Protein AF-A0AAE0RZL1-F1 (afdb_monomer_lite)

Structure (mmCIF, N/CA/C/O backbone):
data_AF-A0AAE0RZL1-F1
#
_entry.id   AF-A0AAE0RZL1-F1
#
loop_
_atom_site.group_PDB
_atom_site.id
_atom_site.type_symbol
_atom_site.label_atom_id
_atom_site.label_alt_id
_atom_site.label_comp_id
_atom_site.label_asym_id
_atom_site.label_entity_id
_atom_site.label_seq_id
_atom_site.pdbx_PDB_ins_code
_atom_site.Cartn_x
_atom_site.Cartn_y
_atom_site.Cartn_z
_atom_site.occupancy
_atom_site.B_iso_or_equiv
_atom_site.auth_seq_id
_atom_site.auth_comp_id
_atom_site.auth_asym_id
_atom_site.auth_atom_id
_atom_site.pdbx_PDB_model_num
ATOM 1 N N . MET A 1 1 ? 7.295 -20.251 -27.893 1.00 38.47 1 MET A N 1
ATOM 2 C CA . MET A 1 1 ? 6.813 -21.359 -27.045 1.00 38.47 1 MET A CA 1
ATOM 3 C C . MET A 1 1 ? 6.352 -20.718 -25.750 1.00 38.47 1 MET A C 1
ATOM 5 O O . MET A 1 1 ? 7.165 -20.120 -25.057 1.00 38.47 1 MET A O 1
ATOM 9 N N . ASP A 1 2 ? 5.034 -20.641 -25.584 1.00 35.50 2 ASP A N 1
ATOM 10 C CA . ASP A 1 2 ? 4.330 -19.606 -24.824 1.00 35.50 2 ASP A CA 1
ATOM 11 C C . ASP A 1 2 ? 4.577 -19.614 -23.315 1.00 35.50 2 ASP A C 1
ATOM 13 O O . ASP A 1 2 ? 4.142 -20.508 -22.593 1.00 35.50 2 ASP A O 1
ATOM 17 N N . VAL A 1 3 ? 5.158 -18.515 -22.827 1.00 39.91 3 VAL A N 1
ATOM 18 C CA . VAL A 1 3 ? 5.210 -18.142 -21.402 1.00 39.91 3 VAL A CA 1
ATOM 19 C C . VAL A 1 3 ? 3.790 -17.958 -20.833 1.00 39.91 3 VAL A C 1
ATOM 21 O O . VAL A 1 3 ? 3.560 -18.133 -19.639 1.00 39.91 3 VAL A O 1
ATOM 24 N N . LEU A 1 4 ? 2.808 -17.692 -21.704 1.00 38.09 4 LEU A N 1
ATOM 25 C CA . LEU A 1 4 ? 1.391 -17.564 -21.359 1.00 38.09 4 LEU A CA 1
ATOM 26 C C . LEU A 1 4 ? 0.765 -18.889 -20.884 1.00 38.09 4 LEU A C 1
ATOM 28 O O . LEU A 1 4 ? -0.113 -18.881 -20.025 1.00 38.09 4 LEU A O 1
ATOM 32 N N . HIS A 1 5 ? 1.252 -20.030 -21.382 1.00 41.34 5 HIS A N 1
ATOM 33 C CA . HIS A 1 5 ? 0.728 -21.357 -21.032 1.00 41.34 5 HIS A CA 1
ATOM 34 C C . HIS A 1 5 ? 1.198 -21.850 -19.651 1.00 41.34 5 HIS A C 1
ATOM 36 O O . HIS A 1 5 ? 0.681 -22.838 -19.139 1.00 41.34 5 HIS A O 1
ATOM 42 N N . HIS A 1 6 ? 2.166 -21.160 -19.035 1.00 45.34 6 HIS A N 1
ATOM 43 C CA . HIS A 1 6 ? 2.597 -21.402 -17.652 1.00 45.34 6 HIS A CA 1
ATOM 44 C C . HIS A 1 6 ? 1.823 -20.535 -16.641 1.00 45.34 6 HIS A C 1
ATOM 46 O O . HIS A 1 6 ? 1.789 -20.846 -15.452 1.00 45.34 6 HIS A O 1
ATOM 52 N N . VAL A 1 7 ? 1.191 -19.456 -17.116 1.00 44.84 7 VAL A N 1
ATOM 53 C CA . VAL A 1 7 ? 0.355 -18.544 -16.318 1.00 44.84 7 VAL A CA 1
ATOM 54 C C . VAL A 1 7 ? -1.107 -19.001 -16.311 1.00 44.84 7 VAL A C 1
ATOM 56 O O . VAL A 1 7 ? -1.830 -18.750 -15.348 1.00 44.84 7 VAL A O 1
ATOM 59 N N . VAL A 1 8 ? -1.533 -19.723 -17.351 1.00 49.53 8 VAL A N 1
ATOM 60 C CA . VAL A 1 8 ? -2.876 -20.294 -17.464 1.00 49.53 8 VAL A CA 1
ATOM 61 C C . VAL A 1 8 ? -2.822 -21.801 -17.215 1.00 49.53 8 VAL A C 1
ATOM 63 O O . VAL A 1 8 ? -2.441 -22.586 -18.075 1.00 49.53 8 VAL A O 1
ATOM 66 N N . ASP A 1 9 ? -3.231 -22.172 -16.006 1.00 51.34 9 ASP A N 1
ATOM 67 C CA . ASP A 1 9 ? -3.713 -23.501 -15.624 1.00 51.34 9 ASP A CA 1
ATOM 68 C C . ASP A 1 9 ? -2.742 -24.687 -15.820 1.00 51.34 9 ASP A C 1
ATOM 70 O O . ASP A 1 9 ? -2.973 -25.624 -16.588 1.00 51.34 9 ASP A O 1
ATOM 74 N N . SER A 1 10 ? -1.657 -24.707 -15.038 1.00 43.31 10 SER A N 1
ATOM 75 C CA . SER A 1 10 ? -0.900 -25.942 -14.817 1.00 43.31 10 SER A CA 1
ATOM 76 C C . SER A 1 10 ? -1.655 -26.844 -13.832 1.00 43.31 10 SER A C 1
ATOM 78 O O . SER A 1 10 ? -1.552 -26.710 -12.611 1.00 43.31 10 SER A O 1
ATOM 80 N N . ARG A 1 11 ? -2.412 -27.799 -14.381 1.00 50.59 11 ARG A N 1
ATOM 81 C CA . ARG A 1 11 ? -3.110 -28.908 -13.699 1.00 50.59 11 ARG A CA 1
ATOM 82 C C . ARG A 1 11 ? -2.165 -29.951 -13.064 1.00 50.59 11 ARG A C 1
ATOM 84 O O . ARG A 1 11 ? -2.372 -31.147 -13.218 1.00 50.59 11 ARG A O 1
ATOM 91 N N . VAL A 1 12 ? -1.110 -29.526 -12.362 1.00 46.41 12 VAL A N 1
ATOM 92 C CA . VAL A 1 12 ? -0.177 -30.436 -11.662 1.00 46.41 12 VAL A CA 1
ATOM 93 C C . VAL A 1 12 ? 0.428 -29.767 -10.425 1.00 46.41 12 VAL A C 1
ATOM 95 O O . VAL A 1 12 ? 0.951 -28.660 -10.516 1.00 46.41 12 VAL A O 1
ATOM 98 N N . PHE A 1 13 ? 0.319 -30.389 -9.251 1.00 45.62 13 PHE A N 1
ATOM 99 C CA . PHE A 1 13 ? 0.792 -29.848 -7.972 1.00 45.62 13 PHE A CA 1
ATOM 100 C C . PHE A 1 13 ? 2.310 -30.026 -7.808 1.00 45.62 13 PHE A C 1
ATOM 102 O O . PHE A 1 13 ? 2.740 -31.010 -7.221 1.00 45.62 13 PHE A O 1
ATOM 109 N N . ASP A 1 14 ? 3.121 -29.092 -8.311 1.00 42.19 14 ASP A N 1
ATOM 110 C CA . ASP A 1 14 ? 4.578 -29.125 -8.117 1.00 42.19 14 ASP A CA 1
ATOM 111 C C . ASP A 1 14 ? 4.997 -28.361 -6.853 1.00 42.19 14 ASP A C 1
ATOM 113 O O . ASP A 1 14 ? 4.926 -27.133 -6.787 1.00 42.19 14 ASP A O 1
ATOM 117 N N . LEU A 1 15 ? 5.452 -29.104 -5.839 1.00 50.34 15 LEU A N 1
ATOM 118 C CA . LEU A 1 15 ? 6.174 -28.572 -4.683 1.00 50.34 15 LEU A CA 1
ATOM 119 C C . LEU A 1 15 ? 7.683 -28.814 -4.864 1.00 50.34 15 LEU A C 1
ATOM 121 O O . LEU A 1 15 ? 8.066 -29.958 -5.123 1.00 50.34 15 LEU A O 1
ATOM 125 N N . PRO A 1 16 ? 8.556 -27.817 -4.614 1.00 46.34 16 PRO A N 1
ATOM 126 C CA . PRO A 1 16 ? 10.008 -27.934 -4.812 1.00 46.34 16 PRO A CA 1
ATOM 127 C C . PRO A 1 16 ? 10.712 -28.959 -3.899 1.00 46.34 16 PRO A C 1
ATOM 129 O O . PRO A 1 16 ? 11.902 -29.197 -4.072 1.00 46.34 16 PRO A O 1
ATOM 132 N N . ILE A 1 17 ? 10.007 -29.571 -2.937 1.00 52.50 17 ILE A N 1
ATOM 133 C CA . ILE A 1 17 ? 10.574 -30.533 -1.972 1.00 52.50 17 ILE A CA 1
ATOM 134 C C . ILE A 1 17 ? 9.915 -31.930 -2.060 1.00 52.50 17 ILE A C 1
ATOM 136 O O . ILE A 1 17 ? 10.506 -32.897 -1.591 1.00 52.50 17 ILE A O 1
ATOM 140 N N . ILE A 1 18 ? 8.716 -32.081 -2.647 1.00 46.31 18 ILE A N 1
ATOM 141 C CA . ILE A 1 18 ? 7.914 -33.328 -2.518 1.00 46.31 18 ILE A CA 1
ATOM 142 C C . ILE A 1 18 ? 7.436 -33.905 -3.871 1.00 46.31 18 ILE A C 1
ATOM 144 O O . ILE A 1 18 ? 7.031 -35.062 -3.929 1.00 46.31 18 ILE A O 1
ATOM 148 N N . GLY A 1 19 ? 7.574 -33.179 -4.985 1.00 45.06 19 GLY A N 1
ATOM 149 C CA . GLY A 1 19 ? 7.189 -33.687 -6.310 1.00 45.06 19 GLY A CA 1
ATOM 150 C C . GLY A 1 19 ? 5.674 -33.707 -6.574 1.00 45.06 19 GLY A C 1
ATOM 151 O O . GLY A 1 19 ? 4.863 -33.413 -5.694 1.00 45.06 19 GLY A O 1
ATOM 152 N N . ALA A 1 20 ? 5.322 -33.998 -7.832 1.00 42.56 20 ALA A N 1
ATOM 153 C CA . ALA A 1 20 ? 4.000 -33.808 -8.431 1.00 42.56 20 ALA A CA 1
ATOM 154 C C . ALA A 1 20 ? 2.902 -34.731 -7.865 1.00 42.56 20 ALA A C 1
ATOM 156 O O . ALA A 1 20 ? 2.979 -35.950 -8.019 1.00 42.56 20 ALA A O 1
ATOM 157 N N . ILE A 1 21 ? 1.832 -34.160 -7.294 1.00 53.03 21 ILE A N 1
ATOM 158 C CA . ILE A 1 21 ? 0.627 -34.909 -6.879 1.00 53.03 21 ILE A CA 1
ATOM 159 C C . ILE A 1 21 ? -0.547 -34.566 -7.822 1.00 53.03 21 ILE A C 1
ATOM 161 O O . ILE A 1 21 ? -0.959 -33.404 -7.879 1.00 53.03 21 ILE A O 1
ATOM 165 N N . PRO A 1 22 ? -1.112 -35.528 -8.577 1.00 46.41 22 PRO A N 1
ATOM 166 C CA . PRO A 1 22 ? -2.304 -35.290 -9.393 1.00 46.41 22 PRO A CA 1
ATOM 167 C C . PRO A 1 22 ? -3.572 -35.205 -8.520 1.00 46.41 22 PRO A C 1
ATOM 169 O O . PRO A 1 22 ? -3.770 -36.015 -7.615 1.00 46.41 22 PRO A O 1
ATOM 172 N N . LEU A 1 23 ? -4.430 -34.210 -8.779 1.00 53.84 23 LEU A N 1
ATOM 173 C CA . LEU A 1 23 ? -5.679 -33.961 -8.039 1.00 53.84 23 LEU A CA 1
ATOM 174 C C . LEU A 1 23 ? -6.839 -34.833 -8.578 1.00 53.84 23 LEU A C 1
ATOM 176 O O . LEU A 1 23 ? -6.954 -34.975 -9.795 1.00 53.84 23 LEU A O 1
ATOM 180 N N . PRO A 1 24 ? -7.712 -35.397 -7.717 1.00 46.56 24 PRO A N 1
ATOM 181 C CA . PRO A 1 24 ? -8.859 -36.210 -8.138 1.00 46.56 24 PRO A CA 1
ATOM 182 C C . PRO A 1 24 ? -10.066 -35.369 -8.602 1.00 46.56 24 PRO A C 1
ATOM 184 O O . PRO A 1 24 ? -10.404 -34.356 -7.990 1.00 46.56 24 PRO A O 1
ATOM 187 N N . HIS A 1 25 ? -10.737 -35.835 -9.661 1.00 46.34 25 HIS A N 1
ATOM 188 C CA . HIS A 1 25 ? -11.916 -35.211 -10.275 1.00 46.34 25 HIS A CA 1
ATOM 189 C C . HIS A 1 25 ? -13.211 -35.547 -9.519 1.00 46.34 25 HIS A C 1
ATOM 191 O O . HIS A 1 25 ? -13.479 -36.716 -9.238 1.00 46.34 25 HIS A O 1
ATOM 197 N N . ILE A 1 26 ? -14.043 -34.539 -9.239 1.00 46.88 26 ILE A N 1
ATOM 198 C CA . ILE A 1 26 ? -15.433 -34.721 -8.797 1.00 46.88 26 ILE A CA 1
ATOM 199 C C . ILE A 1 26 ? -16.305 -33.812 -9.666 1.00 46.88 26 ILE A C 1
ATOM 201 O O . ILE A 1 26 ? -16.290 -32.597 -9.499 1.00 46.88 26 ILE A O 1
ATOM 205 N N . GLU A 1 27 ? -17.052 -34.398 -10.600 1.00 38.78 27 GLU A N 1
ATOM 206 C CA . GLU A 1 27 ? -18.052 -33.691 -11.405 1.00 38.78 27 GLU A CA 1
ATOM 207 C C . GLU A 1 27 ? -19.421 -33.782 -10.715 1.00 38.78 27 GLU A C 1
ATOM 209 O O . GLU A 1 27 ? -19.909 -34.877 -10.428 1.00 38.78 27 GLU A O 1
ATOM 214 N N . LEU A 1 28 ? -20.064 -32.638 -10.460 1.00 39.31 28 LEU A N 1
ATOM 215 C CA . LEU A 1 28 ? -21.461 -32.580 -10.029 1.00 39.31 28 LEU A CA 1
ATOM 216 C C . LEU A 1 28 ? -22.233 -31.667 -10.984 1.00 39.31 28 LEU A C 1
ATOM 218 O O . LEU A 1 28 ? -21.936 -30.482 -11.102 1.00 39.31 28 LEU A O 1
ATOM 222 N N . LEU A 1 29 ? -23.255 -32.228 -11.635 1.00 39.12 29 LEU A N 1
ATOM 223 C CA . LEU A 1 29 ? -24.241 -31.494 -12.435 1.00 39.12 29 LEU A CA 1
ATOM 224 C C . LEU A 1 29 ? -23.671 -30.714 -13.647 1.00 39.12 29 LEU A C 1
ATOM 226 O O . LEU A 1 29 ? -24.129 -29.615 -13.943 1.00 39.12 29 LEU A O 1
ATOM 230 N N . GLY A 1 30 ? -22.678 -31.266 -14.356 1.00 46.22 30 GLY A N 1
ATOM 231 C CA . GLY A 1 30 ? -22.167 -30.689 -15.614 1.00 46.22 30 GLY A CA 1
ATOM 232 C C . GLY A 1 30 ? -21.365 -29.389 -15.467 1.00 46.22 30 GLY A C 1
ATOM 233 O O . GLY A 1 30 ? -21.058 -28.749 -16.470 1.00 46.22 30 GLY A O 1
ATOM 234 N N . TYR A 1 31 ? -21.019 -29.005 -14.236 1.00 47.72 31 TYR A N 1
ATOM 235 C CA . TYR A 1 31 ? -20.112 -27.903 -13.933 1.00 47.72 31 TYR A CA 1
ATOM 236 C C . TYR A 1 31 ? -18.825 -28.484 -13.336 1.00 47.72 31 TYR A C 1
ATOM 238 O O . TYR A 1 31 ? -18.874 -29.227 -12.353 1.00 47.72 31 TYR A O 1
ATOM 246 N N . ASP A 1 32 ? -17.675 -28.166 -13.931 1.00 43.19 32 ASP A N 1
ATOM 247 C CA . ASP A 1 32 ? -16.370 -28.615 -13.441 1.00 43.19 32 ASP A CA 1
ATOM 248 C C . ASP A 1 32 ? -16.011 -27.832 -12.162 1.00 43.19 32 ASP A C 1
ATOM 250 O O . ASP A 1 32 ? -15.482 -26.723 -12.202 1.00 43.19 32 ASP A O 1
ATOM 254 N N . ILE A 1 33 ? -16.379 -28.383 -11.002 1.00 47.34 33 ILE A N 1
ATOM 255 C CA . ILE A 1 33 ? -16.050 -27.865 -9.660 1.00 47.34 33 ILE A CA 1
ATOM 256 C C . ILE A 1 33 ? -14.687 -28.373 -9.166 1.00 47.34 33 ILE A C 1
ATOM 258 O O . ILE A 1 33 ? -14.455 -28.467 -7.959 1.00 47.34 33 ILE A O 1
ATOM 262 N N . SER A 1 34 ? -13.769 -28.695 -10.082 1.00 45.34 34 SER A N 1
ATOM 263 C CA . SER A 1 34 ? -12.415 -29.112 -9.728 1.00 45.34 34 SER A CA 1
ATOM 264 C C . SER A 1 34 ? -11.709 -28.027 -8.889 1.00 45.34 34 SER A C 1
ATOM 266 O O . SER A 1 34 ? -11.538 -26.892 -9.351 1.00 45.34 34 SER A O 1
ATOM 268 N N . PRO A 1 35 ? -11.317 -28.321 -7.631 1.00 51.75 35 PRO A N 1
ATOM 269 C CA . PRO A 1 35 ? -10.705 -27.332 -6.752 1.00 51.75 35 PRO A CA 1
ATOM 270 C C . PRO A 1 35 ? -9.370 -26.843 -7.324 1.00 51.75 35 PRO A C 1
ATOM 272 O O . PRO A 1 35 ? -8.378 -27.572 -7.363 1.00 51.75 35 PRO A O 1
ATOM 275 N N . THR A 1 36 ? -9.315 -25.580 -7.745 1.00 56.34 36 THR A N 1
ATOM 276 C CA . THR A 1 36 ? -8.076 -24.944 -8.211 1.00 56.34 36 THR A CA 1
ATOM 277 C C . THR A 1 36 ? -7.058 -24.887 -7.063 1.00 56.34 36 THR A C 1
ATOM 279 O O . THR A 1 36 ? -7.435 -24.703 -5.904 1.00 56.34 36 THR A O 1
ATOM 282 N N . LYS A 1 37 ? -5.749 -24.955 -7.358 1.00 48.31 37 LYS A N 1
ATOM 283 C CA . LYS A 1 37 ? -4.650 -24.869 -6.360 1.00 48.31 37 LYS A CA 1
ATOM 284 C C . LYS A 1 37 ? -4.813 -23.710 -5.361 1.00 48.31 37 LYS A C 1
ATOM 286 O O . LYS A 1 37 ? -4.435 -23.810 -4.198 1.00 48.31 37 LYS A O 1
ATOM 291 N N . HIS A 1 38 ? -5.414 -22.614 -5.809 1.00 47.94 38 HIS A N 1
ATOM 292 C CA . HIS A 1 38 ? -5.695 -21.426 -5.009 1.00 47.94 38 HIS A CA 1
ATOM 293 C C . HIS A 1 38 ? -6.842 -21.611 -4.002 1.00 47.94 38 HIS A C 1
ATOM 295 O O . HIS A 1 38 ? -6.760 -21.096 -2.891 1.00 47.94 38 HIS A O 1
ATOM 301 N N . VAL A 1 39 ? -7.864 -22.402 -4.339 1.00 54.06 39 VAL A N 1
ATOM 302 C CA . VAL A 1 39 ? -8.959 -22.776 -3.425 1.00 54.06 39 VAL A CA 1
ATOM 303 C C . VAL A 1 39 ? -8.430 -23.618 -2.267 1.00 54.06 39 VAL A C 1
ATOM 305 O O . VAL A 1 39 ? -8.790 -23.385 -1.115 1.00 54.06 39 VAL A O 1
ATOM 308 N N . ILE A 1 40 ? -7.483 -24.511 -2.557 1.00 53.97 40 ILE A N 1
ATOM 309 C CA . ILE A 1 40 ? -6.817 -25.350 -1.555 1.00 53.97 40 ILE A CA 1
ATOM 310 C C . ILE A 1 40 ? -6.004 -24.488 -0.571 1.00 53.97 40 ILE A C 1
ATOM 312 O O . ILE A 1 40 ? -6.109 -24.682 0.638 1.00 53.97 40 ILE A O 1
ATOM 316 N N . ILE A 1 41 ? -5.262 -23.478 -1.047 1.00 52.38 41 ILE A N 1
ATOM 317 C CA . ILE A 1 41 ? -4.512 -22.547 -0.176 1.00 52.38 41 ILE A CA 1
ATOM 318 C C . ILE A 1 41 ? -5.458 -21.710 0.706 1.00 52.38 41 ILE A C 1
ATOM 320 O O . ILE A 1 41 ? -5.160 -21.478 1.878 1.00 52.38 41 ILE A O 1
ATOM 324 N N . MET A 1 42 ? -6.626 -21.305 0.194 1.00 50.50 42 MET A N 1
ATOM 325 C CA . MET A 1 42 ? -7.638 -20.596 0.992 1.00 50.50 42 MET A CA 1
ATOM 326 C C . MET A 1 42 ? -8.234 -21.480 2.093 1.00 50.50 42 MET A C 1
ATOM 328 O O . MET A 1 42 ? -8.456 -21.017 3.213 1.00 50.50 42 MET A O 1
ATOM 332 N N . TRP A 1 43 ? -8.450 -22.765 1.809 1.00 56.84 43 TRP A N 1
ATOM 333 C CA . TRP A 1 43 ? -8.895 -23.728 2.817 1.00 56.84 43 TRP A CA 1
ATOM 334 C C . TRP A 1 43 ? -7.817 -23.973 3.870 1.00 56.84 43 TRP A C 1
ATOM 336 O O . TRP A 1 43 ? -8.135 -24.029 5.053 1.00 56.84 43 TRP A O 1
ATOM 346 N N . VAL A 1 44 ? -6.542 -24.016 3.476 1.00 57.34 44 VAL A N 1
ATOM 347 C CA . VAL A 1 44 ? -5.410 -24.080 4.413 1.00 57.34 44 VAL A CA 1
ATOM 348 C C . VAL A 1 44 ? -5.355 -22.834 5.302 1.00 57.34 44 VAL A C 1
ATOM 350 O O . VAL A 1 44 ? -5.200 -22.976 6.510 1.00 57.34 44 VAL A O 1
ATOM 353 N N . ALA A 1 45 ? -5.552 -21.628 4.758 1.00 52.00 45 ALA A N 1
ATOM 354 C CA . ALA A 1 45 ? -5.593 -20.389 5.541 1.00 52.00 45 ALA A CA 1
ATOM 355 C C . ALA A 1 45 ? -6.752 -20.375 6.555 1.00 52.00 45 ALA A C 1
ATOM 357 O O . ALA A 1 45 ? -6.555 -20.029 7.720 1.00 52.00 45 ALA A O 1
ATOM 358 N N . MET A 1 46 ? -7.946 -20.814 6.139 1.00 57.03 46 MET A N 1
ATOM 359 C CA . MET A 1 46 ? -9.112 -20.955 7.018 1.00 57.03 46 MET A CA 1
ATOM 360 C C . MET A 1 46 ? -8.861 -21.986 8.126 1.00 57.03 46 MET A C 1
ATOM 362 O O . MET A 1 46 ? -9.142 -21.727 9.297 1.00 57.03 46 MET A O 1
ATOM 366 N N . LEU A 1 47 ? -8.287 -23.136 7.775 1.00 65.50 47 LEU A N 1
ATOM 367 C CA . LEU A 1 47 ? -7.964 -24.206 8.715 1.00 65.50 47 LEU A CA 1
ATOM 368 C C . LEU A 1 47 ? -6.868 -23.763 9.694 1.00 65.50 47 LEU A C 1
ATOM 370 O O . LEU A 1 47 ? -6.963 -24.067 10.879 1.00 65.50 47 LEU A O 1
ATOM 374 N N . LEU A 1 48 ? -5.891 -22.970 9.248 1.00 61.72 48 LEU A N 1
ATOM 375 C CA . LEU A 1 48 ? -4.833 -22.394 10.082 1.00 61.72 48 LEU A CA 1
ATOM 376 C C . LEU A 1 48 ? -5.379 -21.345 11.062 1.00 61.72 48 LEU A C 1
ATOM 378 O O . LEU A 1 48 ? -4.991 -21.346 12.227 1.00 61.72 48 LEU A O 1
ATOM 382 N N . LEU A 1 49 ? -6.337 -20.516 10.638 1.00 61.78 49 LEU A N 1
ATOM 383 C CA . LEU A 1 49 ? -7.072 -19.581 11.502 1.00 61.78 49 LEU A CA 1
ATOM 384 C C . LEU A 1 49 ? -7.863 -20.310 12.591 1.00 61.78 49 LEU A C 1
ATOM 386 O O . LEU A 1 49 ? -7.766 -19.984 13.776 1.00 61.78 49 LEU A O 1
ATOM 390 N N . ILE A 1 50 ? -8.613 -21.336 12.190 1.00 69.81 50 ILE A N 1
ATOM 391 C CA . ILE A 1 50 ? -9.379 -22.184 13.102 1.00 69.81 50 ILE A CA 1
ATOM 392 C C . ILE A 1 50 ? -8.422 -22.901 14.068 1.00 69.81 50 ILE A C 1
ATOM 394 O O . ILE A 1 50 ? -8.639 -22.883 15.280 1.00 69.81 50 ILE A O 1
ATOM 398 N N . ALA A 1 51 ? -7.321 -23.461 13.564 1.00 68.50 51 ALA A N 1
ATOM 399 C CA . ALA A 1 51 ? -6.296 -24.129 14.358 1.00 68.50 51 ALA A CA 1
ATOM 400 C C . ALA A 1 51 ? -5.603 -23.174 15.339 1.00 68.50 51 ALA A C 1
ATOM 402 O O . ALA A 1 51 ? -5.391 -23.554 16.488 1.00 68.50 51 ALA A O 1
ATOM 403 N N . MET A 1 52 ? -5.307 -21.933 14.942 1.00 64.44 52 MET A N 1
ATOM 404 C CA . MET A 1 52 ? -4.757 -20.902 15.825 1.00 64.44 52 MET A CA 1
ATOM 405 C C . MET A 1 52 ? -5.759 -20.524 16.921 1.00 64.44 52 MET A C 1
ATOM 407 O O . MET A 1 52 ? -5.388 -20.481 18.094 1.00 64.44 52 MET A O 1
ATOM 411 N N . GLY A 1 53 ? -7.040 -20.346 16.579 1.00 65.50 53 GLY A N 1
ATOM 412 C CA . GLY A 1 53 ? -8.109 -20.105 17.551 1.00 65.50 53 GLY A CA 1
ATOM 413 C C . GLY A 1 53 ? -8.254 -21.248 18.563 1.00 65.50 53 GLY A C 1
ATOM 414 O O . GLY A 1 53 ? -8.317 -21.013 19.772 1.00 65.50 53 GLY A O 1
ATOM 415 N N . PHE A 1 54 ? -8.222 -22.502 18.101 1.00 71.06 54 PHE A N 1
ATOM 416 C CA . PHE A 1 54 ? -8.229 -23.678 18.976 1.00 71.06 54 PHE A CA 1
ATOM 417 C C . PHE A 1 54 ? -6.937 -23.826 19.787 1.00 71.06 54 PHE A C 1
ATOM 419 O O . PHE A 1 54 ? -7.008 -24.220 20.949 1.00 71.06 54 PHE A O 1
ATOM 426 N N . TYR A 1 55 ? -5.774 -23.492 19.225 1.00 69.94 55 TYR A N 1
ATOM 427 C CA . TYR A 1 55 ? -4.482 -23.528 19.910 1.00 69.94 55 TYR A CA 1
ATOM 428 C C . TYR A 1 55 ? -4.446 -22.531 21.069 1.00 69.94 55 TYR A C 1
ATOM 430 O O . TYR A 1 55 ? -4.118 -22.912 22.193 1.00 69.94 55 TYR A O 1
ATOM 438 N N . VAL A 1 56 ? -4.865 -21.284 20.828 1.00 65.31 56 VAL A N 1
ATOM 439 C CA . VAL A 1 56 ? -4.970 -20.246 21.861 1.00 65.31 56 VAL A CA 1
ATOM 440 C C . VAL A 1 56 ? -5.994 -20.656 22.921 1.00 65.31 56 VAL A C 1
ATOM 442 O O . VAL A 1 56 ? -5.672 -20.637 24.106 1.00 65.31 56 VAL A O 1
ATOM 445 N N . LYS A 1 57 ? -7.179 -21.144 22.525 1.00 70.94 57 LYS A N 1
ATOM 446 C CA . LYS A 1 57 ? -8.221 -21.609 23.460 1.00 70.94 57 LYS A CA 1
ATOM 447 C C . LYS A 1 57 ? -7.767 -22.797 24.320 1.00 70.94 57 LYS A C 1
ATOM 449 O O . LYS A 1 57 ? -7.991 -22.806 25.528 1.00 70.94 57 LYS A O 1
ATOM 454 N N . LYS A 1 58 ? -7.116 -23.799 23.719 1.00 65.62 58 LYS A N 1
ATOM 455 C CA . LYS A 1 58 ? -6.618 -25.006 24.406 1.00 65.62 58 LYS A CA 1
ATOM 456 C C . LYS A 1 58 ? -5.467 -24.677 25.355 1.00 65.62 58 LYS A C 1
ATOM 458 O O . LYS A 1 58 ? -5.423 -25.202 26.464 1.00 65.62 58 LYS A O 1
ATOM 463 N N . LYS A 1 59 ? -4.551 -23.800 24.938 1.00 62.19 59 LYS A N 1
ATOM 464 C CA . LYS A 1 59 ? -3.387 -23.407 25.738 1.00 62.19 59 LYS A CA 1
ATOM 465 C C . LYS A 1 59 ? -3.757 -22.422 26.851 1.00 62.19 59 LYS A C 1
ATOM 467 O O . LYS A 1 59 ? -3.221 -22.553 27.941 1.00 62.19 59 LYS A O 1
ATOM 472 N N . SER A 1 60 ? -4.731 -21.538 26.622 1.00 59.69 60 SER A N 1
ATOM 473 C CA . SER A 1 60 ? -5.321 -20.656 27.642 1.00 59.69 60 SER A CA 1
ATOM 474 C C . SER A 1 60 ? -6.052 -21.448 28.734 1.00 59.69 60 SER A C 1
ATOM 476 O O . SER A 1 60 ? -5.838 -21.195 29.913 1.00 59.69 60 SER A O 1
ATOM 478 N N . LYS A 1 61 ? -6.813 -22.494 28.372 1.00 58.00 61 LYS A N 1
ATOM 479 C CA . LYS A 1 61 ? -7.494 -23.366 29.349 1.00 58.00 61 LYS A CA 1
ATOM 480 C C . LYS A 1 61 ? -6.528 -24.177 30.233 1.00 58.00 61 LYS A C 1
ATOM 482 O O . LYS A 1 61 ? -6.882 -24.525 31.353 1.00 58.00 61 LYS A O 1
ATOM 487 N N . ASN A 1 62 ? -5.318 -24.460 29.744 1.00 55.09 62 ASN A N 1
ATOM 488 C CA . ASN A 1 62 ? -4.270 -25.176 30.486 1.00 55.09 62 ASN A CA 1
ATOM 489 C C . ASN A 1 62 ? -3.276 -24.242 31.207 1.00 55.09 62 ASN A C 1
ATOM 491 O O . ASN A 1 62 ? -2.431 -24.720 31.962 1.00 55.09 62 ASN A O 1
ATOM 495 N N . ALA A 1 63 ? -3.347 -22.927 30.986 1.00 53.56 63 ALA A N 1
ATOM 496 C CA . ALA A 1 63 ? -2.440 -21.936 31.560 1.00 53.56 63 ALA A CA 1
ATOM 497 C C . ALA A 1 63 ? -2.999 -21.390 32.881 1.00 53.56 63 ALA A C 1
ATOM 499 O O . ALA A 1 63 ? -3.304 -20.211 33.001 1.00 53.56 63 ALA A O 1
ATOM 500 N N . SER A 1 64 ? -3.167 -22.254 33.884 1.00 48.81 64 SER A N 1
ATOM 501 C CA . SER A 1 64 ? -3.791 -21.834 35.143 1.00 48.81 64 SER A CA 1
ATOM 502 C C . SER A 1 64 ? -2.841 -21.159 36.144 1.00 48.81 64 SER A C 1
ATOM 504 O O . SER A 1 64 ? -3.331 -20.775 37.196 1.00 48.81 64 SER A O 1
ATOM 506 N N . MET A 1 65 ? -1.526 -20.995 35.897 1.00 51.53 65 MET A N 1
ATOM 507 C CA . MET A 1 65 ? -0.652 -20.328 36.896 1.00 51.53 65 MET A CA 1
ATOM 508 C C . MET A 1 65 ? 0.771 -19.914 36.459 1.00 51.53 65 MET A C 1
ATOM 510 O O . MET A 1 65 ? 1.622 -19.674 37.311 1.00 51.53 65 MET A O 1
ATOM 514 N N . THR A 1 66 ? 1.086 -19.815 35.164 1.00 53.53 66 THR A N 1
ATOM 515 C CA . THR A 1 66 ? 2.421 -19.356 34.714 1.00 53.53 66 THR A CA 1
ATOM 516 C C . THR A 1 66 ? 2.322 -18.379 33.551 1.00 53.53 66 THR A C 1
ATOM 518 O O . THR A 1 66 ? 1.549 -18.602 32.622 1.00 53.53 66 THR A O 1
ATOM 521 N N . ALA A 1 67 ? 3.125 -17.307 33.606 1.00 58.34 67 ALA A N 1
ATOM 522 C CA . ALA A 1 67 ? 3.216 -16.304 32.549 1.00 58.34 67 ALA A CA 1
ATOM 523 C C . ALA A 1 67 ? 3.498 -16.988 31.195 1.00 58.34 67 ALA A C 1
ATOM 525 O O . ALA A 1 67 ? 4.448 -17.781 31.093 1.00 58.34 67 ALA A O 1
ATOM 526 N N . PRO A 1 68 ? 2.675 -16.740 30.166 1.00 59.66 68 PRO A N 1
ATOM 527 C CA . PRO A 1 68 ? 2.809 -17.419 28.891 1.00 59.66 68 PRO A CA 1
ATOM 528 C C . PRO A 1 68 ? 4.136 -17.061 28.217 1.00 59.66 68 PRO A C 1
ATOM 530 O O . PRO A 1 68 ? 4.551 -15.910 28.177 1.00 59.66 68 PRO A O 1
ATOM 533 N N . LYS A 1 69 ? 4.837 -18.068 27.682 1.00 69.69 69 LYS A N 1
ATOM 534 C CA . LYS A 1 69 ? 6.142 -17.892 27.020 1.00 69.69 69 LYS A CA 1
ATOM 535 C C . LYS A 1 69 ? 6.013 -17.952 25.493 1.00 69.69 69 LYS A C 1
ATOM 537 O O . LYS A 1 69 ? 5.242 -18.754 24.954 1.00 69.69 69 LYS A O 1
ATOM 542 N N . GLY A 1 70 ? 6.812 -17.136 24.801 1.00 77.06 70 GLY A N 1
ATOM 543 C CA . GLY A 1 70 ? 6.971 -17.148 23.341 1.00 77.06 70 GLY A CA 1
ATOM 544 C C . GLY A 1 70 ? 5.773 -16.573 22.577 1.00 77.06 70 GLY A C 1
ATOM 545 O O . GLY A 1 70 ? 5.234 -15.536 22.951 1.00 77.06 70 GLY A O 1
ATOM 546 N N . LEU A 1 71 ? 5.338 -17.269 21.519 1.00 70.81 71 LEU A N 1
ATOM 547 C CA . LEU A 1 71 ? 4.251 -16.839 20.621 1.00 70.81 71 LEU A CA 1
ATOM 548 C C . LEU A 1 71 ? 2.925 -16.542 21.349 1.00 70.81 71 LEU A C 1
ATOM 550 O O . LEU A 1 71 ? 2.148 -15.711 20.896 1.00 70.81 71 LEU A O 1
ATOM 554 N N . LEU A 1 72 ? 2.675 -17.188 22.494 1.00 73.44 72 LEU A N 1
ATOM 555 C CA . LEU A 1 72 ? 1.465 -16.949 23.283 1.00 73.44 72 LEU A CA 1
ATOM 556 C C . LEU A 1 72 ? 1.465 -15.561 23.948 1.00 73.44 72 LEU A C 1
ATOM 558 O O . LEU A 1 72 ? 0.429 -14.911 23.940 1.00 73.44 72 LEU A O 1
ATOM 562 N N . ASN A 1 73 ? 2.619 -15.088 24.436 1.00 81.88 73 ASN A N 1
ATOM 563 C CA . ASN A 1 73 ? 2.762 -13.733 24.983 1.00 81.88 73 ASN A CA 1
ATOM 564 C C . ASN A 1 73 ? 2.547 -12.673 23.896 1.00 81.88 73 ASN A C 1
ATOM 566 O O . ASN A 1 73 ? 1.872 -11.679 24.117 1.00 81.88 73 ASN A O 1
ATOM 570 N N . PHE A 1 74 ? 3.080 -12.905 22.692 1.00 82.25 74 PHE A N 1
ATOM 571 C CA . PHE A 1 74 ? 2.866 -11.996 21.564 1.00 82.25 74 PHE A CA 1
ATOM 572 C C . PHE A 1 74 ? 1.380 -11.882 21.194 1.00 82.25 74 PHE A C 1
ATOM 574 O O . PHE A 1 74 ? 0.869 -10.779 21.018 1.00 82.25 74 PHE A O 1
ATOM 581 N N . ILE A 1 75 ? 0.669 -13.013 21.131 1.00 82.00 75 ILE A N 1
ATOM 582 C CA . ILE A 1 75 ? -0.779 -13.020 20.886 1.00 82.00 75 ILE A CA 1
ATOM 583 C C . ILE A 1 75 ? -1.527 -12.318 22.026 1.00 82.00 75 ILE A C 1
ATOM 585 O O . ILE A 1 75 ? -2.443 -11.557 21.743 1.00 82.00 75 ILE A O 1
ATOM 589 N N . GLU A 1 76 ? -1.146 -12.526 23.288 1.00 82.69 76 GLU A N 1
ATOM 590 C CA . GLU A 1 76 ? -1.775 -11.854 24.433 1.00 82.69 76 GLU A CA 1
ATOM 591 C C . GLU A 1 76 ? -1.576 -10.335 24.402 1.00 82.69 76 GLU A C 1
ATOM 593 O O . GLU A 1 76 ? -2.542 -9.606 24.597 1.00 82.69 76 GLU A O 1
ATOM 598 N N . VAL A 1 77 ? -0.381 -9.852 24.048 1.00 85.94 77 VAL A N 1
ATOM 599 C CA . VAL A 1 77 ? -0.117 -8.418 23.837 1.00 85.94 77 VAL A CA 1
ATOM 600 C C . VAL A 1 77 ? -0.996 -7.853 22.720 1.00 85.94 77 VAL A C 1
ATOM 602 O O . VAL A 1 77 ? -1.542 -6.765 22.865 1.00 85.94 77 VAL A O 1
ATOM 605 N N . LEU A 1 78 ? -1.186 -8.586 21.619 1.00 87.56 78 LEU A N 1
ATOM 606 C CA . LEU A 1 78 ? -2.092 -8.164 20.545 1.00 87.56 78 LEU A CA 1
ATOM 607 C C . LEU A 1 78 ? -3.566 -8.180 20.981 1.00 87.56 78 LEU A C 1
ATOM 609 O O . LEU A 1 78 ? -4.324 -7.280 20.622 1.00 87.56 78 LEU A O 1
ATOM 613 N N . VAL A 1 79 ? -3.981 -9.181 21.763 1.00 87.50 79 VAL A N 1
ATOM 614 C CA . VAL A 1 79 ? -5.338 -9.268 22.321 1.00 87.50 79 VAL A CA 1
ATOM 615 C C . VAL A 1 79 ? -5.598 -8.106 23.279 1.00 87.50 79 VAL A C 1
ATOM 617 O O . VAL A 1 79 ? -6.641 -7.461 23.177 1.00 87.50 79 VAL A O 1
ATOM 620 N N . ASP A 1 80 ? -4.659 -7.815 24.179 1.00 88.12 80 ASP A N 1
ATOM 621 C CA . ASP A 1 80 ? -4.754 -6.692 25.111 1.00 88.12 80 ASP A CA 1
ATOM 622 C C . ASP A 1 80 ? -4.699 -5.347 24.380 1.00 88.12 80 ASP A C 1
ATOM 624 O O . ASP A 1 80 ? -5.474 -4.447 24.692 1.00 88.12 80 ASP A O 1
ATOM 628 N N . PHE A 1 81 ? -3.887 -5.232 23.325 1.00 89.69 81 PHE A N 1
ATOM 629 C CA . PHE A 1 81 ? -3.869 -4.053 22.465 1.00 89.69 81 PHE A CA 1
ATOM 630 C C . PHE A 1 81 ? -5.256 -3.766 21.876 1.00 89.69 81 PHE A C 1
ATOM 632 O O . PHE A 1 81 ? -5.758 -2.653 22.020 1.00 89.69 81 PHE A O 1
ATOM 639 N N . VAL A 1 82 ? -5.912 -4.772 21.286 1.00 89.50 82 VAL A N 1
ATOM 640 C CA . VAL A 1 82 ? -7.273 -4.630 20.739 1.00 89.50 82 VAL A CA 1
ATOM 641 C C . VAL A 1 82 ? -8.300 -4.377 21.844 1.00 89.50 82 VAL A C 1
ATOM 643 O O . VAL A 1 82 ? -9.226 -3.591 21.654 1.00 89.50 82 VAL A O 1
ATOM 646 N N . ARG A 1 83 ? -8.165 -5.012 23.011 1.00 87.81 83 ARG A N 1
ATOM 647 C CA . ARG A 1 83 ? -9.094 -4.818 24.131 1.00 87.81 83 ARG A CA 1
ATOM 648 C C . ARG A 1 83 ? -9.011 -3.408 24.702 1.00 87.81 83 ARG A C 1
ATOM 650 O O . ARG A 1 83 ? -10.037 -2.751 24.865 1.00 87.81 83 ARG A O 1
ATOM 657 N N . THR A 1 84 ? -7.806 -2.969 25.024 1.00 88.38 84 THR A N 1
ATOM 658 C CA . THR A 1 84 ? -7.566 -1.775 25.826 1.00 88.38 84 THR A CA 1
ATOM 659 C C . THR A 1 84 ? -7.470 -0.530 24.949 1.00 88.38 84 THR A C 1
ATOM 661 O O . THR A 1 84 ? -8.194 0.417 25.217 1.00 88.38 84 THR A O 1
ATOM 664 N N . ASN A 1 85 ? -6.690 -0.553 23.861 1.00 88.81 85 ASN A N 1
ATOM 665 C CA . ASN A 1 85 ? -6.459 0.631 23.010 1.00 88.81 85 ASN A CA 1
ATOM 666 C C . ASN A 1 85 ? -7.506 0.815 21.901 1.00 88.81 85 ASN A C 1
ATOM 668 O O . ASN A 1 85 ? -7.489 1.816 21.192 1.00 88.81 85 ASN A O 1
ATOM 672 N N . ILE A 1 86 ? -8.368 -0.183 21.670 1.00 89.38 86 ILE A N 1
ATOM 673 C CA . ILE A 1 86 ? -9.404 -0.100 20.635 1.00 89.38 86 ILE A CA 1
ATOM 674 C C . ILE A 1 86 ? -10.789 -0.267 21.256 1.00 89.38 86 ILE A C 1
ATOM 676 O O . ILE A 1 86 ? -11.593 0.660 21.259 1.00 89.38 86 ILE A O 1
ATOM 680 N N . ALA A 1 87 ? -11.101 -1.441 21.804 1.00 86.75 87 ALA A N 1
ATOM 681 C CA . ALA A 1 87 ? -12.458 -1.713 22.261 1.00 86.75 87 ALA A CA 1
ATOM 682 C C . ALA A 1 87 ? -12.869 -0.770 23.403 1.00 86.75 87 ALA A C 1
ATOM 684 O O . ALA A 1 87 ? -13.942 -0.177 23.347 1.00 86.75 87 ALA A O 1
ATOM 685 N N . LYS A 1 88 ? -12.026 -0.602 24.425 1.00 86.50 88 LYS A N 1
ATOM 686 C CA . LYS A 1 88 ? -12.355 0.235 25.584 1.00 86.50 88 LYS A CA 1
ATOM 687 C C . LYS A 1 88 ? -12.402 1.728 25.246 1.00 86.50 88 LYS A C 1
ATOM 689 O O . LYS A 1 88 ? -13.333 2.391 25.694 1.00 86.50 88 LYS A O 1
ATOM 694 N N . ASP A 1 89 ? -11.468 2.214 24.433 1.00 87.06 89 ASP A N 1
ATOM 695 C CA . ASP A 1 89 ? -11.363 3.636 24.082 1.00 87.06 89 ASP A CA 1
ATOM 696 C C . ASP A 1 89 ? -12.475 4.107 23.131 1.00 87.06 89 ASP A C 1
ATOM 698 O O . ASP A 1 89 ? -12.960 5.225 23.281 1.00 87.06 89 ASP A O 1
ATOM 702 N N . TYR A 1 90 ? -12.920 3.259 22.191 1.00 81.94 90 TYR A N 1
ATOM 703 C CA . TYR A 1 90 ? -13.931 3.641 21.192 1.00 81.94 90 TYR A CA 1
ATOM 704 C C . TYR A 1 90 ? -15.360 3.154 21.500 1.00 81.94 90 TYR A C 1
ATOM 706 O O . TYR A 1 90 ? -16.304 3.780 21.035 1.00 81.94 90 TYR A O 1
ATOM 714 N N . ILE A 1 91 ? -15.554 2.062 22.259 1.00 80.06 91 ILE A N 1
ATOM 715 C CA . ILE A 1 91 ? -16.895 1.523 22.608 1.00 80.06 91 ILE A CA 1
ATOM 716 C C . ILE A 1 91 ? -17.295 1.846 24.061 1.00 80.06 91 ILE A C 1
ATOM 718 O O . ILE A 1 91 ? -18.480 1.851 24.403 1.00 80.06 91 ILE A O 1
ATOM 722 N N . GLY A 1 92 ? -16.331 2.070 24.957 1.00 78.75 92 GLY A N 1
ATOM 723 C CA . GLY A 1 92 ? -16.597 2.355 26.368 1.00 78.75 92 GLY A CA 1
ATOM 724 C C . GLY A 1 92 ? -17.052 1.134 27.183 1.00 78.75 92 GLY A C 1
ATOM 725 O O . GLY A 1 92 ? -16.539 0.019 27.036 1.00 78.75 92 GLY A O 1
ATOM 726 N N . ALA A 1 93 ? -18.013 1.333 28.092 1.00 73.88 93 ALA A N 1
ATOM 727 C CA . ALA A 1 93 ? -18.386 0.358 29.128 1.00 73.88 93 ALA A CA 1
ATOM 728 C C . ALA A 1 93 ? -18.970 -0.969 28.595 1.00 73.88 93 ALA A C 1
ATOM 730 O O . ALA A 1 93 ? -18.890 -1.992 29.271 1.00 73.88 93 ALA A O 1
ATOM 731 N N . LYS A 1 94 ? -19.522 -0.985 27.372 1.00 72.81 94 LYS A N 1
ATOM 732 C CA . LYS A 1 94 ? -20.069 -2.194 26.718 1.00 72.81 94 LYS A CA 1
ATOM 733 C C . LYS A 1 94 ? -19.051 -2.929 25.828 1.00 72.81 94 LYS A C 1
ATOM 735 O O . LYS A 1 94 ? -19.420 -3.874 25.129 1.00 72.81 94 LYS A O 1
ATOM 740 N N . SER A 1 95 ? -17.777 -2.534 25.862 1.00 75.69 95 SER A N 1
ATOM 741 C CA . SER A 1 95 ? -16.703 -3.086 25.019 1.00 75.69 95 SER A CA 1
ATOM 742 C C . SER A 1 95 ? -16.518 -4.605 25.146 1.00 75.69 95 SER A C 1
ATOM 744 O O . SER A 1 95 ? -16.265 -5.270 24.142 1.00 75.69 95 SER A O 1
ATOM 746 N N . GLU A 1 96 ? -16.726 -5.192 26.330 1.00 77.50 96 GLU A N 1
ATOM 747 C CA . GLU A 1 96 ? -16.530 -6.637 26.551 1.00 77.50 96 GLU A CA 1
ATOM 748 C C . GLU A 1 96 ? -17.487 -7.523 25.739 1.00 77.50 96 GLU A C 1
ATOM 750 O O . GLU A 1 96 ? -17.125 -8.636 25.358 1.00 77.50 96 GLU A O 1
ATOM 755 N N . LYS A 1 97 ? -18.680 -7.019 25.395 1.00 77.62 97 LYS A N 1
ATOM 756 C CA . LYS A 1 97 ? -19.655 -7.750 24.569 1.00 77.62 97 LYS A CA 1
ATOM 757 C C . LYS A 1 97 ? -19.202 -7.874 23.110 1.00 77.62 97 LYS A C 1
ATOM 759 O O . LYS A 1 97 ? -19.478 -8.884 22.465 1.00 77.62 97 LYS A O 1
ATOM 764 N N . TYR A 1 98 ? -18.510 -6.859 22.594 1.00 76.50 98 TYR A N 1
ATOM 765 C CA . TYR A 1 98 ? -18.077 -6.779 21.192 1.00 76.50 98 TYR A CA 1
ATOM 766 C C . TYR A 1 98 ? -16.615 -7.192 20.991 1.00 76.50 98 TYR A C 1
ATOM 768 O O . TYR A 1 98 ? -16.179 -7.415 19.860 1.00 76.50 98 TYR A O 1
ATOM 776 N N . LEU A 1 99 ? -15.870 -7.373 22.082 1.00 81.06 99 LEU A N 1
ATOM 777 C CA . LEU A 1 99 ? -14.476 -7.795 22.066 1.00 81.06 99 LEU A CA 1
ATOM 778 C C . LEU A 1 99 ? -14.218 -9.085 21.255 1.00 81.06 99 LEU A C 1
ATOM 780 O O . LEU A 1 99 ? -13.287 -9.076 20.449 1.00 81.06 99 LEU A O 1
ATOM 784 N N . PRO A 1 100 ? -15.020 -10.171 21.364 1.00 80.50 100 PRO A N 1
ATOM 785 C CA . PRO A 1 100 ? -14.781 -11.386 20.578 1.00 80.50 100 PRO A CA 1
ATOM 786 C C . PRO A 1 100 ? -14.869 -11.152 19.065 1.00 80.50 100 PRO A C 1
ATOM 788 O O . PRO A 1 100 ? -14.128 -11.763 18.295 1.00 80.50 100 PRO A O 1
ATOM 791 N N . TYR A 1 101 ? -15.753 -10.246 18.639 1.00 73.81 101 TYR A N 1
ATOM 792 C CA . TYR A 1 101 ? -15.891 -9.863 17.237 1.00 73.81 101 TYR A CA 1
ATOM 793 C C . TYR A 1 101 ? -14.667 -9.071 16.760 1.00 73.81 101 TYR A C 1
ATOM 795 O O . TYR A 1 101 ? -14.048 -9.458 15.768 1.00 73.81 101 TYR A O 1
ATOM 803 N N . LEU A 1 102 ? -14.274 -8.025 17.499 1.00 79.62 102 LEU A N 1
ATOM 804 C CA . LEU A 1 102 ? -13.113 -7.193 17.159 1.00 79.62 102 LEU A CA 1
ATOM 805 C C . LEU A 1 102 ? -11.824 -8.016 17.079 1.00 79.62 102 LEU A C 1
ATOM 807 O O . LEU A 1 102 ? -11.057 -7.863 16.134 1.00 79.62 102 LEU A O 1
ATOM 811 N N . LEU A 1 103 ? -11.619 -8.940 18.020 1.00 81.81 103 LEU A N 1
ATOM 812 C CA . LEU A 1 103 ? -10.471 -9.845 18.010 1.00 81.81 103 LEU A CA 1
ATOM 813 C C . LEU A 1 103 ? -10.484 -10.780 16.799 1.00 81.81 103 LEU A C 1
ATOM 815 O O . LEU A 1 103 ? -9.454 -10.957 16.152 1.00 81.81 103 LEU A O 1
ATOM 819 N N . THR A 1 104 ? -11.641 -11.360 16.466 1.00 73.19 104 THR A N 1
ATOM 820 C CA . THR A 1 104 ? -11.762 -12.270 15.316 1.00 73.19 104 THR A CA 1
ATOM 821 C C . THR A 1 104 ? -11.397 -11.555 14.022 1.00 73.19 104 THR A C 1
ATOM 823 O O . THR A 1 104 ? -10.600 -12.065 13.242 1.00 73.19 104 THR A O 1
ATOM 826 N N . VAL A 1 105 ? -11.933 -10.353 13.818 1.00 69.31 105 VAL A N 1
ATOM 827 C CA . VAL A 1 105 ? -11.665 -9.532 12.634 1.00 69.31 105 VAL A CA 1
ATOM 828 C C . VAL A 1 105 ? -10.205 -9.077 12.585 1.00 69.31 105 VAL A C 1
ATOM 830 O O . VAL A 1 105 ? -9.569 -9.199 11.539 1.00 69.31 105 VAL A O 1
ATOM 833 N N . PHE A 1 106 ? -9.654 -8.603 13.705 1.00 81.25 106 PHE A N 1
ATOM 834 C CA . PHE A 1 106 ? -8.266 -8.152 13.787 1.00 81.25 106 PHE A CA 1
ATOM 835 C C . PHE A 1 106 ? -7.288 -9.263 13.393 1.00 81.25 106 PHE A C 1
ATOM 837 O O . PHE A 1 106 ? -6.473 -9.080 12.489 1.00 81.25 106 PHE A O 1
ATOM 844 N N . PHE A 1 107 ? -7.395 -10.439 14.023 1.00 77.88 107 PHE A N 1
ATOM 845 C CA . PHE A 1 107 ? -6.508 -11.567 13.730 1.00 77.88 107 PHE A CA 1
ATOM 846 C C . PHE A 1 107 ? -6.762 -12.173 12.351 1.00 77.88 107 PHE A C 1
ATOM 848 O O . PHE A 1 107 ? -5.811 -12.610 11.710 1.00 77.88 107 PHE A O 1
ATOM 855 N N . PHE A 1 108 ? -8.007 -12.167 11.872 1.00 70.50 108 PHE A N 1
ATOM 856 C CA . PHE A 1 108 ? -8.332 -12.596 10.515 1.00 70.50 108 PHE A CA 1
ATOM 857 C C . PHE A 1 108 ? -7.596 -11.746 9.476 1.00 70.50 108 PHE A C 1
ATOM 859 O O . PHE A 1 108 ? -6.847 -12.282 8.663 1.00 70.50 108 PHE A O 1
ATOM 866 N N . ILE A 1 109 ? -7.742 -10.420 9.549 1.00 72.56 109 ILE A N 1
ATOM 867 C CA . ILE A 1 109 ? -7.091 -9.496 8.614 1.00 72.56 109 ILE A CA 1
ATOM 868 C C . ILE A 1 109 ? -5.570 -9.585 8.752 1.00 72.56 109 ILE A C 1
ATOM 870 O O . ILE A 1 109 ? -4.871 -9.676 7.747 1.00 72.56 109 ILE A O 1
ATOM 874 N N . LEU A 1 110 ? -5.051 -9.615 9.982 1.00 77.88 110 LEU A N 1
ATOM 875 C CA . LEU A 1 110 ? -3.617 -9.726 10.237 1.00 77.88 110 LEU A CA 1
ATOM 876 C C . LEU A 1 110 ? -3.022 -10.990 9.596 1.00 77.88 110 LEU A C 1
ATOM 878 O O . LEU A 1 110 ? -2.014 -10.904 8.900 1.00 77.88 110 LEU A O 1
ATOM 882 N N . LEU A 1 111 ? -3.660 -12.149 9.781 1.00 73.12 111 LEU A N 1
ATOM 883 C CA . LEU A 1 111 ? -3.204 -13.414 9.201 1.00 73.12 111 LEU A CA 1
ATOM 884 C C . LEU A 1 111 ? -3.322 -13.419 7.679 1.00 73.12 111 LEU A C 1
ATOM 886 O O . LEU A 1 111 ? -2.388 -13.852 7.014 1.00 73.12 111 LEU A O 1
ATOM 890 N N . CYS A 1 112 ? -4.416 -12.904 7.116 1.00 66.88 112 CYS A N 1
ATOM 891 C CA . CYS A 1 112 ? -4.559 -12.774 5.667 1.00 66.88 112 CYS A CA 1
ATOM 892 C C . CYS A 1 112 ? -3.465 -11.885 5.062 1.00 66.88 112 CYS A C 1
ATOM 894 O O . CYS A 1 112 ? -2.877 -12.252 4.044 1.00 66.88 112 CYS A O 1
ATOM 896 N N . ASN A 1 113 ? -3.145 -10.757 5.702 1.00 74.62 113 ASN A N 1
ATOM 897 C CA . ASN A 1 113 ? -2.103 -9.857 5.218 1.00 74.62 113 ASN A CA 1
ATOM 898 C C . ASN A 1 113 ? -0.703 -10.501 5.319 1.00 74.62 113 ASN A C 1
ATOM 900 O O . ASN A 1 113 ? 0.087 -10.396 4.384 1.00 74.62 113 ASN A O 1
ATOM 904 N N . PHE A 1 114 ? -0.402 -11.205 6.418 1.00 76.25 114 PHE A N 1
ATOM 905 C CA . PHE A 1 114 ? 0.884 -11.893 6.613 1.00 76.25 114 PHE A CA 1
ATOM 906 C C . PHE A 1 114 ? 1.062 -13.112 5.704 1.00 76.25 114 PHE A C 1
ATOM 908 O O . PHE A 1 114 ? 2.160 -13.339 5.201 1.00 76.25 114 PHE A O 1
ATOM 915 N N . LEU A 1 115 ? -0.004 -13.885 5.470 1.00 67.06 115 LEU A N 1
ATOM 916 C CA . LEU A 1 115 ? 0.006 -14.986 4.501 1.00 67.06 115 LEU A CA 1
ATOM 917 C C . LEU A 1 115 ? 0.245 -14.482 3.081 1.00 67.06 115 LEU A C 1
ATOM 919 O O . LEU A 1 115 ? 0.869 -15.183 2.290 1.00 67.06 115 LEU A O 1
ATOM 923 N N . GLY A 1 116 ? -0.215 -13.266 2.783 1.00 64.19 116 GLY A N 1
ATOM 924 C CA . GLY A 1 116 ? 0.168 -12.565 1.572 1.00 64.19 116 GLY A CA 1
ATOM 925 C C . GLY A 1 116 ? 1.682 -12.382 1.490 1.00 64.19 116 GLY A C 1
ATOM 926 O O . GLY A 1 116 ? 2.293 -12.797 0.519 1.00 64.19 116 GLY A O 1
ATOM 927 N N . LEU A 1 117 ? 2.308 -11.834 2.528 1.00 70.06 117 LEU A N 1
ATOM 928 C CA . LEU A 1 117 ? 3.718 -11.431 2.507 1.00 70.06 117 LEU A CA 1
ATOM 929 C C . LEU A 1 117 ? 4.720 -12.559 2.152 1.00 70.06 117 LEU A C 1
ATOM 931 O O . LEU A 1 117 ? 5.638 -12.305 1.389 1.00 70.06 117 LEU A O 1
ATOM 935 N N . VAL A 1 118 ? 4.533 -13.776 2.685 1.00 66.06 118 VAL A N 1
ATOM 936 C CA . VAL A 1 118 ? 4.659 -15.086 1.992 1.00 66.06 118 VAL A CA 1
ATOM 937 C C . VAL A 1 118 ? 5.542 -15.316 0.739 1.00 66.06 118 VAL A C 1
ATOM 939 O O . VAL A 1 118 ? 4.967 -15.869 -0.203 1.00 66.06 118 VAL A O 1
ATOM 942 N N . PRO A 1 119 ? 6.866 -15.042 0.629 1.00 56.81 119 PRO A N 1
ATOM 943 C CA . PRO A 1 119 ? 7.584 -15.378 -0.611 1.00 56.81 119 PRO A CA 1
ATOM 944 C C . PRO A 1 119 ? 7.752 -16.899 -0.802 1.00 56.81 119 PRO A C 1
ATOM 946 O O . PRO A 1 119 ? 8.184 -17.602 0.109 1.00 56.81 119 PRO A O 1
ATOM 949 N N . GLY A 1 120 ? 7.469 -17.418 -2.005 1.00 51.81 120 GLY A N 1
ATOM 950 C CA . GLY A 1 120 ? 7.743 -18.819 -2.386 1.00 51.81 120 GLY A CA 1
ATOM 951 C C . GLY A 1 120 ? 6.537 -19.767 -2.380 1.00 51.81 120 GLY A C 1
ATOM 952 O O . GLY A 1 120 ? 6.646 -20.898 -2.850 1.00 51.81 120 GLY A O 1
ATOM 953 N N . ILE A 1 121 ? 5.372 -19.309 -1.925 1.00 48.94 121 ILE A N 1
ATOM 954 C CA . ILE A 1 121 ? 4.091 -19.949 -2.249 1.00 48.94 121 ILE A CA 1
ATOM 955 C C . ILE A 1 121 ? 3.653 -19.368 -3.603 1.00 48.94 121 ILE A C 1
ATOM 957 O O . ILE A 1 121 ? 3.686 -18.142 -3.729 1.00 48.94 121 ILE A O 1
ATOM 961 N N . PRO A 1 122 ? 3.259 -20.169 -4.622 1.00 46.69 122 PRO A N 1
ATOM 962 C CA . PRO A 1 122 ? 2.672 -19.610 -5.834 1.00 46.69 122 PRO A CA 1
ATOM 963 C C . PRO A 1 122 ? 1.511 -18.717 -5.409 1.00 46.69 122 PRO A C 1
ATOM 965 O O . PRO A 1 122 ? 0.532 -19.196 -4.827 1.00 46.69 122 PRO A O 1
ATOM 968 N N . THR A 1 123 ? 1.663 -17.411 -5.615 1.00 50.09 123 THR A N 1
ATOM 969 C CA . THR A 1 123 ? 0.747 -16.422 -5.069 1.00 50.09 123 THR A CA 1
ATOM 970 C C . THR A 1 123 ?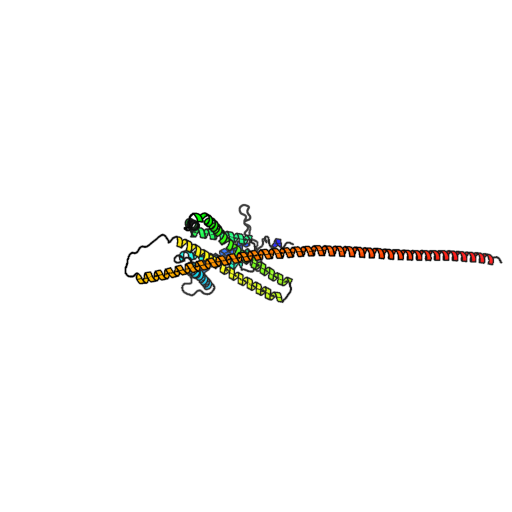 -0.586 -16.558 -5.784 1.00 50.09 123 THR A C 1
ATOM 972 O O . THR A 1 123 ? -0.827 -15.988 -6.842 1.00 50.09 123 THR A O 1
ATOM 975 N N . ALA A 1 124 ? -1.502 -17.290 -5.149 1.00 43.09 124 ALA A N 1
ATOM 976 C CA . ALA A 1 124 ? -2.933 -17.189 -5.407 1.00 43.09 124 ALA A CA 1
ATOM 977 C C . ALA A 1 124 ? -3.372 -15.716 -5.430 1.00 43.09 124 ALA A C 1
ATOM 979 O O . ALA A 1 124 ? -4.242 -15.335 -6.199 1.00 43.09 124 ALA A O 1
ATOM 980 N N . THR A 1 125 ? -2.703 -14.879 -4.634 1.00 45.06 125 THR A N 1
ATOM 981 C CA . THR A 1 125 ? -2.912 -13.436 -4.514 1.00 45.06 125 THR A CA 1
ATOM 982 C C . THR A 1 125 ? -2.337 -12.591 -5.661 1.00 45.06 125 THR A C 1
ATOM 984 O O . THR A 1 125 ? -2.692 -11.418 -5.781 1.00 45.06 125 THR A O 1
ATOM 987 N N . GLY A 1 126 ? -1.476 -13.156 -6.518 1.00 46.62 126 GLY A N 1
ATOM 988 C CA . GLY A 1 126 ? -0.948 -12.490 -7.716 1.00 46.62 126 GLY A CA 1
ATOM 989 C C . GLY A 1 126 ? -1.939 -12.490 -8.884 1.00 46.62 126 GLY A C 1
ATOM 990 O O . GLY A 1 126 ? -1.842 -11.659 -9.785 1.00 46.62 126 GLY A O 1
ATOM 991 N N . ASN A 1 127 ? -2.935 -13.382 -8.853 1.00 52.66 127 ASN A N 1
ATOM 992 C CA . ASN A 1 127 ? -4.054 -13.349 -9.782 1.00 52.66 127 ASN A CA 1
ATOM 993 C C . ASN A 1 127 ? -5.151 -12.431 -9.228 1.00 52.66 127 ASN A C 1
ATOM 995 O O . ASN A 1 127 ? -5.813 -12.755 -8.238 1.00 52.66 127 ASN A O 1
ATOM 999 N N . ILE A 1 128 ? -5.376 -11.301 -9.906 1.00 54.84 128 ILE A N 1
ATOM 1000 C CA . ILE A 1 128 ? -6.407 -10.323 -9.540 1.00 54.84 128 ILE A CA 1
ATOM 1001 C C . ILE A 1 128 ? -7.786 -10.970 -9.360 1.00 54.84 128 ILE A C 1
ATOM 1003 O O . ILE A 1 128 ? -8.518 -10.565 -8.464 1.00 54.84 128 ILE A O 1
ATOM 1007 N N . ALA A 1 129 ? -8.121 -12.015 -10.129 1.00 50.06 129 ALA A N 1
ATOM 1008 C CA . ALA A 1 129 ? -9.409 -12.704 -10.047 1.00 50.06 129 ALA A CA 1
ATOM 1009 C C . ALA A 1 129 ? -9.573 -13.499 -8.742 1.00 50.06 129 ALA A C 1
ATOM 1011 O O . ALA A 1 129 ? -10.657 -13.539 -8.160 1.00 50.06 129 ALA A O 1
ATOM 1012 N N . VAL A 1 130 ? -8.494 -14.095 -8.237 1.00 53.84 130 VAL A N 1
ATOM 1013 C CA . VAL A 1 130 ? -8.507 -14.880 -6.996 1.00 53.84 130 VAL A CA 1
ATOM 1014 C C . VAL A 1 130 ? -8.507 -13.956 -5.783 1.00 53.84 130 VAL A C 1
ATOM 1016 O O . VAL A 1 130 ? -9.300 -14.162 -4.863 1.00 53.84 130 VAL A O 1
ATOM 1019 N N . THR A 1 131 ? -7.704 -12.888 -5.810 1.00 58.44 131 THR A N 1
ATOM 1020 C CA . THR A 1 131 ? -7.730 -11.849 -4.771 1.00 58.44 131 THR A CA 1
ATOM 1021 C C . THR A 1 131 ? -9.090 -11.164 -4.723 1.00 58.44 131 THR A C 1
ATOM 1023 O O . THR A 1 131 ? -9.640 -10.989 -3.643 1.00 58.44 131 THR A O 1
ATOM 1026 N N . MET A 1 132 ? -9.687 -10.859 -5.879 1.00 52.34 132 MET A N 1
ATOM 1027 C CA . MET A 1 132 ? -11.031 -10.284 -5.980 1.00 52.34 132 MET A CA 1
ATOM 1028 C C . MET A 1 132 ? -12.110 -11.240 -5.459 1.00 52.34 132 MET A C 1
ATOM 1030 O O . MET A 1 132 ? -13.014 -10.799 -4.759 1.00 52.34 132 MET A O 1
ATOM 1034 N N . THR A 1 133 ? -11.996 -12.545 -5.720 1.00 55.78 133 THR A N 1
ATOM 1035 C CA . THR A 1 133 ? -12.952 -13.552 -5.227 1.00 55.78 133 THR A CA 1
ATOM 1036 C C . THR A 1 133 ? -12.862 -13.728 -3.711 1.00 55.78 133 THR A C 1
ATOM 1038 O O . THR A 1 133 ? -13.878 -13.678 -3.019 1.00 55.78 133 THR A O 1
ATOM 1041 N N . LEU A 1 134 ? -11.652 -13.872 -3.161 1.00 50.69 134 LEU A N 1
ATOM 1042 C CA . LEU A 1 134 ? -11.443 -13.981 -1.714 1.00 50.69 134 LEU A CA 1
ATOM 1043 C C . LEU A 1 134 ? -11.882 -12.705 -0.987 1.00 50.69 134 LEU A C 1
ATOM 1045 O O . LEU A 1 134 ? -12.462 -12.757 0.100 1.00 50.69 134 LEU A O 1
ATOM 1049 N N . ALA A 1 135 ? -11.638 -11.555 -1.603 1.00 52.59 135 ALA A N 1
ATOM 1050 C CA . ALA A 1 135 ? -11.996 -10.275 -1.036 1.00 52.59 135 ALA A CA 1
ATOM 1051 C C . ALA A 1 135 ? -13.507 -9.986 -1.157 1.00 52.59 135 ALA A C 1
ATOM 1053 O O . ALA A 1 135 ? -14.085 -9.448 -0.216 1.00 52.59 135 ALA A O 1
ATOM 1054 N N . ALA A 1 136 ? -14.183 -10.461 -2.210 1.00 55.47 136 ALA A N 1
ATOM 1055 C CA . ALA A 1 136 ? -15.644 -10.465 -2.306 1.00 55.47 136 ALA A CA 1
ATOM 1056 C C . ALA A 1 136 ? -16.283 -11.374 -1.242 1.00 55.47 136 ALA A C 1
ATOM 1058 O O . ALA A 1 136 ? -17.205 -10.959 -0.545 1.00 55.47 136 ALA A O 1
ATOM 1059 N N . ILE A 1 137 ? -15.757 -12.585 -1.037 1.00 56.16 137 ILE A N 1
ATOM 1060 C CA . ILE A 1 137 ? -16.215 -13.485 0.036 1.00 56.16 137 ILE A CA 1
ATOM 1061 C C . ILE A 1 137 ? -16.017 -12.826 1.408 1.00 56.16 137 ILE A C 1
ATOM 1063 O O . ILE A 1 137 ? -16.929 -12.817 2.234 1.00 56.16 137 ILE A O 1
ATOM 1067 N N . THR A 1 138 ? -14.855 -12.214 1.637 1.00 52.97 138 THR A N 1
ATOM 1068 C CA . THR A 1 138 ? -14.554 -11.484 2.876 1.00 52.97 138 THR A CA 1
ATOM 1069 C C . THR A 1 138 ? -15.483 -10.286 3.060 1.00 52.97 138 THR A C 1
ATOM 1071 O O . THR A 1 138 ? -15.968 -10.060 4.168 1.00 52.97 138 THR A O 1
ATOM 1074 N N . PHE A 1 139 ? -15.791 -9.551 1.988 1.00 56.00 139 PHE A N 1
ATOM 1075 C CA . PHE A 1 139 ? -16.773 -8.472 1.986 1.00 56.00 139 PHE A CA 1
ATOM 1076 C C . PHE A 1 139 ? -18.138 -8.973 2.455 1.00 56.00 139 PHE A C 1
ATOM 1078 O O . PHE A 1 139 ? -18.662 -8.446 3.434 1.00 56.00 139 PHE A O 1
ATOM 1085 N N . PHE A 1 140 ? -18.667 -10.032 1.838 1.00 58.81 140 PHE A N 1
ATOM 1086 C CA . PHE A 1 140 ? -19.963 -10.597 2.213 1.00 58.81 140 PHE A CA 1
ATOM 1087 C C . PHE A 1 140 ? -19.977 -11.128 3.648 1.00 58.81 140 PHE A C 1
ATOM 1089 O O . PHE A 1 140 ? -20.916 -10.841 4.384 1.00 58.81 140 PHE A O 1
ATOM 1096 N N . ILE A 1 141 ? -18.934 -11.840 4.086 1.00 56.09 141 ILE A N 1
ATOM 1097 C CA . ILE A 1 141 ? -18.829 -12.354 5.461 1.00 56.09 141 ILE A CA 1
ATOM 1098 C C . ILE A 1 141 ? -18.778 -11.205 6.472 1.00 56.09 141 ILE A C 1
ATOM 1100 O O . ILE A 1 141 ? -19.465 -11.249 7.493 1.00 56.09 141 ILE A O 1
ATOM 1104 N N . THR A 1 142 ? -18.004 -10.159 6.189 1.00 53.28 142 THR A N 1
ATOM 1105 C CA . THR A 1 142 ? -17.852 -9.009 7.089 1.00 53.28 142 THR A CA 1
ATOM 1106 C C . THR A 1 142 ? -19.137 -8.192 7.156 1.00 53.28 142 THR A C 1
ATOM 1108 O O . THR A 1 142 ? -19.546 -7.787 8.241 1.00 53.28 142 THR A O 1
ATOM 1111 N N . HIS A 1 143 ? -19.828 -8.014 6.027 1.00 58.97 143 HIS A N 1
ATOM 1112 C CA . HIS A 1 143 ? -21.104 -7.303 5.980 1.00 58.97 143 HIS A CA 1
ATOM 1113 C C . HIS A 1 143 ? -22.235 -8.100 6.635 1.00 58.97 143 HIS A C 1
ATOM 1115 O O . HIS A 1 143 ? -23.007 -7.555 7.417 1.00 58.97 143 HIS A O 1
ATOM 1121 N N . TYR A 1 144 ? -22.286 -9.411 6.405 1.00 57.91 144 TYR A N 1
ATOM 1122 C CA . TYR A 1 144 ? -23.230 -10.303 7.072 1.00 57.91 144 TYR A CA 1
ATOM 1123 C C . TYR A 1 144 ? -23.008 -10.336 8.591 1.00 57.91 144 TYR A C 1
ATOM 1125 O O . TYR A 1 144 ? -23.963 -10.259 9.366 1.00 57.91 144 TYR A O 1
ATOM 1133 N N . SER A 1 145 ? -21.746 -10.384 9.031 1.00 48.38 145 SER A N 1
ATOM 1134 C CA . SER A 1 145 ? -21.383 -10.298 10.448 1.00 48.38 145 SER A CA 1
ATOM 1135 C C . SER A 1 145 ? -21.761 -8.935 11.045 1.00 48.38 145 SER A C 1
ATOM 1137 O O . SER A 1 145 ? -22.350 -8.883 12.123 1.00 48.38 145 SER A O 1
ATOM 1139 N N . ALA A 1 146 ? -21.545 -7.835 10.315 1.00 50.81 146 ALA A N 1
ATOM 1140 C CA . ALA A 1 146 ? -21.951 -6.494 10.735 1.00 50.81 146 ALA A CA 1
ATOM 1141 C C . ALA A 1 146 ? -23.479 -6.354 10.874 1.00 50.81 146 ALA A C 1
ATOM 1143 O O . ALA A 1 146 ? -23.946 -5.860 11.899 1.00 50.81 146 ALA A O 1
ATOM 1144 N N . ILE A 1 147 ? -24.263 -6.853 9.909 1.00 54.53 147 ILE A N 1
ATOM 1145 C CA . ILE A 1 147 ? -25.738 -6.825 9.937 1.00 54.53 147 ILE A CA 1
ATOM 1146 C C . ILE A 1 147 ? -26.283 -7.665 11.099 1.00 54.53 147 ILE A C 1
ATOM 1148 O O . ILE A 1 147 ? -27.218 -7.254 11.787 1.00 54.53 147 ILE A O 1
ATOM 1152 N N . LYS A 1 148 ? -25.679 -8.830 11.364 1.00 51.50 148 LYS A N 1
ATOM 1153 C CA . LYS A 1 148 ? -26.079 -9.707 12.473 1.00 51.50 148 LYS A CA 1
ATOM 1154 C C . LYS A 1 148 ? -25.807 -9.083 13.846 1.00 51.50 148 LYS A C 1
ATOM 1156 O O . LYS A 1 148 ? -26.546 -9.356 14.787 1.00 51.50 148 LYS A O 1
ATOM 1161 N N . VAL A 1 149 ? -24.759 -8.268 13.963 1.00 52.91 149 VAL A N 1
ATOM 1162 C CA . VAL A 1 149 ? -24.364 -7.612 15.219 1.00 52.91 149 VAL A CA 1
ATOM 1163 C C . VAL A 1 149 ? -25.156 -6.322 15.475 1.00 52.91 149 VAL A C 1
ATOM 1165 O O . VAL A 1 149 ? -25.540 -6.084 16.617 1.00 52.91 149 VAL A O 1
ATOM 1168 N N . HIS A 1 150 ? -25.449 -5.528 14.440 1.00 52.78 150 HIS A N 1
ATOM 1169 C CA . HIS A 1 150 ? -26.179 -4.255 14.571 1.00 52.78 150 HIS A CA 1
ATOM 1170 C C . HIS A 1 150 ? -27.710 -4.417 14.498 1.00 52.78 150 HIS A C 1
ATOM 1172 O O . HIS A 1 150 ? -28.455 -3.541 14.935 1.00 52.78 150 HIS A O 1
ATOM 1178 N N . GLY A 1 151 ? -28.198 -5.547 13.973 1.00 52.44 151 GLY A N 1
ATOM 1179 C CA . GLY A 1 151 ? -29.612 -5.761 13.677 1.00 52.44 151 GLY A CA 1
ATOM 1180 C C . GLY A 1 151 ? -30.095 -4.891 12.510 1.00 52.44 151 GLY A C 1
ATOM 1181 O O . GLY A 1 151 ? -29.608 -3.789 12.281 1.00 52.44 151 GLY A O 1
ATOM 1182 N N . ILE A 1 152 ? -31.104 -5.364 11.772 1.00 51.84 152 ILE A N 1
ATOM 1183 C CA . ILE A 1 152 ? -31.681 -4.624 10.630 1.00 51.84 152 ILE A CA 1
ATOM 1184 C C . ILE A 1 152 ? -32.212 -3.250 11.077 1.00 51.84 152 ILE A C 1
ATOM 1186 O O . ILE A 1 152 ? -32.105 -2.280 10.339 1.00 51.84 152 ILE A O 1
ATOM 1190 N N . LYS A 1 153 ? -32.721 -3.151 12.314 1.00 43.75 153 LYS A N 1
ATOM 1191 C CA . LYS A 1 153 ? -33.272 -1.913 12.881 1.00 43.75 153 LYS A CA 1
ATOM 1192 C C . LYS A 1 153 ? -32.185 -0.885 13.237 1.00 43.75 153 LYS A C 1
ATOM 1194 O O . LYS A 1 153 ? -32.353 0.264 12.874 1.00 43.75 153 LYS A O 1
ATOM 1199 N N . GLY A 1 154 ? -31.067 -1.288 13.853 1.00 54.09 154 GLY A N 1
ATOM 1200 C CA . GLY A 1 154 ? -29.933 -0.390 14.141 1.00 54.09 154 GLY A CA 1
ATOM 1201 C C . GLY A 1 154 ? -29.139 -0.004 12.889 1.00 54.09 154 GLY A C 1
ATOM 1202 O O . GLY A 1 154 ? -28.673 1.124 12.771 1.00 54.09 154 GLY A O 1
ATOM 1203 N N . TRP A 1 155 ? -29.072 -0.906 11.905 1.00 54.47 155 TRP A N 1
ATOM 1204 C CA . TRP A 1 155 ? -28.528 -0.622 10.575 1.00 54.47 155 TRP A CA 1
ATOM 1205 C C . TRP A 1 155 ? -29.360 0.431 9.828 1.00 54.47 155 TRP A C 1
ATOM 1207 O O . TRP A 1 155 ? -28.783 1.310 9.204 1.00 54.47 155 TRP A O 1
ATOM 1217 N N . LEU A 1 156 ? -30.696 0.392 9.942 1.00 55.22 156 LEU A N 1
ATOM 1218 C CA . LEU A 1 156 ? -31.597 1.399 9.367 1.00 55.22 156 LEU A CA 1
ATOM 1219 C C . LEU A 1 156 ? -31.571 2.745 10.108 1.00 55.22 156 LEU A C 1
ATOM 1221 O O . LEU A 1 156 ? -31.599 3.779 9.448 1.00 55.22 156 LEU A O 1
ATOM 1225 N N . THR A 1 157 ? -31.479 2.759 11.441 1.00 52.84 157 THR A N 1
ATOM 1226 C CA . THR A 1 157 ? -31.426 4.015 12.215 1.00 52.84 157 THR A CA 1
ATOM 1227 C C . THR A 1 157 ? -30.126 4.794 11.972 1.00 52.84 157 THR A C 1
ATOM 1229 O O . THR A 1 157 ? -30.163 6.022 11.927 1.00 52.84 157 THR A O 1
ATOM 1232 N N . HIS A 1 158 ? -29.013 4.102 11.688 1.00 53.81 158 HIS A N 1
ATOM 1233 C CA . HIS A 1 158 ? -27.734 4.722 11.311 1.00 53.81 158 HIS A CA 1
ATOM 1234 C C . HIS A 1 158 ? -27.812 5.552 10.014 1.00 53.81 158 HIS A C 1
ATOM 1236 O O . HIS A 1 158 ? -27.091 6.534 9.868 1.00 53.81 158 HIS A O 1
ATOM 1242 N N . PHE A 1 159 ? -28.717 5.214 9.083 1.00 51.62 159 PHE A N 1
ATOM 1243 C CA . PHE A 1 159 ? -28.899 5.974 7.835 1.00 51.62 159 PHE A CA 1
ATOM 1244 C C . PHE A 1 159 ? -29.584 7.330 8.021 1.00 51.62 159 PHE A C 1
ATOM 1246 O O . PHE A 1 159 ? -29.564 8.151 7.105 1.00 51.62 159 PHE A O 1
ATOM 1253 N N . THR A 1 160 ? -30.229 7.557 9.165 1.00 51.91 160 THR A N 1
ATOM 1254 C CA . THR A 1 160 ? -31.054 8.748 9.409 1.00 51.91 160 THR A CA 1
ATOM 1255 C C . THR A 1 160 ? -30.679 9.492 10.687 1.00 51.91 160 THR A C 1
ATOM 1257 O O . THR A 1 160 ? -31.446 10.362 11.095 1.00 51.91 160 THR A O 1
ATOM 1260 N N . GLY A 1 161 ? -29.531 9.163 11.298 1.00 51.91 161 GLY A N 1
ATOM 1261 C CA . GLY A 1 161 ? -29.066 9.606 12.623 1.00 51.91 161 GLY A CA 1
ATOM 1262 C C . GLY A 1 161 ? -29.460 11.036 12.987 1.00 51.91 161 GLY A C 1
ATOM 1263 O O . GLY A 1 161 ? -28.786 11.990 12.601 1.00 51.91 161 GLY A O 1
ATOM 1264 N N . GLY A 1 162 ? -30.621 11.181 13.638 1.00 53.91 162 GLY A N 1
ATOM 1265 C CA . GLY A 1 162 ? -31.208 12.438 14.126 1.00 53.91 162 GLY A CA 1
ATOM 1266 C C . GLY A 1 162 ? -31.282 13.622 13.148 1.00 53.91 162 GLY A C 1
ATOM 1267 O O . GLY A 1 162 ? -31.598 14.736 13.562 1.00 53.91 162 GLY A O 1
ATOM 1268 N N . THR A 1 163 ? -30.966 13.443 11.865 1.00 53.91 163 THR A N 1
ATOM 1269 C CA . THR A 1 163 ? -30.663 14.563 10.968 1.00 53.91 163 THR A CA 1
ATOM 1270 C C . THR A 1 163 ? -31.966 15.130 10.402 1.00 53.91 163 THR A C 1
ATOM 1272 O O . THR A 1 163 ? -32.847 14.343 10.045 1.00 53.91 163 THR A O 1
ATOM 1275 N N . PRO A 1 164 ? -32.131 16.465 10.282 1.00 57.19 164 PRO A N 1
ATOM 1276 C CA . PRO A 1 164 ? -33.330 17.058 9.699 1.00 57.19 164 PRO A CA 1
ATOM 1277 C C . PRO A 1 164 ? -33.673 16.411 8.353 1.00 57.19 164 PRO A C 1
ATOM 1279 O O . PRO A 1 164 ? -32.786 16.211 7.522 1.00 57.19 164 PRO A O 1
ATOM 1282 N N . ILE A 1 165 ? -34.960 16.131 8.119 1.00 65.06 165 ILE A N 1
ATOM 1283 C CA . ILE A 1 165 ? -35.485 15.385 6.953 1.00 65.06 165 ILE A CA 1
ATOM 1284 C C . ILE A 1 165 ? -34.961 15.927 5.602 1.00 65.06 165 ILE A C 1
ATOM 1286 O O . ILE A 1 165 ? -34.858 15.186 4.628 1.00 65.06 165 ILE A O 1
ATOM 1290 N N . GLY A 1 166 ? -34.554 17.201 5.539 1.00 72.81 166 GLY A N 1
ATOM 1291 C CA . GLY A 1 166 ? -33.944 17.815 4.355 1.00 72.81 166 GLY A CA 1
ATOM 1292 C C . GLY A 1 166 ? -32.540 17.315 3.975 1.00 72.81 166 GLY A C 1
ATOM 1293 O O . GLY A 1 166 ? -32.159 17.463 2.818 1.00 72.81 166 GLY A O 1
ATOM 1294 N N . LEU A 1 167 ? -31.770 16.715 4.891 1.00 68.19 167 LEU A N 1
ATOM 1295 C CA . LEU A 1 167 ? -30.412 16.205 4.620 1.00 68.19 167 LEU A CA 1
ATOM 1296 C C . LEU A 1 167 ? -30.374 14.702 4.289 1.00 68.19 167 LEU A C 1
ATOM 1298 O O . LEU A 1 167 ? -29.373 14.210 3.762 1.00 68.19 167 LEU A O 1
ATOM 1302 N N . TRP A 1 168 ? -31.468 13.979 4.549 1.00 73.62 168 TRP A N 1
ATOM 1303 C CA . TRP A 1 168 ? -31.611 12.552 4.233 1.00 73.62 168 TRP A CA 1
ATOM 1304 C C . TRP A 1 168 ? -31.308 12.204 2.763 1.00 73.62 168 TRP A C 1
ATOM 1306 O O . TRP A 1 168 ? -30.643 11.191 2.535 1.00 73.62 168 TRP A O 1
ATOM 1316 N N . PRO A 1 169 ? -31.692 13.025 1.757 1.00 79.75 169 PRO A N 1
ATOM 1317 C CA . PRO A 1 169 ? -31.416 12.715 0.352 1.00 79.75 169 PRO A CA 1
ATOM 1318 C C . PRO A 1 169 ? -29.925 12.670 -0.005 1.00 79.75 169 PRO A C 1
ATOM 1320 O O . PRO A 1 169 ? -29.564 12.026 -0.984 1.00 79.75 169 PRO A O 1
ATOM 1323 N N . ILE A 1 170 ? -29.060 13.343 0.764 1.00 76.50 170 ILE A N 1
ATOM 1324 C CA . ILE A 1 170 ? -27.602 13.358 0.547 1.00 76.50 170 ILE A CA 1
ATOM 1325 C C . ILE A 1 170 ? -26.909 12.312 1.427 1.00 76.50 170 ILE A C 1
ATOM 1327 O O . ILE A 1 170 ? -25.977 11.647 0.975 1.00 76.50 170 ILE A O 1
ATOM 1331 N N . MET A 1 171 ? -27.376 12.130 2.664 1.00 72.38 171 MET A N 1
ATOM 1332 C CA . MET A 1 171 ? -26.791 11.193 3.625 1.00 72.38 171 MET A CA 1
ATOM 1333 C C . MET A 1 171 ? -26.976 9.727 3.208 1.00 72.38 171 MET A C 1
ATOM 1335 O O . MET A 1 171 ? -26.012 8.964 3.225 1.00 72.38 171 MET A O 1
ATOM 1339 N N . ILE A 1 172 ? -28.180 9.339 2.772 1.00 74.44 172 ILE A N 1
ATOM 1340 C CA . ILE A 1 172 ? -28.491 7.944 2.421 1.00 74.44 172 ILE A CA 1
ATOM 1341 C C . ILE A 1 172 ? -27.594 7.428 1.276 1.00 74.44 172 ILE A C 1
ATOM 1343 O O . ILE A 1 172 ? -26.997 6.362 1.436 1.00 74.44 172 ILE A O 1
ATOM 1347 N N . PRO A 1 173 ? -27.411 8.152 0.149 1.00 78.81 173 PRO A N 1
ATOM 1348 C CA . PRO A 1 173 ? -26.492 7.714 -0.902 1.00 78.81 173 PRO A CA 1
ATOM 1349 C C . PRO A 1 173 ? -25.038 7.612 -0.436 1.00 78.81 173 PRO A C 1
ATOM 1351 O O . PRO A 1 173 ? -24.356 6.654 -0.795 1.00 78.81 173 PRO A O 1
ATOM 1354 N N . VAL A 1 174 ? -24.557 8.570 0.364 1.00 73.81 174 VAL A N 1
ATOM 1355 C CA . VAL A 1 174 ? -23.172 8.576 0.860 1.00 73.81 174 VAL A CA 1
ATOM 1356 C C . VAL A 1 174 ? -22.912 7.391 1.788 1.00 73.81 174 VAL A C 1
ATOM 1358 O O . VAL A 1 174 ? -21.868 6.753 1.660 1.00 73.81 174 VAL A O 1
ATOM 1361 N N . GLU A 1 175 ? -23.857 7.039 2.659 1.00 71.19 175 GLU A N 1
ATOM 1362 C CA . GLU A 1 175 ? -23.708 5.900 3.571 1.00 71.19 175 GLU A CA 1
ATOM 1363 C C . GLU A 1 175 ? -23.806 4.555 2.832 1.00 71.19 175 GLU A C 1
ATOM 1365 O O . GLU A 1 175 ? -23.002 3.652 3.076 1.00 71.19 175 GLU A O 1
ATOM 1370 N N . ILE A 1 176 ? -24.703 4.437 1.840 1.00 73.00 176 ILE A N 1
ATOM 1371 C CA . ILE A 1 176 ? -24.751 3.265 0.949 1.00 73.00 176 ILE A CA 1
ATOM 1372 C C . ILE A 1 176 ? -23.417 3.110 0.212 1.00 73.00 176 ILE A C 1
ATOM 1374 O O . ILE A 1 176 ? -22.859 2.016 0.171 1.00 73.00 176 ILE A O 1
ATOM 1378 N N . ILE A 1 177 ? -22.858 4.196 -0.327 1.00 73.81 177 ILE A N 1
ATOM 1379 C CA . ILE A 1 177 ? -21.531 4.172 -0.954 1.00 73.81 177 ILE A CA 1
ATOM 1380 C C . ILE A 1 177 ? -20.463 3.777 0.078 1.00 73.81 177 ILE A C 1
ATOM 1382 O O . ILE A 1 177 ? -19.631 2.918 -0.208 1.00 73.81 177 ILE A O 1
ATOM 1386 N N . GLY A 1 178 ? -20.503 4.329 1.293 1.00 65.69 178 GLY A N 1
ATOM 1387 C CA . GLY A 1 178 ? -19.568 4.028 2.381 1.00 65.69 178 GLY A CA 1
ATOM 1388 C C . GLY A 1 178 ? -19.530 2.545 2.762 1.00 65.69 178 GLY A C 1
ATOM 1389 O O . GLY A 1 178 ? -18.451 1.993 2.996 1.00 65.69 178 GLY A O 1
ATOM 1390 N N . ILE A 1 179 ? -20.684 1.880 2.749 1.00 67.44 179 ILE A N 1
ATOM 1391 C CA . ILE A 1 179 ? -20.837 0.436 2.969 1.00 67.44 179 ILE A CA 1
ATOM 1392 C C . ILE A 1 179 ? -20.027 -0.396 1.963 1.00 67.44 179 ILE A C 1
ATOM 1394 O O . ILE A 1 179 ? -19.371 -1.361 2.363 1.00 67.44 179 ILE A O 1
ATOM 1398 N N . PHE A 1 180 ? -20.024 -0.018 0.683 1.00 64.56 180 PHE A N 1
ATOM 1399 C CA . PHE A 1 180 ? -19.260 -0.715 -0.358 1.00 64.56 180 PHE A CA 1
ATOM 1400 C C . PHE A 1 180 ? -17.795 -0.265 -0.408 1.00 64.56 180 PHE A C 1
ATOM 1402 O O . PHE A 1 180 ? -16.899 -1.079 -0.639 1.00 64.56 180 PHE A O 1
ATOM 1409 N N . VAL A 1 181 ? -17.528 1.018 -0.152 1.00 68.25 181 VAL A N 1
ATOM 1410 C CA . VAL A 1 181 ? -16.186 1.606 -0.237 1.00 68.25 181 VAL A CA 1
ATOM 1411 C C . VAL A 1 181 ? -15.261 1.083 0.861 1.00 68.25 181 VAL A C 1
ATOM 1413 O O . VAL A 1 181 ? -14.102 0.803 0.563 1.00 68.25 181 VAL A O 1
ATOM 1416 N N . LYS A 1 182 ? -15.729 0.900 2.109 1.00 66.69 182 LYS A N 1
ATOM 1417 C CA . LYS A 1 182 ? -14.864 0.450 3.225 1.00 66.69 182 LYS A CA 1
ATOM 1418 C C . LYS A 1 182 ? -14.215 -0.918 2.931 1.00 66.69 182 LYS A C 1
ATOM 1420 O O . LYS A 1 182 ? -12.993 -1.032 3.060 1.00 66.69 182 LYS A O 1
ATOM 1425 N N . PRO A 1 183 ? -14.956 -1.946 2.478 1.00 61.62 183 PRO A N 1
ATOM 1426 C CA . PRO A 1 183 ? -14.351 -3.238 2.186 1.00 61.62 183 PRO A CA 1
ATOM 1427 C C . PRO A 1 183 ? -13.637 -3.244 0.842 1.00 61.62 183 PRO A C 1
ATOM 1429 O O . PRO A 1 183 ? -12.562 -3.822 0.768 1.00 61.62 183 PRO A O 1
ATOM 1432 N N . PHE A 1 184 ? -14.143 -2.533 -0.174 1.00 65.69 184 PHE A N 1
ATOM 1433 C CA . PHE A 1 184 ? -13.432 -2.338 -1.442 1.00 65.69 184 PHE A CA 1
ATOM 1434 C C . PHE A 1 184 ? -12.036 -1.734 -1.236 1.00 65.69 184 PHE A C 1
ATOM 1436 O O . PHE A 1 184 ? -11.055 -2.242 -1.777 1.00 65.69 184 PHE A O 1
ATOM 1443 N N . ALA A 1 185 ? -11.915 -0.728 -0.367 1.00 67.75 185 ALA A N 1
ATOM 1444 C CA . ALA A 1 185 ? -10.637 -0.140 0.017 1.00 67.75 185 ALA A CA 1
ATOM 1445 C C . ALA A 1 185 ? -9.714 -1.145 0.730 1.00 67.75 185 ALA A C 1
ATOM 1447 O O . ALA A 1 185 ? -8.504 -1.132 0.495 1.00 67.75 185 ALA A O 1
ATOM 1448 N N . LEU A 1 186 ? -10.262 -2.041 1.564 1.00 62.00 186 LEU A N 1
ATOM 1449 C CA . LEU A 1 186 ? -9.503 -3.132 2.186 1.00 62.00 186 LEU A CA 1
ATOM 1450 C C . LEU A 1 186 ? -8.934 -4.087 1.118 1.00 62.00 186 LEU A C 1
ATOM 1452 O O . LEU A 1 186 ? -7.752 -4.432 1.186 1.00 62.00 186 LEU A O 1
ATOM 1456 N N . MET A 1 187 ? -9.749 -4.450 0.114 1.00 62.44 187 MET A N 1
ATOM 1457 C CA . MET A 1 187 ? -9.359 -5.343 -0.989 1.00 62.44 187 MET A CA 1
ATOM 1458 C C . MET A 1 187 ? -8.229 -4.740 -1.822 1.00 62.44 187 MET A C 1
ATOM 1460 O O . MET A 1 187 ? -7.186 -5.367 -2.009 1.00 62.44 187 MET A O 1
ATOM 1464 N N . VAL A 1 188 ? -8.427 -3.502 -2.290 1.00 71.81 188 VAL A N 1
ATOM 1465 C CA . VAL A 1 188 ? -7.457 -2.784 -3.124 1.00 71.81 188 VAL A CA 1
ATOM 1466 C C . VAL A 1 188 ? -6.133 -2.634 -2.386 1.00 71.81 188 VAL A C 1
ATOM 1468 O O . VAL A 1 188 ? -5.081 -2.791 -2.995 1.00 71.81 188 VAL A O 1
ATOM 1471 N N . ARG A 1 189 ? -6.160 -2.398 -1.070 1.00 73.81 189 ARG A N 1
ATOM 1472 C CA . ARG A 1 189 ? -4.942 -2.229 -0.273 1.00 73.81 189 ARG A CA 1
ATOM 1473 C C . ARG A 1 189 ? -4.130 -3.519 -0.149 1.00 73.81 189 ARG A C 1
ATOM 1475 O O . ARG A 1 189 ? -2.915 -3.468 -0.297 1.00 73.81 189 ARG A O 1
ATOM 1482 N N . LEU A 1 190 ? -4.769 -4.671 0.068 1.00 67.19 190 LEU A N 1
ATOM 1483 C CA . LEU A 1 190 ? -4.057 -5.955 0.092 1.00 67.19 190 LEU A CA 1
ATOM 1484 C C . LEU A 1 190 ? -3.532 -6.332 -1.302 1.00 67.19 190 LEU A C 1
ATOM 1486 O O . LEU A 1 190 ? -2.370 -6.707 -1.438 1.00 67.19 190 LEU A O 1
ATOM 1490 N N . PHE A 1 191 ? -4.362 -6.178 -2.338 1.00 67.88 191 PHE A N 1
ATOM 1491 C CA . PHE A 1 191 ? -3.989 -6.482 -3.720 1.00 67.88 191 PHE A CA 1
ATOM 1492 C C . PHE A 1 191 ? -2.834 -5.608 -4.222 1.00 67.88 191 PHE A C 1
ATOM 1494 O O . PHE A 1 191 ? -1.878 -6.131 -4.796 1.00 67.88 191 PHE A O 1
ATOM 1501 N N . ALA A 1 192 ? -2.901 -4.294 -3.989 1.00 73.44 192 ALA A N 1
ATOM 1502 C CA . ALA A 1 192 ? -1.874 -3.354 -4.416 1.00 73.44 192 ALA A CA 1
ATOM 1503 C C . ALA A 1 192 ? -0.543 -3.629 -3.717 1.00 73.44 192 ALA A C 1
ATOM 1505 O O . ALA A 1 192 ? 0.472 -3.698 -4.398 1.00 73.44 192 ALA A O 1
ATOM 1506 N N . ASN A 1 193 ? -0.543 -3.860 -2.399 1.00 73.88 193 ASN A N 1
ATOM 1507 C CA . ASN A 1 193 ? 0.688 -4.165 -1.666 1.00 73.88 193 ASN A CA 1
ATOM 1508 C C . ASN A 1 193 ? 1.325 -5.472 -2.155 1.00 73.88 193 ASN A C 1
ATOM 1510 O O . ASN A 1 193 ? 2.515 -5.509 -2.437 1.00 73.88 193 ASN A O 1
ATOM 1514 N N . MET A 1 194 ? 0.519 -6.521 -2.340 1.00 71.81 194 MET A N 1
ATOM 1515 C CA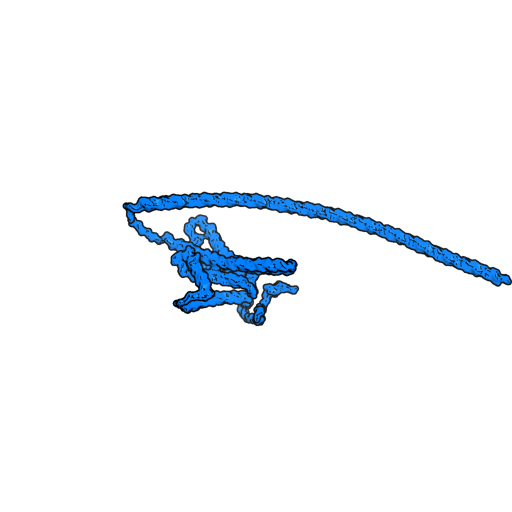 . MET A 1 194 ? 0.991 -7.811 -2.845 1.00 71.81 194 MET A CA 1
ATOM 1516 C C . MET A 1 194 ? 1.558 -7.722 -4.265 1.00 71.81 194 MET A C 1
ATOM 1518 O O . MET A 1 194 ? 2.620 -8.272 -4.555 1.00 71.81 194 MET A O 1
ATOM 1522 N N . THR A 1 195 ? 0.850 -7.026 -5.154 1.00 71.81 195 THR A N 1
ATOM 1523 C CA . THR A 1 195 ? 1.207 -6.913 -6.573 1.00 71.81 195 THR A CA 1
ATOM 1524 C C . THR A 1 195 ? 2.396 -5.977 -6.773 1.00 71.81 195 THR A C 1
ATOM 1526 O O . THR A 1 195 ? 3.331 -6.321 -7.492 1.00 71.81 195 THR A O 1
ATOM 1529 N N . ALA A 1 196 ? 2.397 -4.816 -6.111 1.00 75.81 196 ALA A N 1
ATOM 1530 C CA . ALA A 1 196 ? 3.485 -3.847 -6.186 1.00 75.81 196 ALA A CA 1
ATOM 1531 C C . ALA A 1 196 ? 4.791 -4.432 -5.646 1.00 75.81 196 ALA A C 1
ATOM 1533 O O . ALA A 1 196 ? 5.819 -4.255 -6.291 1.00 75.81 196 ALA A O 1
ATOM 1534 N N . GLY A 1 197 ? 4.745 -5.182 -4.541 1.00 74.19 197 GLY A N 1
ATOM 1535 C CA . GLY A 1 197 ? 5.905 -5.886 -3.996 1.00 74.19 197 GLY A CA 1
ATOM 1536 C C . GLY A 1 197 ? 6.537 -6.847 -4.994 1.00 74.19 197 GLY A C 1
ATOM 1537 O O . GLY A 1 197 ? 7.715 -6.731 -5.330 1.00 74.19 197 GLY A O 1
ATOM 1538 N N . HIS A 1 198 ? 5.733 -7.754 -5.554 1.00 73.06 198 HIS A N 1
ATOM 1539 C CA . HIS A 1 198 ? 6.213 -8.751 -6.516 1.00 73.06 198 HIS A CA 1
ATOM 1540 C C . HIS A 1 198 ? 6.729 -8.116 -7.816 1.00 73.06 198 HIS A C 1
ATOM 1542 O O . HIS A 1 198 ? 7.778 -8.521 -8.322 1.00 73.06 198 HIS A O 1
ATOM 1548 N N . ILE A 1 199 ? 6.040 -7.095 -8.339 1.00 77.19 199 ILE A N 1
ATOM 1549 C CA . ILE A 1 199 ? 6.481 -6.358 -9.531 1.00 77.19 199 ILE A CA 1
ATOM 1550 C C . ILE A 1 199 ? 7.765 -5.572 -9.241 1.00 77.19 199 ILE A C 1
ATOM 1552 O O . ILE A 1 199 ? 8.681 -5.585 -10.065 1.00 77.19 199 ILE A O 1
ATOM 1556 N N . ALA A 1 200 ? 7.870 -4.914 -8.085 1.00 78.81 200 ALA A N 1
ATOM 1557 C CA . ALA A 1 200 ? 9.053 -4.147 -7.709 1.00 78.81 200 ALA A CA 1
ATOM 1558 C C . ALA A 1 200 ? 10.275 -5.058 -7.560 1.00 78.81 200 ALA A C 1
ATOM 1560 O O . ALA A 1 200 ? 11.313 -4.779 -8.156 1.00 78.81 200 ALA A O 1
ATOM 1561 N N . ILE A 1 201 ? 10.141 -6.189 -6.860 1.00 74.88 201 ILE A N 1
ATOM 1562 C CA . ILE A 1 201 ? 11.212 -7.186 -6.721 1.00 74.88 201 ILE A CA 1
ATOM 1563 C C . ILE A 1 201 ? 11.618 -7.730 -8.094 1.00 74.88 201 ILE A C 1
ATOM 1565 O O . ILE A 1 201 ? 12.806 -7.760 -8.414 1.00 74.88 201 ILE A O 1
ATOM 1569 N N . GLY A 1 202 ? 10.647 -8.099 -8.938 1.00 73.88 202 GLY A N 1
ATOM 1570 C CA . GLY A 1 202 ? 10.910 -8.573 -10.298 1.00 73.88 202 GLY A CA 1
ATOM 1571 C C . GLY A 1 202 ? 11.641 -7.539 -11.158 1.00 73.88 202 GLY A C 1
ATOM 1572 O O . GLY A 1 202 ? 12.574 -7.883 -11.883 1.00 73.88 202 GLY A O 1
ATOM 1573 N N . THR A 1 203 ? 11.282 -6.261 -11.023 1.00 79.44 203 THR A N 1
ATOM 1574 C CA . THR A 1 203 ? 11.923 -5.154 -11.748 1.00 79.44 203 THR A CA 1
ATOM 1575 C C . THR A 1 203 ? 13.348 -4.912 -11.255 1.00 79.44 203 THR A C 1
ATOM 1577 O O . THR A 1 203 ? 14.249 -4.738 -12.071 1.00 79.44 203 THR A O 1
ATOM 1580 N N . LEU A 1 204 ? 13.584 -4.950 -9.941 1.00 77.69 204 LEU A N 1
ATOM 1581 C CA . LEU A 1 204 ? 14.919 -4.779 -9.360 1.00 77.69 204 LEU A CA 1
ATOM 1582 C C . LEU A 1 204 ? 15.849 -5.937 -9.722 1.00 77.69 204 LEU A C 1
ATOM 1584 O O . LEU A 1 204 ? 16.983 -5.701 -10.130 1.00 77.69 204 LEU A O 1
ATOM 1588 N N . ILE A 1 205 ? 15.360 -7.177 -9.664 1.00 74.69 205 ILE A N 1
ATOM 1589 C CA . ILE A 1 205 ? 16.114 -8.348 -10.126 1.00 74.69 205 ILE A CA 1
ATOM 1590 C C . ILE A 1 205 ? 16.401 -8.235 -11.632 1.00 74.69 205 ILE A C 1
ATOM 1592 O O . ILE A 1 205 ? 17.539 -8.437 -12.053 1.00 74.69 205 ILE A O 1
ATOM 1596 N N . GLY A 1 206 ? 15.415 -7.842 -12.444 1.00 75.44 206 GLY A N 1
ATOM 1597 C CA . GLY A 1 206 ? 15.597 -7.607 -13.880 1.00 75.44 206 GLY A CA 1
ATOM 1598 C C . GLY A 1 206 ? 16.648 -6.534 -14.189 1.00 75.44 206 GLY A C 1
ATOM 1599 O O . GLY A 1 206 ? 17.466 -6.706 -15.092 1.00 75.44 206 GLY A O 1
ATOM 1600 N N . LEU A 1 207 ? 16.694 -5.461 -13.396 1.00 75.56 207 LEU A N 1
ATOM 1601 C CA . LEU A 1 207 ? 17.667 -4.379 -13.539 1.00 75.56 207 LEU A CA 1
ATOM 1602 C C . LEU A 1 207 ? 19.106 -4.851 -13.275 1.00 75.56 207 LEU A C 1
ATOM 1604 O O . LEU A 1 207 ? 20.020 -4.458 -14.004 1.00 75.56 207 LEU A O 1
ATOM 1608 N N . ILE A 1 208 ? 19.305 -5.738 -12.290 1.00 77.62 208 ILE A N 1
ATOM 1609 C CA . ILE A 1 208 ? 20.608 -6.365 -12.010 1.00 77.62 208 ILE A CA 1
ATOM 1610 C C . ILE A 1 208 ? 21.108 -7.139 -13.241 1.00 77.62 208 ILE A C 1
ATOM 1612 O O . ILE A 1 208 ? 22.277 -7.015 -13.615 1.00 77.62 208 ILE A O 1
ATOM 1616 N N . PHE A 1 209 ? 20.228 -7.900 -13.904 1.00 74.75 209 PHE A N 1
ATOM 1617 C CA . PHE A 1 209 ? 20.584 -8.679 -15.096 1.00 74.75 209 PHE A CA 1
ATOM 1618 C C . PHE A 1 209 ? 20.878 -7.808 -16.327 1.00 74.75 209 PHE A C 1
ATOM 1620 O O . PHE A 1 209 ? 21.774 -8.149 -17.100 1.00 74.75 209 PHE A O 1
ATOM 1627 N N . ILE A 1 210 ? 20.164 -6.689 -16.500 1.00 77.81 210 ILE A N 1
ATOM 1628 C CA . ILE A 1 210 ? 20.342 -5.772 -17.639 1.00 77.81 210 ILE A CA 1
ATOM 1629 C C . ILE A 1 210 ? 21.650 -4.986 -17.524 1.00 77.81 210 ILE A C 1
ATOM 1631 O O . ILE A 1 210 ? 22.421 -4.929 -18.480 1.00 77.81 210 ILE A O 1
ATOM 1635 N N . PHE A 1 211 ? 21.924 -4.387 -16.363 1.00 71.94 211 PHE A N 1
ATOM 1636 C CA . PHE A 1 211 ? 23.093 -3.520 -16.201 1.00 71.94 211 PHE A CA 1
ATOM 1637 C C . PHE A 1 211 ? 24.403 -4.294 -16.015 1.00 71.94 211 PHE A C 1
ATOM 1639 O O . PHE A 1 211 ? 25.466 -3.698 -16.181 1.00 71.94 211 PHE A O 1
ATOM 1646 N N . LYS A 1 212 ? 24.349 -5.592 -15.653 1.00 72.94 212 LYS A N 1
ATOM 1647 C CA . LYS A 1 212 ? 25.518 -6.448 -15.338 1.00 72.94 212 LYS A CA 1
ATOM 1648 C C . LYS A 1 212 ? 26.565 -5.756 -14.450 1.00 72.94 212 LYS A C 1
ATOM 1650 O O . LYS A 1 212 ? 27.754 -6.062 -14.506 1.00 72.94 212 LYS A O 1
ATOM 1655 N N . ASN A 1 213 ? 26.125 -4.804 -13.634 1.00 73.62 213 ASN A N 1
ATOM 1656 C CA . ASN A 1 213 ? 26.994 -3.973 -12.826 1.00 73.62 213 ASN A CA 1
ATOM 1657 C C . ASN A 1 213 ? 26.988 -4.513 -11.398 1.00 73.62 213 ASN A C 1
ATOM 1659 O O . ASN A 1 213 ? 25.947 -4.536 -10.740 1.00 73.62 213 ASN A O 1
ATOM 1663 N N . TRP A 1 214 ? 28.158 -4.917 -10.906 1.00 70.19 214 TRP A N 1
ATOM 1664 C CA . TRP A 1 214 ? 28.322 -5.464 -9.558 1.00 70.19 214 TRP A CA 1
ATOM 1665 C C . TRP A 1 214 ? 27.863 -4.479 -8.466 1.00 70.19 214 TRP A C 1
ATOM 1667 O O . TRP A 1 214 ? 27.368 -4.895 -7.421 1.00 70.19 214 TRP A O 1
ATOM 1677 N N . GLY A 1 215 ? 27.939 -3.167 -8.731 1.00 77.69 215 GLY A N 1
ATOM 1678 C CA . GLY A 1 215 ? 27.455 -2.124 -7.820 1.00 77.69 215 GLY A CA 1
ATOM 1679 C C . GLY A 1 215 ? 25.927 -2.042 -7.682 1.00 77.69 215 GLY A C 1
ATOM 1680 O O . GLY A 1 215 ? 25.437 -1.522 -6.683 1.00 77.69 215 GLY A O 1
ATOM 1681 N N . ALA A 1 216 ? 25.157 -2.583 -8.634 1.00 75.69 216 ALA A N 1
ATOM 1682 C CA . ALA A 1 216 ? 23.690 -2.550 -8.600 1.00 75.69 216 ALA A CA 1
ATOM 1683 C C . ALA A 1 216 ? 23.083 -3.610 -7.662 1.00 75.69 216 ALA A C 1
ATOM 1685 O O . ALA A 1 216 ? 21.947 -3.461 -7.208 1.00 75.69 216 ALA A O 1
ATOM 1686 N N . ILE A 1 217 ? 23.841 -4.664 -7.344 1.00 78.44 217 ILE A N 1
ATOM 1687 C CA . ILE A 1 217 ? 23.416 -5.774 -6.481 1.00 78.44 217 ILE A CA 1
ATOM 1688 C C . ILE A 1 217 ? 23.110 -5.296 -5.048 1.00 78.44 217 ILE A C 1
ATOM 1690 O O . ILE A 1 217 ? 21.976 -5.490 -4.604 1.00 78.44 217 ILE A O 1
ATOM 1694 N N . PRO A 1 218 ? 24.034 -4.634 -4.318 1.00 83.56 218 PRO A N 1
ATOM 1695 C CA . PRO A 1 218 ? 23.761 -4.203 -2.945 1.00 83.56 218 PRO A CA 1
ATOM 1696 C C . PRO A 1 218 ? 22.623 -3.178 -2.860 1.00 83.56 218 PRO A C 1
ATOM 1698 O O . PRO A 1 218 ? 21.817 -3.240 -1.934 1.00 83.56 218 PRO A O 1
ATOM 1701 N N . VAL A 1 219 ? 22.504 -2.282 -3.848 1.00 84.00 219 VAL A N 1
ATOM 1702 C CA . VAL A 1 219 ? 21.421 -1.284 -3.914 1.00 84.00 219 VAL A CA 1
ATOM 1703 C C . VAL A 1 219 ? 20.060 -1.959 -4.087 1.00 84.00 219 VAL A C 1
ATOM 1705 O O . VAL A 1 219 ? 19.112 -1.642 -3.373 1.00 84.00 219 VAL A O 1
ATOM 1708 N N . SER A 1 220 ? 19.969 -2.929 -4.995 1.00 81.56 220 SER A N 1
ATOM 1709 C CA . SER A 1 220 ? 18.718 -3.638 -5.283 1.00 81.56 220 SER A CA 1
ATOM 1710 C C . SER A 1 220 ? 18.268 -4.519 -4.115 1.00 81.56 220 SER A C 1
ATOM 1712 O O . SER A 1 220 ? 17.076 -4.579 -3.813 1.00 81.56 220 SER A O 1
ATOM 1714 N N . VAL A 1 221 ? 19.210 -5.164 -3.416 1.00 82.62 221 VAL A N 1
ATOM 1715 C CA . VAL A 1 221 ? 18.920 -5.950 -2.205 1.00 82.62 221 VAL A CA 1
ATOM 1716 C C . VAL A 1 221 ? 18.454 -5.045 -1.063 1.00 82.62 221 VAL A C 1
ATOM 1718 O O . VAL A 1 221 ? 17.443 -5.344 -0.429 1.00 82.62 221 VAL A O 1
ATOM 1721 N N . ALA A 1 222 ? 19.135 -3.919 -0.826 1.00 86.81 222 ALA A N 1
ATOM 1722 C CA . ALA A 1 222 ? 18.743 -2.963 0.209 1.00 86.81 222 ALA A CA 1
ATOM 1723 C C . ALA A 1 222 ? 17.345 -2.377 -0.052 1.00 86.81 222 ALA A C 1
ATOM 1725 O O . ALA A 1 222 ? 16.520 -2.311 0.859 1.00 86.81 222 ALA A O 1
ATOM 1726 N N . LEU A 1 223 ? 17.053 -2.014 -1.304 1.00 84.56 223 LEU A N 1
ATOM 1727 C CA . LEU A 1 223 ? 15.745 -1.497 -1.698 1.00 84.56 223 LEU A CA 1
ATOM 1728 C C . LEU A 1 223 ? 14.645 -2.563 -1.573 1.00 84.56 223 LEU A C 1
ATOM 1730 O O . LEU A 1 223 ? 13.562 -2.265 -1.080 1.00 84.56 223 LEU A O 1
ATOM 1734 N N . THR A 1 224 ? 14.934 -3.815 -1.934 1.00 81.56 224 THR A N 1
ATOM 1735 C CA . THR A 1 224 ? 14.000 -4.941 -1.753 1.00 81.56 224 THR A CA 1
ATOM 1736 C C . THR A 1 224 ? 13.675 -5.174 -0.277 1.00 81.56 224 THR A C 1
ATOM 1738 O O . THR A 1 224 ? 12.510 -5.331 0.085 1.00 81.56 224 THR A O 1
ATOM 1741 N N . LEU A 1 225 ? 14.686 -5.151 0.596 1.00 85.19 225 LEU A N 1
ATOM 1742 C CA . LEU A 1 225 ? 14.487 -5.284 2.039 1.00 85.19 225 LEU A CA 1
ATOM 1743 C C . LEU A 1 225 ? 13.646 -4.127 2.604 1.00 85.19 225 LEU A C 1
ATOM 1745 O O . LEU A 1 225 ? 12.769 -4.355 3.436 1.00 85.19 225 LEU A O 1
ATOM 1749 N N . ALA A 1 226 ? 13.880 -2.899 2.131 1.00 87.44 226 ALA A N 1
ATOM 1750 C CA . ALA A 1 226 ? 13.101 -1.729 2.528 1.00 87.44 226 ALA A CA 1
ATOM 1751 C C . ALA A 1 226 ? 11.625 -1.841 2.108 1.00 87.44 226 ALA A C 1
ATOM 1753 O O . ALA A 1 226 ? 10.740 -1.502 2.893 1.00 87.44 226 ALA A O 1
ATOM 1754 N N . ILE A 1 227 ? 11.351 -2.364 0.907 1.00 85.06 227 ILE A N 1
ATOM 1755 C CA . ILE A 1 227 ? 9.986 -2.615 0.424 1.00 85.06 227 ILE A CA 1
ATOM 1756 C C . ILE A 1 227 ? 9.287 -3.664 1.301 1.00 85.06 227 ILE A C 1
ATOM 1758 O O . ILE A 1 227 ? 8.184 -3.407 1.774 1.00 85.06 227 ILE A O 1
ATOM 1762 N N . TYR A 1 228 ? 9.947 -4.778 1.635 1.00 83.31 228 TYR A N 1
ATOM 1763 C CA . TYR A 1 228 ? 9.390 -5.777 2.560 1.00 83.31 228 TYR A CA 1
ATOM 1764 C C . TYR A 1 228 ? 9.089 -5.207 3.952 1.00 83.31 228 TYR A C 1
ATOM 1766 O O . TYR A 1 228 ? 8.059 -5.524 4.549 1.00 83.31 228 TYR A O 1
ATOM 1774 N N . ALA A 1 229 ? 9.967 -4.351 4.483 1.00 87.12 229 ALA A N 1
ATOM 1775 C CA . ALA A 1 229 ? 9.733 -3.690 5.764 1.00 87.12 229 ALA A CA 1
ATOM 1776 C C . ALA A 1 229 ? 8.504 -2.764 5.708 1.00 87.12 229 ALA A C 1
ATOM 1778 O O . ALA A 1 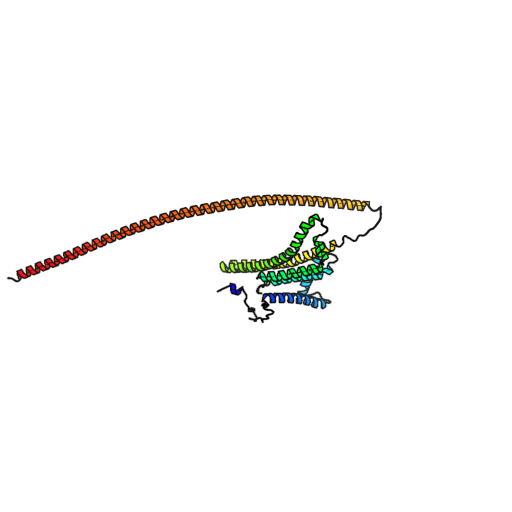229 ? 7.680 -2.769 6.628 1.00 87.12 229 ALA A O 1
ATOM 1779 N N . LEU A 1 230 ? 8.348 -2.014 4.612 1.00 87.19 230 LEU A N 1
ATOM 1780 C CA . LEU A 1 230 ? 7.171 -1.184 4.372 1.00 87.19 230 LEU A CA 1
ATOM 1781 C C . LEU A 1 230 ? 5.899 -2.037 4.246 1.00 87.19 230 LEU A C 1
ATOM 1783 O O . LEU A 1 230 ? 4.869 -1.676 4.808 1.00 87.19 230 LEU A O 1
ATOM 1787 N N . GLU A 1 231 ? 5.956 -3.187 3.578 1.00 82.62 231 GLU A N 1
ATOM 1788 C CA . GLU A 1 231 ? 4.811 -4.095 3.444 1.00 82.62 231 GLU A CA 1
ATOM 1789 C C . GLU A 1 231 ? 4.353 -4.672 4.788 1.00 82.62 231 GLU A C 1
ATOM 1791 O O . GLU A 1 231 ? 3.152 -4.667 5.077 1.00 82.62 231 GLU A O 1
ATOM 1796 N N . ILE A 1 232 ? 5.288 -5.085 5.654 1.00 84.75 232 ILE A N 1
ATOM 1797 C CA . ILE A 1 232 ? 4.978 -5.501 7.033 1.00 84.75 232 ILE A CA 1
ATOM 1798 C C . ILE A 1 232 ? 4.293 -4.354 7.780 1.00 84.75 232 ILE A C 1
ATOM 1800 O O . ILE A 1 232 ? 3.256 -4.557 8.414 1.00 84.75 232 ILE A O 1
ATOM 1804 N N . PHE A 1 233 ? 4.824 -3.137 7.679 1.00 87.81 233 PHE A N 1
ATOM 1805 C CA . PHE A 1 233 ? 4.243 -1.971 8.338 1.00 87.81 233 PHE A CA 1
ATOM 1806 C C . PHE A 1 233 ? 2.808 -1.694 7.866 1.00 87.81 233 PHE A C 1
ATOM 1808 O O . PHE A 1 233 ? 1.891 -1.583 8.685 1.00 87.81 233 PHE A O 1
ATOM 1815 N N . VAL A 1 234 ? 2.577 -1.651 6.551 1.00 84.12 234 VAL A N 1
ATOM 1816 C CA . VAL A 1 234 ? 1.240 -1.398 5.995 1.00 84.12 234 VAL A CA 1
ATOM 1817 C C . VAL A 1 234 ? 0.269 -2.527 6.364 1.00 84.12 234 VAL A C 1
ATOM 1819 O O . VAL A 1 234 ? -0.903 -2.259 6.639 1.00 84.12 234 VAL A O 1
ATOM 1822 N N . SER A 1 235 ? 0.740 -3.776 6.446 1.00 80.75 235 SER A N 1
ATOM 1823 C CA . SER A 1 235 ? -0.078 -4.927 6.853 1.00 80.75 235 SER A CA 1
ATOM 1824 C C . SER A 1 235 ? -0.609 -4.817 8.291 1.00 80.75 235 SER A C 1
ATOM 1826 O O . SER A 1 235 ? -1.764 -5.175 8.546 1.00 80.75 235 SER A O 1
ATOM 1828 N N . LEU A 1 236 ? 0.197 -4.271 9.210 1.00 84.69 236 LEU A N 1
ATOM 1829 C CA . LEU A 1 236 ? -0.167 -4.043 10.611 1.00 84.69 236 LEU A CA 1
ATOM 1830 C C . LEU A 1 236 ? -1.148 -2.875 10.746 1.00 84.69 236 LEU A C 1
ATOM 1832 O O . LEU A 1 236 ? -2.190 -3.009 11.391 1.00 84.69 236 LEU A O 1
ATOM 1836 N N . VAL A 1 237 ? -0.856 -1.750 10.081 1.00 88.56 237 VAL A N 1
ATOM 1837 C CA . VAL A 1 237 ? -1.733 -0.566 10.066 1.00 88.56 237 VAL A CA 1
ATOM 1838 C C . VAL A 1 237 ? -3.103 -0.909 9.485 1.00 88.56 237 VAL A C 1
ATOM 1840 O O . VAL A 1 237 ? -4.119 -0.428 9.980 1.00 88.56 237 VAL A O 1
ATOM 1843 N N . GLN A 1 238 ? -3.157 -1.778 8.476 1.00 82.06 238 GLN A N 1
ATOM 1844 C CA . GLN A 1 238 ? -4.408 -2.220 7.869 1.00 82.06 238 GLN A CA 1
ATOM 1845 C C . GLN A 1 238 ? -5.333 -2.918 8.877 1.00 82.06 238 GLN A C 1
ATOM 1847 O O . GLN A 1 238 ? -6.510 -2.571 8.975 1.00 82.06 238 GLN A O 1
ATOM 1852 N N . ALA A 1 239 ? -4.806 -3.880 9.640 1.00 82.31 239 ALA A N 1
ATOM 1853 C CA . ALA A 1 239 ? -5.580 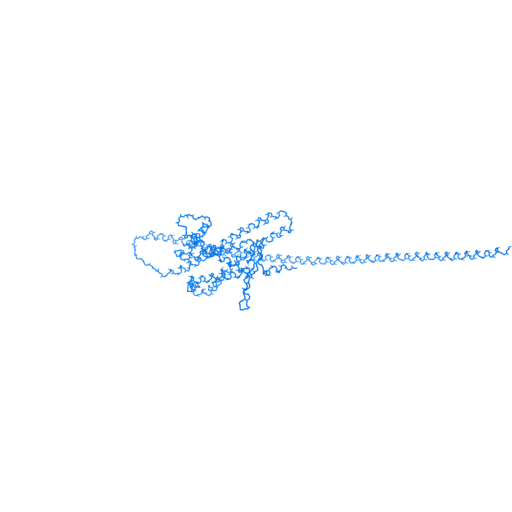-4.582 10.663 1.00 82.31 239 ALA A CA 1
ATOM 1854 C C . ALA A 1 239 ? -6.016 -3.632 11.794 1.00 82.31 239 ALA A C 1
ATOM 1856 O O . ALA A 1 239 ? -7.160 -3.693 12.254 1.00 82.31 239 ALA A O 1
ATOM 1857 N N . TYR A 1 240 ? -5.131 -2.711 12.193 1.00 87.06 240 TYR A N 1
ATOM 1858 C CA . TYR A 1 240 ? -5.410 -1.694 13.206 1.00 87.06 240 TYR A CA 1
ATOM 1859 C C . TYR A 1 240 ? -6.535 -0.740 12.787 1.00 87.06 240 TYR A C 1
ATOM 1861 O O . TYR A 1 240 ? -7.555 -0.672 13.468 1.00 87.06 240 TYR A O 1
ATOM 1869 N N . VAL A 1 241 ? -6.393 -0.050 11.650 1.00 84.31 241 VAL A N 1
ATOM 1870 C CA . VAL A 1 241 ? -7.361 0.955 11.176 1.00 84.31 241 VAL A CA 1
ATOM 1871 C C . VAL A 1 241 ? -8.735 0.332 10.955 1.00 84.31 241 VAL A C 1
ATOM 1873 O O . VAL A 1 241 ? -9.746 0.942 11.294 1.00 84.31 241 VAL A O 1
ATOM 1876 N N . PHE A 1 242 ? -8.795 -0.894 10.432 1.00 76.06 242 PHE A N 1
ATOM 1877 C CA . PHE A 1 242 ? -10.069 -1.579 10.237 1.00 76.06 242 PHE A CA 1
ATOM 1878 C C . PHE A 1 242 ? -10.784 -1.862 11.563 1.00 76.06 242 PHE A C 1
ATOM 1880 O O . PHE A 1 242 ? -11.982 -1.604 11.709 1.00 76.06 242 PHE A O 1
ATOM 1887 N N . THR A 1 243 ? -10.043 -2.390 12.536 1.00 80.38 243 THR A N 1
ATOM 1888 C CA . THR A 1 243 ? -10.592 -2.744 13.849 1.00 80.38 243 THR A CA 1
ATOM 1889 C C . THR A 1 243 ? -10.980 -1.490 14.630 1.00 80.38 243 THR A C 1
ATOM 1891 O O . THR A 1 243 ? -12.031 -1.474 15.264 1.00 80.38 243 THR A O 1
ATOM 1894 N N . LEU A 1 244 ? -10.196 -0.415 14.507 1.00 83.44 244 LEU A N 1
ATOM 1895 C CA . LEU A 1 244 ? -10.488 0.903 15.069 1.00 83.44 244 LEU A CA 1
ATOM 1896 C C . LEU A 1 244 ? -11.766 1.500 14.491 1.00 83.44 244 LEU A C 1
ATOM 1898 O O . LEU A 1 244 ? -12.653 1.866 15.251 1.00 83.44 244 LEU A O 1
ATOM 1902 N N . LEU A 1 245 ? -11.901 1.558 13.163 1.00 77.81 245 LEU A N 1
ATOM 1903 C CA . LEU A 1 245 ? -13.115 2.079 12.529 1.00 77.81 245 LEU A CA 1
ATOM 1904 C C . LEU A 1 245 ? -14.339 1.233 12.889 1.00 77.81 245 LEU A C 1
ATOM 1906 O O . LEU A 1 245 ? -15.410 1.777 13.130 1.00 77.81 245 LEU A O 1
ATOM 1910 N N . SER A 1 246 ? -14.178 -0.088 12.979 1.00 73.75 246 SER A N 1
ATOM 1911 C CA . SER A 1 246 ? -15.250 -0.980 13.431 1.00 73.75 246 SER A CA 1
ATOM 1912 C C . SER A 1 246 ? -15.672 -0.670 14.868 1.00 73.75 246 SER A C 1
ATOM 1914 O O . SER A 1 246 ? -16.864 -0.579 15.142 1.00 73.75 246 SER A O 1
ATOM 1916 N N . ALA A 1 247 ? -14.715 -0.482 15.779 1.00 80.06 247 ALA A N 1
ATOM 1917 C CA . ALA A 1 247 ? -15.000 -0.135 17.166 1.00 80.06 247 ALA A CA 1
ATOM 1918 C C . ALA A 1 247 ? -15.626 1.260 17.300 1.00 80.06 247 ALA A C 1
ATOM 1920 O O . ALA A 1 247 ? -16.582 1.410 18.051 1.00 80.06 247 ALA A O 1
ATOM 1921 N N . LEU A 1 248 ? -15.155 2.241 16.523 1.00 78.12 248 LEU A N 1
ATOM 1922 C CA . LEU A 1 248 ? -15.727 3.585 16.446 1.00 78.12 248 LEU A CA 1
ATOM 1923 C C . LEU A 1 248 ? -17.196 3.538 16.005 1.00 78.12 248 LEU A C 1
ATOM 1925 O O . LEU A 1 248 ? -18.048 4.098 16.682 1.00 78.12 248 LEU A O 1
ATOM 1929 N N . PHE A 1 249 ? -17.516 2.840 14.910 1.00 70.56 249 PHE A N 1
ATOM 1930 C CA . PHE A 1 249 ? -18.902 2.744 14.438 1.00 70.56 249 PHE A CA 1
ATOM 1931 C C . PHE A 1 249 ? -19.808 2.009 15.430 1.00 70.56 249 PHE A C 1
ATOM 1933 O O . PHE A 1 249 ? -20.942 2.431 15.641 1.00 70.56 249 PHE A O 1
ATOM 1940 N N . ILE A 1 250 ? -19.303 0.953 16.078 1.00 69.50 250 ILE A N 1
ATOM 1941 C CA . ILE A 1 250 ? -20.037 0.259 17.143 1.00 69.50 250 ILE A CA 1
ATOM 1942 C C . ILE A 1 250 ? -20.281 1.200 18.331 1.00 69.50 250 ILE A C 1
ATOM 1944 O O . ILE A 1 250 ? -21.382 1.209 18.871 1.00 69.50 250 ILE A O 1
ATOM 1948 N N . GLY A 1 251 ? -19.280 1.989 18.733 1.00 72.12 251 GLY A N 1
ATOM 1949 C CA . GLY A 1 251 ? -19.397 2.976 19.808 1.00 72.12 251 GLY A CA 1
ATOM 1950 C C . GLY A 1 251 ? -20.454 4.035 19.514 1.00 72.12 251 GLY A C 1
ATOM 1951 O O . GLY A 1 251 ? -21.379 4.203 20.305 1.00 72.12 251 GLY A O 1
ATOM 1952 N N . LEU A 1 252 ? -20.385 4.652 18.331 1.00 65.69 252 LEU A N 1
ATOM 1953 C CA . LEU A 1 252 ? -21.353 5.656 17.874 1.00 65.69 252 LEU A CA 1
ATOM 1954 C C . LEU A 1 252 ? -22.790 5.110 17.854 1.00 65.69 252 LEU A C 1
ATOM 1956 O O . LEU A 1 252 ? -23.709 5.768 18.331 1.00 65.69 252 LEU A O 1
ATOM 1960 N N . ALA A 1 253 ? -22.984 3.874 17.382 1.00 62.28 253 ALA A N 1
ATOM 1961 C CA . ALA A 1 253 ? -24.302 3.238 17.349 1.00 62.28 253 ALA A CA 1
ATOM 1962 C C . ALA A 1 253 ? -24.861 2.900 18.747 1.00 62.28 253 ALA A C 1
ATOM 1964 O O . ALA A 1 253 ? -26.067 2.720 18.910 1.00 62.28 253 ALA A O 1
ATOM 1965 N N . ILE A 1 254 ? -24.002 2.761 19.761 1.00 66.31 254 ILE A N 1
ATOM 1966 C CA . ILE A 1 254 ? -24.424 2.508 21.145 1.00 66.31 254 ILE A CA 1
ATOM 1967 C C . ILE A 1 254 ? -24.798 3.816 21.845 1.00 66.31 254 ILE A C 1
ATOM 1969 O O . ILE A 1 254 ? -25.725 3.811 22.651 1.00 66.31 254 ILE A O 1
ATOM 1973 N N . GLU A 1 255 ? -24.096 4.910 21.553 1.00 61.62 255 GLU A N 1
ATOM 1974 C CA . GLU A 1 255 ? -24.289 6.218 22.189 1.00 61.62 255 GLU A CA 1
ATOM 1975 C C . GLU A 1 255 ? -25.622 6.872 21.777 1.00 61.62 255 GLU A C 1
ATOM 1977 O O . GLU A 1 255 ? -26.347 7.365 22.640 1.00 61.62 255 GLU A O 1
ATOM 1982 N N . GLU A 1 256 ? -26.039 6.723 20.511 1.00 50.72 256 GLU A N 1
ATOM 1983 C CA . GLU A 1 256 ? -27.367 7.149 20.013 1.00 50.72 256 GLU A CA 1
ATOM 1984 C C . GLU A 1 256 ? -28.552 6.493 20.754 1.00 50.72 256 GLU A C 1
ATOM 1986 O O . GLU A 1 256 ? -29.666 7.010 20.735 1.00 50.72 256 GLU A O 1
ATOM 1991 N N . HIS A 1 257 ? -28.338 5.368 21.443 1.00 42.69 257 HIS A N 1
ATOM 1992 C CA . HIS A 1 257 ? -29.376 4.664 22.202 1.00 42.69 257 HIS A CA 1
ATOM 1993 C C . HIS A 1 257 ? -29.526 5.132 23.663 1.00 42.69 257 HIS A C 1
ATOM 1995 O O . HIS A 1 257 ? -30.346 4.565 24.387 1.00 42.69 257 HIS A O 1
ATOM 2001 N N . HIS A 1 258 ? -28.744 6.119 24.118 1.00 41.12 258 HIS A N 1
ATOM 2002 C CA . HIS A 1 258 ? -28.704 6.551 25.521 1.00 41.12 258 HIS A CA 1
ATOM 2003 C C . HIS A 1 258 ? -29.252 7.968 25.791 1.00 41.12 258 HIS A C 1
ATOM 2005 O O . HIS A 1 258 ? -29.281 8.376 26.950 1.00 41.12 258 HIS A O 1
ATOM 2011 N N . GLU A 1 259 ? -29.750 8.700 24.787 1.00 38.69 259 GLU A N 1
ATOM 2012 C CA . GLU A 1 259 ? -30.296 10.059 24.989 1.00 38.69 259 GLU A CA 1
ATOM 2013 C C . GLU A 1 259 ? -31.757 10.116 25.506 1.00 38.69 259 GLU A C 1
ATOM 2015 O O . GLU A 1 259 ? -32.268 11.207 25.748 1.00 38.69 259 GLU A O 1
ATOM 2020 N N . GLU A 1 260 ? -32.436 8.983 25.752 1.00 32.72 260 GLU A N 1
ATOM 2021 C CA . GLU A 1 260 ? -33.866 8.967 26.146 1.00 32.72 260 GLU A CA 1
ATOM 2022 C C . GLU A 1 260 ? -34.186 8.636 27.624 1.00 32.72 260 GLU A C 1
ATOM 2024 O O . GLU A 1 260 ? -35.360 8.616 27.992 1.00 32.72 260 GLU A O 1
ATOM 2029 N N . GLU A 1 261 ? -33.214 8.446 28.526 1.00 27.23 261 GLU A N 1
ATOM 2030 C CA . GLU A 1 261 ? -33.514 8.136 29.943 1.00 27.23 261 GLU A CA 1
ATOM 2031 C C . GLU A 1 261 ? -32.865 9.131 30.922 1.00 27.23 261 GLU A C 1
ATOM 2033 O O . GLU A 1 261 ? -31.664 9.108 31.185 1.00 27.23 261 GLU A O 1
ATOM 2038 N N . GLY A 1 262 ? -33.689 10.049 31.445 1.00 31.06 262 GLY A N 1
ATOM 2039 C CA . GLY A 1 262 ? -33.277 11.155 32.313 1.00 31.06 262 GLY A CA 1
ATOM 2040 C C . GLY A 1 262 ? -33.149 10.828 33.803 1.00 31.06 262 GLY A C 1
ATOM 2041 O O . GLY A 1 262 ? -33.546 9.766 34.264 1.00 31.06 262 GLY A O 1
ATOM 2042 N N . HIS A 1 263 ? -32.676 11.812 34.578 1.00 27.78 263 HIS A N 1
ATOM 2043 C CA . HIS A 1 263 ? -32.883 11.877 36.028 1.00 27.78 263 HIS A CA 1
ATOM 2044 C C . HIS A 1 263 ? -32.978 13.325 36.543 1.00 27.78 263 HIS A C 1
ATOM 2046 O O . HIS A 1 263 ? -32.157 14.187 36.235 1.00 27.78 263 HIS A O 1
ATOM 2052 N N . HIS A 1 264 ? -34.015 13.554 37.355 1.00 30.06 264 HIS A N 1
ATOM 2053 C CA . HIS A 1 264 ? -34.271 14.730 38.188 1.00 30.06 264 HIS A CA 1
ATOM 2054 C C . HIS A 1 264 ? -33.369 14.767 39.431 1.00 30.06 264 HIS A C 1
ATOM 2056 O O . HIS A 1 264 ? -33.212 13.731 40.067 1.00 30.06 264 HIS A O 1
ATOM 2062 N N . GLU A 1 265 ? -32.997 15.963 39.912 1.00 27.80 265 GLU A N 1
ATOM 2063 C CA . GLU A 1 265 ? -32.989 16.232 41.361 1.00 27.80 265 GLU A CA 1
ATOM 2064 C C . GLU A 1 265 ? -33.125 17.728 41.711 1.00 27.80 265 GLU A C 1
ATOM 2066 O O . GLU A 1 265 ? -32.655 18.614 40.996 1.00 27.80 265 GLU A O 1
ATOM 2071 N N . LYS A 1 266 ? -33.839 18.007 42.812 1.00 32.94 266 LYS A N 1
ATOM 2072 C CA . LYS A 1 266 ? -34.190 19.337 43.331 1.00 32.94 266 LYS A CA 1
ATOM 2073 C C . LYS A 1 266 ? -33.223 19.777 44.441 1.00 32.94 266 LYS A C 1
ATOM 2075 O O . LYS A 1 266 ? -33.020 19.038 45.390 1.00 32.94 266 LYS A O 1
ATOM 2080 N N . GLY A 1 267 ? -32.857 21.064 44.420 1.00 30.98 267 GLY A N 1
ATOM 2081 C CA . GLY A 1 267 ? -32.723 21.910 45.618 1.00 30.98 267 GLY A CA 1
ATOM 2082 C C . GLY A 1 267 ? -31.322 22.111 46.212 1.00 30.98 267 GLY A C 1
ATOM 2083 O O . GLY A 1 267 ? -30.755 21.182 46.758 1.00 30.98 267 GLY A O 1
ATOM 2084 N N . HIS A 1 268 ? -30.833 23.365 46.214 1.00 34.03 268 HIS A N 1
ATOM 2085 C CA . HIS A 1 268 ? -30.324 24.059 47.422 1.00 34.03 268 HIS A CA 1
ATOM 2086 C C . HIS A 1 268 ? -29.868 25.494 47.104 1.00 34.03 268 HIS A C 1
ATOM 2088 O O . HIS A 1 268 ? -28.714 25.728 46.764 1.00 34.03 268 HIS A O 1
ATOM 2094 N N . LYS A 1 269 ? -30.745 26.501 47.207 1.00 43.12 269 LYS A N 1
ATOM 2095 C CA . LYS A 1 269 ? -30.366 27.925 47.092 1.00 43.12 269 LYS A CA 1
ATOM 2096 C C . LYS A 1 269 ? -29.563 28.370 48.326 1.00 43.12 269 LYS A C 1
ATOM 2098 O O . LYS A 1 269 ? -30.171 28.896 49.242 1.00 43.12 269 LYS A O 1
ATOM 2103 N N . THR A 1 270 ? -28.241 28.161 48.332 1.00 50.41 270 THR A N 1
ATOM 2104 C CA . THR A 1 270 ? -27.240 28.926 49.134 1.00 50.41 270 THR A CA 1
ATOM 2105 C C . THR A 1 270 ? -25.771 28.565 48.835 1.00 50.41 270 THR A C 1
ATOM 2107 O O . THR A 1 270 ? -24.879 29.227 49.353 1.00 50.41 270 THR A O 1
ATOM 2110 N N . ALA A 1 271 ? -25.482 27.606 47.942 1.00 49.88 271 ALA A N 1
ATOM 2111 C CA . ALA A 1 271 ? -24.114 27.187 47.580 1.00 49.88 271 ALA A CA 1
ATOM 2112 C C . ALA A 1 271 ? -23.666 27.601 46.154 1.00 49.88 271 ALA A C 1
ATOM 2114 O O . ALA A 1 271 ? -22.733 27.031 45.596 1.00 49.88 271 ALA A O 1
ATOM 2115 N N . TRP A 1 272 ? -24.336 28.574 45.527 1.00 43.94 272 TRP A N 1
ATOM 2116 C CA . TRP A 1 272 ? -24.220 28.803 44.076 1.00 43.94 272 TRP A CA 1
ATOM 2117 C C . TRP A 1 272 ? -23.151 29.803 43.642 1.00 43.94 272 TRP A C 1
ATOM 2119 O O . TRP A 1 272 ? -22.776 29.792 42.480 1.00 43.94 272 TRP A O 1
ATOM 2129 N N . SER A 1 273 ? -22.634 30.664 44.520 1.00 57.31 273 SER A N 1
ATOM 2130 C CA . SER A 1 273 ? -21.743 31.751 44.073 1.00 57.31 273 SER A CA 1
ATOM 2131 C C . SER A 1 273 ? -20.400 31.252 43.497 1.00 57.31 273 SER A C 1
ATOM 2133 O O . SER A 1 273 ? -20.037 31.672 42.398 1.00 57.31 273 SER A O 1
ATOM 2135 N N . PRO A 1 274 ? -19.691 30.290 44.129 1.00 63.06 274 PRO A N 1
ATOM 2136 C CA . PRO A 1 274 ? -18.459 29.732 43.562 1.00 63.06 274 PRO A CA 1
ATOM 2137 C C . PRO A 1 274 ? -18.713 28.861 42.323 1.00 63.06 274 PRO A C 1
ATOM 2139 O O . PRO A 1 274 ? -17.899 28.842 41.404 1.00 63.06 274 PRO A O 1
ATOM 2142 N N . ILE A 1 275 ? -19.852 28.161 42.284 1.00 61.50 275 ILE A N 1
ATOM 2143 C CA . ILE A 1 275 ? -20.216 27.244 41.195 1.00 61.50 275 ILE A CA 1
ATOM 2144 C C . ILE A 1 275 ? -20.668 28.019 39.958 1.00 61.50 275 ILE A C 1
ATOM 2146 O O . ILE A 1 275 ? -20.232 27.688 38.864 1.00 61.50 275 ILE A O 1
ATOM 2150 N N . ILE A 1 276 ? -21.465 29.082 40.117 1.00 63.44 276 ILE A N 1
ATOM 2151 C CA . ILE A 1 276 ? -21.837 29.986 39.022 1.00 63.44 276 ILE A CA 1
ATOM 2152 C C . ILE A 1 276 ? -20.581 30.660 38.482 1.00 63.44 276 ILE A C 1
ATOM 2154 O O . ILE A 1 276 ? -20.374 30.627 37.282 1.00 63.44 276 ILE A O 1
ATOM 2158 N N . LYS A 1 277 ? -19.684 31.160 39.342 1.00 67.88 277 LYS A N 1
ATOM 2159 C CA . LYS A 1 277 ? -18.419 31.763 38.892 1.00 67.88 277 LYS A CA 1
ATOM 2160 C C . LYS A 1 277 ? -17.542 30.764 38.122 1.00 67.88 277 LYS A C 1
ATOM 2162 O O . LYS A 1 277 ? -17.007 31.103 37.074 1.00 67.88 277 LYS A O 1
ATOM 2167 N N . GLY A 1 278 ? -17.472 29.513 38.585 1.00 70.81 278 GLY A N 1
ATOM 2168 C CA . GLY A 1 278 ? -16.777 28.428 37.886 1.00 70.81 278 GLY A CA 1
ATOM 2169 C C . GLY A 1 278 ? -17.449 27.987 36.578 1.00 70.81 278 GLY A C 1
ATOM 2170 O O . GLY A 1 278 ? -16.748 27.627 35.631 1.00 70.81 278 GLY A O 1
ATOM 2171 N N . LEU A 1 279 ? -18.784 28.031 36.496 1.00 68.69 279 LEU A N 1
ATOM 2172 C CA . LEU A 1 279 ? -19.533 27.778 35.263 1.00 68.69 279 LEU A CA 1
ATOM 2173 C C . LEU A 1 279 ? -19.346 28.921 34.264 1.00 68.69 279 LEU A C 1
ATOM 2175 O O . LEU A 1 279 ? -19.029 28.644 33.116 1.00 68.69 279 LEU A O 1
ATOM 2179 N N . THR A 1 280 ? -19.445 30.179 34.698 1.00 71.50 280 THR A N 1
ATOM 2180 C CA . THR A 1 280 ? -19.250 31.366 33.853 1.00 71.50 280 THR A CA 1
ATOM 2181 C C . THR A 1 280 ? -17.817 31.445 33.320 1.00 71.50 280 THR A C 1
ATOM 2183 O O . THR A 1 280 ? -17.609 31.748 32.149 1.00 71.50 280 THR A O 1
ATOM 2186 N N . ASP A 1 281 ? -16.811 31.092 34.127 1.00 77.44 281 ASP A N 1
ATOM 2187 C CA . ASP A 1 281 ? -15.416 31.023 33.673 1.00 77.44 281 ASP A CA 1
ATOM 2188 C C . ASP A 1 281 ? -15.184 29.897 32.652 1.00 77.44 281 ASP A C 1
ATOM 2190 O O . ASP A 1 281 ? -14.388 30.050 31.720 1.00 77.44 281 ASP A O 1
ATOM 2194 N N . ARG A 1 282 ? -15.870 28.757 32.803 1.00 72.69 282 ARG A N 1
ATOM 2195 C CA . ARG A 1 282 ? -15.830 27.665 31.818 1.00 72.69 282 ARG A CA 1
ATOM 2196 C C . ARG A 1 282 ? -16.575 28.031 30.544 1.00 72.69 282 ARG A C 1
ATOM 2198 O O . ARG A 1 282 ? -16.055 27.776 29.466 1.00 72.69 282 ARG A O 1
ATOM 2205 N N . GLU A 1 283 ? -17.731 28.663 30.658 1.00 78.38 283 GLU A N 1
ATOM 2206 C CA . GLU A 1 283 ? -18.534 29.123 29.530 1.00 78.38 283 GLU A CA 1
ATOM 2207 C C . GLU A 1 283 ? -17.767 30.158 28.702 1.00 78.38 283 GLU A C 1
ATOM 2209 O O . GLU A 1 283 ? -17.656 30.003 27.491 1.00 78.38 283 GLU A O 1
ATOM 2214 N N . ASN A 1 284 ? -17.086 31.110 29.349 1.00 78.44 284 ASN A N 1
ATOM 2215 C CA . ASN A 1 284 ? -16.206 32.066 28.673 1.00 78.44 284 ASN A CA 1
ATOM 2216 C C . ASN A 1 284 ? -15.003 31.395 27.986 1.00 78.44 284 ASN A C 1
ATOM 2218 O O . ASN A 1 284 ? -14.615 31.799 26.890 1.00 78.44 284 ASN A O 1
ATOM 2222 N N . LYS A 1 285 ? -14.408 30.355 28.588 1.00 83.75 285 LYS A N 1
ATOM 2223 C CA . LYS A 1 285 ? -13.320 29.585 27.952 1.00 83.75 285 LYS A CA 1
ATOM 2224 C C . LYS A 1 285 ? -13.804 28.766 26.760 1.00 83.75 285 LYS A C 1
ATOM 2226 O O . LYS A 1 285 ? -13.098 28.702 25.760 1.00 83.75 285 LYS A O 1
ATOM 2231 N N . ILE A 1 286 ? -14.982 28.157 26.862 1.00 81.19 286 ILE A N 1
ATOM 2232 C CA . ILE A 1 286 ? -15.597 27.383 25.779 1.00 81.19 286 ILE A CA 1
ATOM 2233 C C . ILE A 1 286 ? -15.978 28.317 24.629 1.00 81.19 286 ILE A C 1
ATOM 2235 O O . ILE A 1 286 ? -15.630 28.033 23.490 1.00 81.19 286 ILE A O 1
ATOM 2239 N N . GLN A 1 287 ? -16.593 29.466 24.921 1.00 82.19 287 GLN A N 1
ATOM 2240 C CA . GLN A 1 287 ? -16.905 30.488 23.919 1.00 82.19 287 GLN A CA 1
ATOM 2241 C C . GLN A 1 287 ? -15.643 30.978 23.210 1.00 82.19 287 GLN A C 1
ATOM 2243 O O . GLN A 1 287 ? -15.605 30.993 21.983 1.00 82.19 287 GLN A O 1
ATOM 2248 N N . LYS A 1 288 ? -14.576 31.274 23.962 1.00 86.94 288 LYS A N 1
ATOM 2249 C CA . LYS A 1 288 ? -13.288 31.667 23.384 1.00 86.94 288 LYS A CA 1
ATOM 2250 C C . LYS A 1 288 ? -12.675 30.563 22.511 1.00 86.94 288 LYS A C 1
ATOM 2252 O O . LYS A 1 288 ? -12.202 30.831 21.415 1.00 86.94 288 LYS A O 1
ATOM 2257 N N . ALA A 1 289 ? -12.719 29.310 22.960 1.00 80.31 289 ALA A N 1
ATOM 2258 C CA . ALA A 1 289 ? -12.219 28.184 22.174 1.00 80.31 289 ALA A CA 1
ATOM 2259 C C . ALA A 1 289 ? -13.026 27.975 20.879 1.00 80.31 289 ALA A C 1
ATOM 2261 O O . ALA A 1 289 ? -12.443 27.667 19.842 1.00 80.31 289 ALA A O 1
ATOM 2262 N N . ILE A 1 290 ? -14.348 28.181 20.914 1.00 84.88 290 ILE A N 1
ATOM 2263 C CA . ILE A 1 290 ? -15.220 28.105 19.734 1.00 84.88 290 ILE A CA 1
ATOM 2264 C C . ILE A 1 290 ? -14.928 29.258 18.763 1.00 84.88 290 ILE A C 1
ATOM 2266 O O . ILE A 1 290 ? -14.878 29.031 17.554 1.00 84.88 290 ILE A O 1
ATOM 2270 N N . THR A 1 291 ? -14.705 30.484 19.252 1.00 88.81 291 THR A N 1
ATOM 2271 C CA . THR A 1 291 ? -14.348 31.620 18.386 1.00 88.81 291 THR A CA 1
ATOM 2272 C C . THR A 1 291 ? -12.981 31.430 17.739 1.00 88.81 291 THR A C 1
ATOM 2274 O O . THR A 1 291 ? -12.868 31.604 16.528 1.00 88.81 291 THR A O 1
ATOM 2277 N N . ASP A 1 292 ? -11.983 30.980 18.503 1.00 88.81 292 ASP A N 1
ATOM 2278 C CA . ASP A 1 292 ? -10.628 30.734 18.001 1.00 88.81 292 ASP A CA 1
ATOM 2279 C C . ASP A 1 292 ? -10.627 29.585 16.969 1.00 88.81 292 ASP A C 1
ATOM 2281 O O . ASP A 1 292 ? -9.977 29.671 15.925 1.00 88.81 292 ASP A O 1
ATOM 2285 N N . ALA A 1 293 ? -11.417 28.529 17.204 1.00 82.06 293 ALA A N 1
ATOM 2286 C CA . ALA A 1 293 ? -11.588 27.424 16.259 1.00 82.06 293 ALA A CA 1
ATOM 2287 C C . ALA A 1 293 ? -12.292 27.860 14.961 1.00 82.06 293 ALA A C 1
ATOM 2289 O O . ALA A 1 293 ? -11.877 27.458 13.872 1.00 82.06 293 ALA A O 1
ATOM 2290 N N . ASN A 1 294 ? -13.322 28.708 15.051 1.00 86.75 294 ASN A N 1
ATOM 2291 C CA . ASN A 1 294 ? -14.011 29.252 13.878 1.00 86.75 294 ASN A CA 1
ATOM 2292 C C . ASN A 1 294 ? -13.115 30.197 13.065 1.00 86.75 294 ASN A C 1
ATOM 2294 O O . ASN A 1 294 ? -13.159 30.188 11.833 1.00 86.75 294 ASN A O 1
ATOM 2298 N N . GLU A 1 295 ? -12.273 30.989 13.728 1.00 90.62 295 GLU A N 1
ATOM 2299 C CA . GLU A 1 295 ? -11.311 31.861 13.057 1.00 90.62 295 GLU A CA 1
ATOM 2300 C C . GLU A 1 295 ? -10.208 31.052 12.358 1.00 90.62 295 GLU A C 1
ATOM 2302 O O . GLU A 1 295 ? -9.918 31.295 11.183 1.00 90.62 295 GLU A O 1
ATOM 2307 N N . ALA A 1 296 ? -9.678 30.016 13.015 1.00 84.44 296 ALA A N 1
ATOM 2308 C CA . ALA A 1 296 ? -8.726 29.084 12.414 1.00 84.44 296 ALA A CA 1
ATOM 2309 C C . ALA A 1 296 ? -9.328 28.333 11.211 1.00 84.44 296 ALA A C 1
ATOM 2311 O O . ALA A 1 296 ? -8.679 28.207 10.170 1.00 84.44 296 ALA A O 1
ATOM 2312 N N . ALA A 1 297 ? -10.588 27.893 11.303 1.00 84.44 297 ALA A N 1
ATOM 2313 C CA . ALA A 1 297 ? -11.298 27.258 10.193 1.00 84.44 297 ALA A CA 1
ATOM 2314 C C . ALA A 1 297 ? -11.481 28.215 9.003 1.00 84.44 297 ALA A C 1
ATOM 2316 O O . ALA A 1 297 ? -11.279 27.824 7.852 1.00 84.44 297 ALA A O 1
ATOM 2317 N N . LYS A 1 298 ? -11.792 29.492 9.263 1.00 89.44 298 LYS A N 1
ATOM 2318 C CA . LYS A 1 298 ? -11.914 30.521 8.221 1.00 89.44 298 LYS A CA 1
ATOM 2319 C C . LYS A 1 298 ? -10.572 30.810 7.544 1.00 89.44 298 LYS A C 1
ATOM 2321 O O . LYS A 1 298 ? -10.522 30.926 6.321 1.00 89.44 298 LYS A O 1
ATOM 2326 N N . GLN A 1 299 ? -9.480 30.871 8.306 1.00 86.56 299 GLN A N 1
ATOM 2327 C CA . GLN A 1 299 ? -8.130 31.020 7.754 1.00 86.56 299 GLN A CA 1
ATOM 2328 C C . GLN A 1 299 ? -7.704 29.801 6.924 1.00 86.56 299 GLN A C 1
ATOM 2330 O O . GLN A 1 299 ? -7.103 29.971 5.865 1.00 86.56 299 GLN A O 1
ATOM 2335 N N . ALA A 1 300 ? -8.062 28.586 7.351 1.00 78.44 300 ALA A N 1
ATOM 2336 C CA . ALA A 1 300 ? -7.812 27.362 6.592 1.00 78.44 300 ALA A CA 1
ATOM 2337 C C . ALA A 1 300 ? -8.606 27.313 5.273 1.00 78.44 300 ALA A C 1
ATOM 2339 O O . ALA A 1 300 ? -8.120 26.805 4.264 1.00 78.44 300 ALA A O 1
ATOM 2340 N N . LEU A 1 301 ? -9.818 27.874 5.252 1.00 84.06 301 LEU A N 1
ATOM 2341 C CA . LEU A 1 301 ? -10.631 27.950 4.039 1.00 84.06 301 LEU A CA 1
ATOM 2342 C C . LEU A 1 301 ? -10.058 28.968 3.041 1.00 84.06 301 LEU A C 1
ATOM 2344 O O . LEU A 1 301 ? -9.931 28.662 1.858 1.00 84.06 301 LEU A O 1
ATOM 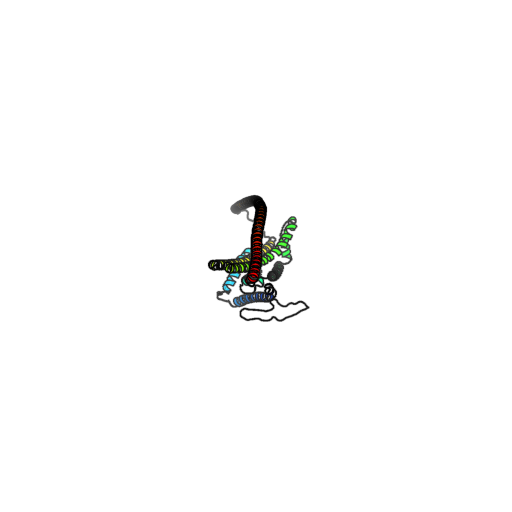2348 N N . LEU A 1 302 ? -9.610 30.128 3.532 1.00 87.50 302 LEU A N 1
ATOM 2349 C CA . LEU A 1 302 ? -8.912 31.135 2.725 1.00 87.50 302 LEU A CA 1
ATOM 2350 C C . LEU A 1 302 ? -7.560 30.627 2.197 1.00 87.50 302 LEU A C 1
ATOM 2352 O O . LEU A 1 302 ? -7.193 30.908 1.055 1.00 87.50 302 LEU A O 1
ATOM 2356 N N . SER A 1 303 ? -6.809 29.861 2.996 1.00 74.12 303 SER A N 1
ATOM 2357 C CA . SER A 1 303 ? -5.540 29.273 2.551 1.00 74.12 303 SER A CA 1
ATOM 2358 C C . SER A 1 303 ? -5.753 28.181 1.502 1.00 74.12 303 SER A C 1
ATOM 2360 O O . SER A 1 303 ? -4.967 28.081 0.555 1.00 74.12 303 SER A O 1
ATOM 2362 N N . LYS A 1 304 ? -6.846 27.418 1.609 1.00 85.69 304 LYS A N 1
ATOM 2363 C CA . LYS A 1 304 ? -7.268 26.461 0.585 1.00 85.69 304 LYS A CA 1
ATOM 2364 C C . LYS A 1 304 ? -7.639 27.165 -0.722 1.00 85.69 304 LYS A C 1
ATOM 2366 O O . LYS A 1 304 ? -7.118 26.786 -1.766 1.00 85.69 304 LYS A O 1
ATOM 2371 N N . GLU A 1 305 ? -8.452 28.218 -0.670 1.00 86.69 305 GLU A N 1
ATOM 2372 C CA . GLU A 1 305 ? -8.863 28.988 -1.855 1.00 86.69 305 GLU A CA 1
ATOM 2373 C C . GLU A 1 305 ? -7.661 29.621 -2.578 1.00 86.69 305 GLU A C 1
ATOM 2375 O O . GLU A 1 305 ? -7.525 29.510 -3.798 1.00 86.69 305 GLU A O 1
ATOM 2380 N N . LYS A 1 306 ? -6.715 30.188 -1.818 1.00 84.44 306 LYS A N 1
ATOM 2381 C CA . LYS A 1 306 ? -5.459 30.724 -2.363 1.00 84.44 306 LYS A CA 1
ATOM 2382 C C . LYS A 1 306 ? -4.568 29.635 -2.971 1.00 84.44 306 LYS A C 1
ATOM 2384 O O . LYS A 1 306 ? -3.899 29.868 -3.974 1.00 84.44 306 LYS A O 1
ATOM 2389 N N . SER A 1 307 ? -4.549 28.440 -2.385 1.00 75.75 307 SER A N 1
ATOM 2390 C CA . SER A 1 307 ? -3.796 27.309 -2.940 1.00 75.75 307 SER A CA 1
ATOM 2391 C C . SER A 1 307 ? -4.415 26.818 -4.251 1.00 75.75 307 SER A C 1
ATOM 2393 O O . SER A 1 307 ? -3.695 26.527 -5.202 1.00 75.75 307 SER A O 1
ATOM 2395 N N . GLU A 1 308 ? -5.747 26.790 -4.346 1.00 86.00 308 GLU A N 1
ATOM 2396 C CA . GLU A 1 308 ? -6.452 26.424 -5.576 1.00 86.00 308 GLU A CA 1
ATOM 2397 C C . GLU A 1 308 ? -6.207 27.423 -6.716 1.00 86.00 308 GLU A C 1
ATOM 2399 O O . GLU A 1 308 ? -6.044 26.999 -7.863 1.00 86.00 308 GLU A O 1
ATOM 2404 N N . SER A 1 309 ? -6.132 28.732 -6.433 1.00 84.12 309 SER A N 1
ATOM 2405 C CA . SER A 1 309 ? -5.807 29.729 -7.464 1.00 84.12 309 SER A CA 1
ATOM 2406 C C . SER A 1 309 ? -4.379 29.565 -7.989 1.00 84.12 309 SER A C 1
ATOM 2408 O O . SER A 1 309 ? -4.173 29.599 -9.199 1.00 84.12 309 SER A O 1
ATOM 2410 N N . ILE A 1 310 ? -3.417 29.299 -7.098 1.00 85.12 310 ILE A N 1
ATOM 2411 C CA . ILE A 1 310 ? -2.015 29.051 -7.468 1.00 85.12 310 ILE A CA 1
ATOM 2412 C C . ILE A 1 310 ? -1.893 27.780 -8.321 1.00 85.12 310 ILE A C 1
ATOM 2414 O O . ILE A 1 310 ? -1.188 27.779 -9.326 1.00 85.12 310 ILE A O 1
ATOM 2418 N N . ILE A 1 311 ? -2.612 26.705 -7.974 1.00 85.00 311 ILE A N 1
ATOM 2419 C CA . ILE A 1 311 ? -2.607 25.461 -8.762 1.00 85.00 311 ILE A CA 1
ATOM 2420 C C . ILE A 1 311 ? -3.205 25.689 -10.157 1.00 85.00 311 ILE A C 1
ATOM 2422 O O . ILE A 1 311 ? -2.670 25.182 -11.144 1.00 85.00 311 ILE A O 1
ATOM 2426 N N . LYS A 1 312 ? -4.291 26.465 -10.270 1.00 88.06 312 LYS A N 1
ATOM 2427 C CA . LYS A 1 312 ? -4.895 26.803 -11.571 1.00 88.06 312 LYS A CA 1
ATOM 2428 C C . LYS A 1 312 ? -3.948 27.621 -12.448 1.00 88.06 312 LYS A C 1
ATOM 2430 O O . LYS A 1 312 ? -3.842 27.337 -13.640 1.00 88.06 312 LYS A O 1
ATOM 2435 N N . GLU A 1 313 ? -3.254 28.597 -11.869 1.00 90.12 313 GLU A N 1
ATOM 2436 C CA . GLU A 1 313 ? -2.262 29.414 -12.572 1.00 90.12 313 GLU A CA 1
ATOM 2437 C C . GLU A 1 313 ? -1.061 28.572 -13.031 1.00 90.12 313 GLU A C 1
ATOM 2439 O O . GLU A 1 313 ? -0.717 28.586 -14.213 1.00 90.12 313 GLU A O 1
ATOM 2444 N N . ALA A 1 314 ? -0.515 27.731 -12.145 1.00 85.25 314 ALA A N 1
ATOM 2445 C CA . ALA A 1 314 ? 0.578 26.816 -12.470 1.00 85.25 314 ALA A CA 1
ATOM 2446 C C . ALA A 1 314 ? 0.200 25.811 -13.574 1.00 85.25 314 ALA A C 1
ATOM 2448 O O . ALA A 1 314 ? 1.002 25.526 -14.463 1.00 85.25 314 ALA A O 1
ATOM 2449 N N . HIS A 1 315 ? -1.033 25.290 -13.568 1.00 87.12 315 HIS A N 1
ATOM 2450 C CA . HIS A 1 315 ? -1.529 24.430 -14.646 1.00 87.12 315 HIS A CA 1
ATOM 2451 C C . HIS A 1 315 ? -1.652 25.174 -15.980 1.00 87.12 315 HIS A C 1
ATOM 2453 O O . HIS A 1 315 ? -1.284 24.622 -17.018 1.00 87.12 315 HIS A O 1
ATOM 2459 N N . ALA A 1 316 ? -2.146 26.415 -15.977 1.00 89.62 316 ALA A N 1
ATOM 2460 C CA . ALA A 1 316 ? -2.247 27.2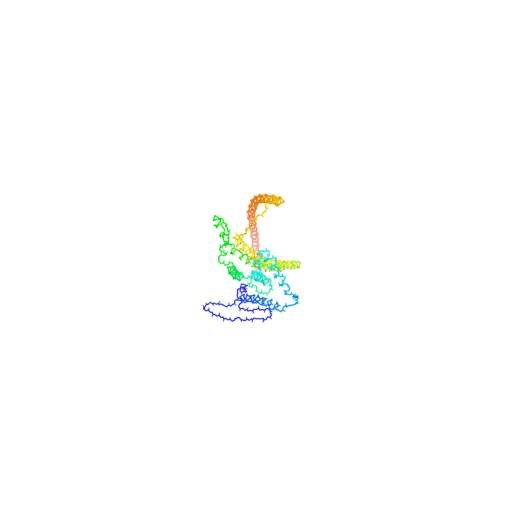17 -17.194 1.00 89.62 316 ALA A CA 1
ATOM 2461 C C . ALA A 1 316 ? -0.860 27.510 -17.796 1.00 89.62 316 ALA A C 1
ATOM 2463 O O . ALA A 1 316 ? -0.673 27.404 -19.011 1.00 89.62 316 ALA A O 1
ATOM 2464 N N . GLU A 1 317 ? 0.128 27.807 -16.951 1.00 87.56 317 GLU A N 1
ATOM 2465 C CA . GLU A 1 317 ? 1.513 28.019 -17.372 1.00 87.56 317 GLU A CA 1
ATOM 2466 C C . GLU A 1 317 ? 2.159 26.729 -17.900 1.00 87.56 317 GLU A C 1
ATOM 2468 O O . GLU A 1 317 ? 2.763 26.735 -18.975 1.00 87.56 317 GLU A O 1
ATOM 2473 N N . ALA A 1 318 ? 1.951 25.593 -17.227 1.00 84.94 318 ALA A N 1
ATOM 2474 C CA . ALA A 1 318 ? 2.438 24.294 -17.687 1.00 84.94 318 ALA A CA 1
ATOM 2475 C C . ALA A 1 318 ? 1.877 23.921 -19.070 1.00 84.94 318 ALA A C 1
ATOM 2477 O O . ALA A 1 318 ? 2.624 23.478 -19.945 1.00 84.94 318 ALA A O 1
ATOM 2478 N N . ILE A 1 319 ? 0.582 24.160 -19.309 1.00 91.25 319 ILE A N 1
ATOM 2479 C CA . ILE A 1 319 ? -0.048 23.934 -20.619 1.00 91.25 319 ILE A CA 1
ATOM 2480 C C . ILE A 1 319 ? 0.602 24.815 -21.693 1.00 91.25 319 ILE A C 1
ATOM 2482 O O . ILE A 1 319 ? 0.863 24.341 -22.802 1.00 91.25 319 ILE A O 1
ATOM 2486 N N . LYS A 1 320 ? 0.911 26.077 -21.376 1.00 93.62 320 LYS A N 1
ATOM 2487 C CA . LYS A 1 320 ? 1.596 26.987 -22.302 1.00 93.62 320 LYS A CA 1
ATOM 2488 C C . LYS A 1 320 ? 3.001 26.488 -22.649 1.00 93.62 320 LYS A C 1
ATOM 2490 O O . LYS A 1 320 ? 3.350 26.459 -23.826 1.00 93.62 320 LYS A O 1
ATOM 2495 N N . ILE A 1 321 ? 3.769 26.026 -21.662 1.00 90.25 321 ILE A N 1
ATOM 2496 C CA . ILE A 1 321 ? 5.114 25.470 -21.874 1.00 90.25 321 ILE A CA 1
ATOM 2497 C C . ILE A 1 321 ? 5.056 24.229 -22.772 1.00 90.25 321 ILE A C 1
ATOM 2499 O O . ILE A 1 321 ? 5.831 24.121 -23.722 1.00 90.25 321 ILE A O 1
ATOM 2503 N N . VAL A 1 322 ? 4.119 23.310 -22.519 1.00 91.94 322 VAL A N 1
ATOM 2504 C CA . VAL A 1 322 ? 3.941 22.104 -23.347 1.00 91.94 322 VAL A CA 1
ATOM 2505 C C . VAL A 1 322 ? 3.554 22.475 -24.780 1.00 91.94 322 VAL A C 1
ATOM 2507 O O . VAL A 1 322 ? 4.091 21.902 -25.732 1.00 91.94 322 VAL A O 1
ATOM 2510 N N . LYS A 1 323 ? 2.674 23.465 -24.958 1.00 93.62 323 LYS A N 1
ATOM 2511 C CA . LYS A 1 323 ? 2.293 23.963 -26.284 1.00 93.62 323 LYS A CA 1
ATOM 2512 C C . LYS A 1 323 ? 3.482 24.584 -27.027 1.00 93.62 323 LYS A C 1
ATOM 2514 O O . LYS A 1 323 ? 3.735 24.254 -28.179 1.00 93.62 323 LYS A O 1
ATOM 2519 N N . GLU A 1 324 ? 4.269 25.427 -26.366 1.00 92.94 324 GLU A N 1
ATOM 2520 C CA . GLU A 1 324 ? 5.465 26.014 -26.980 1.00 92.94 324 GLU A CA 1
ATOM 2521 C C . GLU A 1 324 ? 6.524 24.954 -27.321 1.00 92.94 324 GLU A C 1
ATOM 2523 O O . GLU A 1 324 ? 7.168 25.035 -28.371 1.00 92.94 324 GLU A O 1
ATOM 2528 N N . ALA A 1 325 ? 6.704 23.946 -26.464 1.00 89.50 325 ALA A N 1
ATOM 2529 C CA . ALA A 1 325 ? 7.633 22.844 -26.696 1.00 89.50 325 ALA A CA 1
ATOM 2530 C C . ALA A 1 325 ? 7.211 21.979 -27.894 1.00 89.50 325 ALA A C 1
ATOM 2532 O O . ALA A 1 325 ? 8.048 21.651 -28.735 1.00 89.50 325 ALA A O 1
ATOM 2533 N N . THR A 1 326 ? 5.919 21.659 -28.007 1.00 91.44 326 THR A N 1
ATOM 2534 C CA . THR A 1 326 ? 5.372 20.887 -29.135 1.00 91.44 326 THR A CA 1
ATOM 2535 C C . THR A 1 326 ? 5.487 21.651 -30.454 1.00 91.44 326 THR A C 1
ATOM 2537 O O . THR A 1 326 ? 6.000 21.098 -31.425 1.00 91.44 326 THR A O 1
ATOM 2540 N N . GLU A 1 327 ? 5.164 22.947 -30.480 1.00 93.19 327 GLU A N 1
ATOM 2541 C CA . GLU A 1 327 ? 5.361 23.784 -31.672 1.00 93.19 327 GLU A CA 1
ATOM 2542 C C . GLU A 1 327 ? 6.843 23.902 -32.075 1.00 93.19 327 GLU A C 1
ATOM 2544 O O . GLU A 1 327 ? 7.183 23.924 -33.260 1.00 93.19 327 GLU A O 1
ATOM 2549 N N . ARG A 1 328 ? 7.765 23.994 -31.103 1.00 92.69 328 ARG A N 1
ATOM 2550 C CA . ARG A 1 328 ? 9.212 23.985 -31.387 1.00 92.69 328 ARG A CA 1
ATOM 2551 C C . ARG A 1 328 ? 9.661 22.646 -31.971 1.00 92.69 328 ARG A C 1
ATOM 2553 O O . ARG A 1 328 ? 10.428 22.658 -32.932 1.00 92.69 328 ARG A O 1
ATOM 2560 N N . ALA A 1 329 ? 9.175 21.528 -31.435 1.00 87.50 329 ALA A N 1
ATOM 2561 C CA . ALA A 1 329 ? 9.486 20.196 -31.946 1.00 87.50 329 ALA A CA 1
ATOM 2562 C C . ALA A 1 329 ? 8.977 20.006 -33.385 1.00 87.50 329 ALA A C 1
ATOM 2564 O O . ALA A 1 329 ? 9.713 19.506 -34.235 1.00 87.50 329 ALA A O 1
ATOM 2565 N N . GLU A 1 330 ? 7.765 20.475 -33.698 1.00 91.44 330 GLU A N 1
ATOM 2566 C CA . GLU A 1 330 ? 7.234 20.439 -35.065 1.00 91.44 330 GLU A CA 1
ATOM 2567 C C . GLU A 1 330 ? 8.058 21.294 -36.029 1.00 91.44 330 GLU A C 1
ATOM 2569 O O . GLU A 1 330 ? 8.436 20.810 -37.098 1.00 91.44 330 GLU A O 1
ATOM 2574 N N . ARG A 1 331 ? 8.416 22.528 -35.642 1.00 93.00 331 ARG A N 1
ATOM 2575 C CA . ARG A 1 331 ? 9.295 23.389 -36.452 1.00 93.00 331 ARG A CA 1
ATOM 2576 C C . ARG A 1 331 ? 10.647 22.728 -36.723 1.00 93.00 331 ARG A C 1
ATOM 2578 O O . ARG A 1 331 ? 11.133 22.772 -37.851 1.00 93.00 331 ARG A O 1
ATOM 2585 N N . GLN A 1 332 ? 11.239 22.085 -35.715 1.00 88.44 332 GLN A N 1
ATOM 2586 C CA . GLN A 1 332 ? 12.485 21.338 -35.883 1.00 88.44 332 GLN A CA 1
ATOM 2587 C C . GLN A 1 332 ? 12.316 20.165 -36.847 1.00 88.44 332 GLN A C 1
ATOM 2589 O O . GLN A 1 332 ? 13.131 20.031 -37.759 1.00 88.44 332 GLN A O 1
ATOM 2594 N N . ARG A 1 333 ? 11.247 19.372 -36.701 1.00 90.25 333 ARG A N 1
ATOM 2595 C CA . ARG A 1 333 ? 10.956 18.235 -37.582 1.00 90.25 333 ARG A CA 1
ATOM 2596 C C . ARG A 1 333 ? 10.830 18.671 -39.040 1.00 90.25 333 ARG A C 1
ATOM 2598 O O . ARG A 1 333 ? 11.502 18.103 -39.892 1.00 90.25 333 ARG A O 1
ATOM 2605 N N . VAL A 1 334 ? 10.048 19.718 -39.311 1.00 94.12 334 VAL A N 1
ATOM 2606 C CA . VAL A 1 334 ? 9.877 20.259 -40.670 1.00 94.12 334 VAL A CA 1
ATOM 2607 C C . VAL A 1 334 ? 11.208 20.775 -41.223 1.00 94.12 334 VAL A C 1
ATOM 2609 O O . VAL A 1 334 ? 11.583 20.431 -42.340 1.00 94.12 334 VAL A O 1
ATOM 2612 N N . SER A 1 335 ? 11.976 21.529 -40.427 1.00 92.62 335 SER A N 1
ATOM 2613 C CA . SER A 1 335 ? 13.284 22.041 -40.863 1.00 92.62 335 SER A CA 1
ATOM 2614 C C . SER A 1 335 ? 14.296 20.928 -41.163 1.00 92.62 335 SER A C 1
ATOM 2616 O O . SER A 1 335 ? 15.123 21.066 -42.065 1.00 92.62 335 SER A O 1
ATOM 2618 N N . LEU A 1 336 ? 14.232 19.820 -40.417 1.00 91.69 336 LEU A N 1
ATOM 2619 C CA . LEU A 1 336 ? 15.095 18.665 -40.613 1.00 91.69 336 LEU A CA 1
ATOM 2620 C C . LEU A 1 336 ? 14.692 17.908 -41.877 1.00 91.69 336 LEU A C 1
ATOM 2622 O O . LEU A 1 336 ? 15.555 17.634 -42.699 1.00 91.69 336 LEU A O 1
ATOM 2626 N N . GLU A 1 337 ? 13.397 17.658 -42.083 1.00 90.94 337 GLU A N 1
ATOM 2627 C CA . GLU A 1 337 ? 12.891 17.047 -43.316 1.00 90.94 337 GLU A CA 1
ATOM 2628 C C . GLU A 1 337 ? 13.280 17.858 -44.562 1.00 90.94 337 GLU A C 1
ATOM 2630 O O . GLU A 1 337 ? 13.700 17.280 -45.566 1.00 90.94 337 GLU A O 1
ATOM 2635 N N . GLU A 1 338 ? 13.199 19.191 -44.510 1.00 93.62 338 GLU A N 1
ATOM 2636 C CA . GLU A 1 338 ? 13.638 20.055 -45.612 1.00 93.62 338 GLU A CA 1
ATOM 2637 C C . GLU A 1 338 ? 15.148 19.972 -45.863 1.00 93.62 338 GLU A C 1
ATOM 2639 O O . GLU A 1 338 ? 15.572 19.878 -47.019 1.00 93.62 338 GLU A O 1
ATOM 2644 N N . LYS A 1 339 ? 15.968 19.980 -44.804 1.00 93.25 339 LYS A N 1
ATOM 2645 C CA . LYS A 1 339 ? 17.424 19.805 -44.923 1.00 93.25 339 LYS A CA 1
ATOM 2646 C C . LYS A 1 339 ? 17.773 18.440 -45.504 1.00 93.25 339 LYS A C 1
ATOM 2648 O O . LYS A 1 339 ? 18.504 18.382 -46.486 1.00 93.25 339 LYS A O 1
ATOM 2653 N N . THR A 1 340 ? 17.183 17.367 -44.981 1.00 91.44 340 THR A N 1
ATOM 2654 C CA . THR A 1 340 ? 17.398 16.002 -45.470 1.00 91.44 340 THR A CA 1
ATOM 2655 C C . THR A 1 340 ? 16.977 15.863 -46.933 1.00 91.44 340 THR A C 1
ATOM 2657 O O . THR A 1 340 ? 17.710 15.274 -47.722 1.00 91.44 340 THR A O 1
ATOM 2660 N N . LYS A 1 341 ? 15.852 16.458 -47.357 1.00 93.62 341 LYS A N 1
ATOM 2661 C CA . LYS A 1 341 ? 15.446 16.457 -48.776 1.00 93.62 341 LYS A CA 1
ATOM 2662 C C . LYS A 1 341 ? 16.441 17.193 -49.674 1.00 93.62 341 LYS A C 1
ATOM 2664 O O . LYS A 1 341 ? 16.727 16.713 -50.773 1.00 93.62 341 LYS A O 1
ATOM 2669 N N . LYS A 1 342 ? 16.972 18.337 -49.227 1.00 93.31 342 LYS A N 1
ATOM 2670 C CA . LYS A 1 342 ? 18.012 19.074 -49.963 1.00 93.31 342 LYS A CA 1
ATOM 2671 C C . LYS A 1 342 ? 19.299 18.260 -50.074 1.00 93.31 342 LYS A C 1
ATOM 2673 O O . LYS A 1 342 ? 19.837 18.144 -51.169 1.00 93.31 342 LYS A O 1
ATOM 2678 N N . GLU A 1 343 ? 19.745 17.647 -48.981 1.00 91.12 343 GLU A N 1
ATOM 2679 C CA . GLU A 1 343 ? 20.932 16.785 -48.962 1.00 91.12 343 GLU A CA 1
ATOM 2680 C C . GLU A 1 343 ? 20.773 15.573 -49.885 1.00 91.12 343 GLU A C 1
ATOM 2682 O O . GLU A 1 343 ? 21.649 15.322 -50.707 1.00 91.12 343 GLU A O 1
ATOM 2687 N N . ILE A 1 344 ? 19.630 14.877 -49.835 1.00 91.94 344 ILE A N 1
ATOM 2688 C CA . ILE A 1 344 ? 19.332 13.754 -50.738 1.00 91.94 344 ILE A CA 1
ATOM 2689 C C . ILE A 1 344 ? 19.347 14.210 -52.200 1.00 91.94 344 ILE A C 1
ATOM 2691 O O . ILE A 1 344 ? 19.916 13.526 -53.049 1.00 91.94 344 ILE A O 1
ATOM 2695 N N . SER A 1 345 ? 18.751 15.366 -52.506 1.00 92.56 345 SER A N 1
ATOM 2696 C CA . SER A 1 345 ? 18.727 15.901 -53.875 1.00 92.56 345 SER A CA 1
ATOM 2697 C C . SER A 1 345 ? 20.139 16.214 -54.375 1.00 92.56 345 SER A C 1
ATOM 2699 O O . SER A 1 345 ? 20.483 15.853 -55.498 1.00 92.56 345 SER A O 1
ATOM 2701 N N . GLN A 1 346 ? 20.980 16.802 -53.518 1.00 93.12 346 GLN A N 1
ATOM 2702 C CA . GLN A 1 346 ? 22.376 17.092 -53.835 1.00 93.12 346 GLN A CA 1
ATOM 2703 C C . GLN A 1 346 ? 23.199 15.814 -54.030 1.00 93.12 346 GLN A C 1
ATOM 2705 O O . GLN A 1 346 ? 23.978 15.721 -54.976 1.00 93.12 346 GLN A O 1
ATOM 2710 N N . MET A 1 347 ? 23.020 14.813 -53.163 1.00 90.69 347 MET A N 1
ATOM 2711 C CA . MET A 1 347 ? 23.687 13.516 -53.296 1.00 90.69 347 MET A CA 1
ATOM 2712 C C . MET A 1 347 ? 23.290 12.823 -54.599 1.00 90.69 347 MET A C 1
ATOM 2714 O O . MET A 1 347 ? 24.154 12.300 -55.296 1.00 90.69 347 MET A O 1
ATOM 2718 N N . LEU A 1 348 ? 22.002 12.857 -54.958 1.00 91.56 348 LEU A N 1
ATOM 2719 C CA . LEU A 1 348 ? 21.510 12.268 -56.200 1.00 91.56 348 LEU A CA 1
ATOM 2720 C C . LEU A 1 348 ? 22.077 12.988 -57.431 1.00 91.56 348 LEU A C 1
ATOM 2722 O O . LEU A 1 348 ? 22.425 12.338 -58.414 1.00 91.56 348 LEU A O 1
ATOM 2726 N N . GLU A 1 349 ? 22.187 14.317 -57.387 1.00 93.88 349 GLU A N 1
ATOM 2727 C CA . GLU A 1 349 ? 22.802 15.098 -58.463 1.00 93.88 349 GLU A CA 1
ATOM 2728 C C . GLU A 1 349 ? 24.296 14.782 -58.612 1.00 93.88 349 GLU A C 1
ATOM 2730 O O . GLU A 1 349 ? 24.766 14.543 -59.726 1.00 93.88 349 GLU A O 1
ATOM 2735 N N . ASN A 1 350 ? 25.030 14.719 -57.500 1.00 93.25 350 ASN A N 1
ATOM 2736 C CA . ASN A 1 350 ? 26.452 14.381 -57.500 1.00 93.25 350 ASN A CA 1
ATOM 2737 C C . ASN A 1 350 ? 26.685 12.951 -58.010 1.00 93.25 350 ASN A C 1
ATOM 2739 O O . ASN A 1 350 ? 27.516 12.751 -58.891 1.00 93.25 350 ASN A O 1
ATOM 2743 N N . ALA A 1 351 ? 25.898 11.979 -57.540 1.00 92.31 351 ALA A N 1
ATOM 2744 C CA . ALA A 1 351 ? 25.977 10.593 -57.998 1.00 92.31 351 ALA A CA 1
ATOM 2745 C C . ALA A 1 351 ? 25.681 10.469 -59.502 1.00 92.31 351 ALA A C 1
ATOM 2747 O O . ALA A 1 351 ? 26.371 9.743 -60.213 1.00 92.31 351 ALA A O 1
ATOM 2748 N N . LYS A 1 352 ? 24.693 11.214 -60.020 1.00 93.75 352 LYS A N 1
ATOM 2749 C CA . LYS A 1 352 ? 24.420 11.264 -61.466 1.00 93.75 352 LYS A CA 1
ATOM 2750 C C . LYS A 1 352 ? 25.599 11.833 -62.251 1.00 93.75 352 LYS A C 1
ATOM 2752 O O . LYS A 1 352 ? 25.984 11.243 -63.254 1.00 93.75 352 LYS A O 1
ATOM 2757 N N . LYS A 1 353 ? 26.187 12.942 -61.790 1.00 94.12 353 LYS A N 1
ATOM 2758 C CA . LYS A 1 353 ? 27.376 13.542 -62.417 1.00 94.12 353 LYS A CA 1
ATOM 2759 C C . LYS A 1 353 ? 28.558 12.573 -62.434 1.00 94.12 353 LYS A C 1
ATOM 2761 O O . LYS A 1 353 ? 29.223 12.459 -63.457 1.00 94.12 353 LYS A O 1
ATOM 2766 N N . GLU A 1 354 ? 28.801 11.848 -61.344 1.00 91.25 354 GLU A N 1
ATOM 2767 C CA . GLU A 1 354 ? 29.851 10.823 -61.284 1.00 91.25 354 GLU A CA 1
ATOM 2768 C C . GLU A 1 354 ? 29.607 9.678 -62.269 1.00 91.25 354 GLU A C 1
ATOM 2770 O O . GLU A 1 354 ? 30.530 9.280 -62.977 1.00 91.25 354 GLU A O 1
ATOM 2775 N N . ILE A 1 355 ? 28.369 9.183 -62.367 1.00 92.06 355 ILE A N 1
ATOM 2776 C CA . ILE A 1 355 ? 28.005 8.139 -63.335 1.00 92.06 355 ILE A CA 1
ATOM 2777 C C . ILE A 1 355 ? 28.222 8.626 -64.771 1.00 92.06 355 ILE A C 1
ATOM 2779 O O . ILE A 1 355 ? 28.790 7.889 -65.576 1.00 92.06 355 ILE A O 1
ATOM 2783 N N . GLU A 1 356 ? 27.804 9.851 -65.098 1.00 92.31 356 GLU A N 1
ATOM 2784 C CA . GLU A 1 356 ? 27.974 10.420 -66.439 1.00 92.31 356 GLU A CA 1
ATOM 2785 C C . GLU A 1 356 ? 29.465 10.564 -66.787 1.00 92.31 356 GLU A C 1
ATOM 2787 O O . GLU A 1 356 ? 29.898 10.094 -67.836 1.00 92.31 356 GLU A O 1
ATOM 2792 N N . MET A 1 357 ? 30.277 11.100 -65.867 1.00 92.25 357 MET A N 1
ATOM 2793 C CA . MET A 1 357 ? 31.729 11.210 -66.052 1.00 92.25 357 MET A CA 1
ATOM 2794 C C . MET A 1 357 ? 32.404 9.842 -66.209 1.00 92.25 357 MET A C 1
ATOM 2796 O O . MET A 1 357 ? 33.266 9.674 -67.072 1.00 92.25 357 MET A O 1
ATOM 2800 N N . SER A 1 358 ? 32.033 8.849 -65.395 1.00 88.31 358 SER A N 1
ATOM 2801 C CA . SER A 1 358 ? 32.577 7.490 -65.513 1.00 88.31 358 SER A CA 1
ATOM 2802 C C . SER A 1 358 ? 32.168 6.828 -66.829 1.00 88.31 358 SER A C 1
ATOM 2804 O O . SER A 1 358 ? 32.979 6.140 -67.447 1.00 88.31 358 SER A O 1
ATOM 2806 N N . LYS A 1 359 ? 30.939 7.067 -67.299 1.00 93.56 359 LYS A N 1
ATOM 2807 C CA . LYS A 1 359 ? 30.466 6.597 -68.604 1.00 93.56 359 LYS A CA 1
ATOM 2808 C C . LYS A 1 359 ? 31.241 7.251 -69.748 1.00 93.56 359 LYS A C 1
ATOM 2810 O O . LYS A 1 359 ? 31.635 6.547 -70.674 1.00 93.56 359 LYS A O 1
ATOM 2815 N N . GLU A 1 360 ? 31.484 8.560 -69.696 1.00 92.31 360 GLU A N 1
ATOM 2816 C CA . GLU A 1 360 ? 32.290 9.263 -70.703 1.00 92.31 360 GLU A CA 1
ATOM 2817 C C . GLU A 1 360 ? 33.728 8.738 -70.752 1.00 92.31 360 GLU A C 1
ATOM 2819 O O . GLU A 1 360 ? 34.230 8.451 -71.840 1.00 92.31 360 GLU A O 1
ATOM 2824 N N . LYS A 1 361 ? 34.362 8.526 -69.589 1.00 92.31 361 LYS A N 1
ATOM 2825 C CA . LYS A 1 361 ? 35.700 7.919 -69.503 1.00 92.31 361 LYS A CA 1
ATOM 2826 C C . LYS A 1 361 ? 35.735 6.523 -70.120 1.00 92.31 361 LYS A C 1
ATOM 2828 O O . LYS A 1 361 ? 36.543 6.286 -71.011 1.00 92.31 361 LYS A O 1
ATOM 2833 N N . ALA A 1 362 ? 34.810 5.642 -69.733 1.00 90.69 362 ALA A N 1
ATOM 2834 C CA . ALA A 1 362 ? 34.734 4.285 -70.276 1.00 90.69 362 ALA A CA 1
ATOM 2835 C C . ALA A 1 362 ? 34.487 4.273 -71.796 1.00 90.69 362 ALA A C 1
ATOM 2837 O O . ALA A 1 362 ? 35.067 3.469 -72.523 1.00 90.69 362 ALA A O 1
ATOM 2838 N N . MET A 1 363 ? 33.651 5.186 -72.304 1.00 90.50 363 MET A N 1
ATOM 2839 C CA . MET A 1 363 ? 33.418 5.336 -73.745 1.00 90.50 363 MET A CA 1
ATOM 2840 C C . MET A 1 363 ? 34.655 5.856 -74.487 1.00 90.50 363 MET A C 1
ATOM 2842 O O . MET A 1 363 ? 34.894 5.445 -75.623 1.00 90.50 363 MET A O 1
ATOM 2846 N N . SER A 1 364 ? 35.432 6.751 -73.874 1.00 91.81 364 SER A N 1
ATOM 2847 C CA . SER A 1 364 ? 36.694 7.238 -74.437 1.00 91.81 364 SER A CA 1
ATOM 2848 C C . SER A 1 364 ? 37.740 6.127 -74.502 1.00 91.81 364 SER A C 1
ATOM 2850 O O . SER A 1 364 ? 38.315 5.907 -75.564 1.00 91.81 364 SER A O 1
ATOM 2852 N N . GLU A 1 365 ? 37.920 5.376 -73.414 1.00 90.75 365 GLU A N 1
ATOM 2853 C CA . GLU A 1 365 ? 38.817 4.213 -73.362 1.00 90.75 365 GLU A CA 1
ATOM 2854 C C . GLU A 1 365 ? 38.422 3.154 -74.400 1.00 90.75 365 GLU A C 1
ATOM 2856 O O . GLU A 1 365 ? 39.272 2.601 -75.095 1.00 90.75 365 GLU A O 1
ATOM 2861 N N . LEU A 1 366 ? 37.119 2.899 -74.575 1.00 90.12 366 LEU A N 1
ATOM 2862 C CA . LEU A 1 366 ? 36.637 1.980 -75.605 1.00 90.12 366 LEU A CA 1
ATOM 2863 C C . LEU A 1 366 ? 36.996 2.468 -77.016 1.00 90.12 366 LEU A C 1
ATOM 2865 O O . LEU A 1 366 ? 37.438 1.673 -77.843 1.00 90.12 366 LEU A O 1
ATOM 2869 N N . ARG A 1 367 ? 36.820 3.766 -77.303 1.00 92.19 367 ARG A N 1
ATOM 2870 C CA . ARG A 1 367 ? 37.196 4.354 -78.601 1.00 92.19 367 ARG A CA 1
ATOM 2871 C C . ARG A 1 367 ? 38.696 4.251 -78.855 1.00 92.19 367 ARG A C 1
ATOM 2873 O O . ARG A 1 367 ? 39.089 3.944 -79.979 1.00 92.19 367 ARG A O 1
ATOM 2880 N N . GLU A 1 368 ? 39.512 4.483 -77.835 1.00 92.19 368 GLU A N 1
ATOM 2881 C CA . GLU A 1 368 ? 40.967 4.352 -77.915 1.00 92.19 368 GLU A CA 1
ATOM 2882 C C . GLU A 1 368 ? 41.377 2.903 -78.211 1.00 92.19 368 GLU A C 1
ATOM 2884 O O . GLU A 1 368 ? 42.043 2.656 -79.215 1.00 92.19 368 GLU A O 1
ATOM 2889 N N . ASN A 1 369 ? 40.860 1.935 -77.446 1.00 91.75 369 ASN A N 1
ATOM 2890 C CA . ASN A 1 369 ? 41.122 0.506 -77.650 1.00 91.75 369 ASN A CA 1
ATOM 2891 C C . ASN A 1 369 ? 40.689 0.014 -79.041 1.00 91.75 369 ASN A C 1
ATOM 2893 O O . ASN A 1 369 ? 41.404 -0.749 -79.690 1.00 91.75 369 ASN A O 1
ATOM 2897 N N . VAL A 1 370 ? 39.522 0.454 -79.530 1.00 91.44 370 VAL A N 1
ATOM 2898 C CA . VAL A 1 370 ? 39.053 0.116 -80.885 1.00 91.44 370 VAL A CA 1
ATOM 2899 C C . VAL A 1 370 ? 39.976 0.720 -81.944 1.00 91.44 370 VAL A C 1
ATOM 2901 O O . VAL A 1 370 ? 40.308 0.043 -82.915 1.00 91.44 370 VAL A O 1
ATOM 2904 N N . THR A 1 371 ? 40.426 1.963 -81.755 1.00 91.38 371 THR A N 1
ATOM 2905 C CA . THR A 1 371 ? 41.368 2.618 -82.677 1.00 91.38 371 THR A CA 1
ATOM 2906 C C . THR A 1 371 ? 42.694 1.860 -82.720 1.00 91.38 371 THR A C 1
ATOM 2908 O O . THR A 1 371 ? 43.193 1.562 -83.804 1.00 91.38 371 THR A O 1
ATOM 2911 N N . GLU A 1 372 ? 43.228 1.464 -81.563 1.00 91.94 372 GLU A N 1
ATOM 2912 C CA . GLU A 1 372 ? 44.456 0.671 -81.473 1.00 91.94 372 GLU A CA 1
ATOM 2913 C C . GLU A 1 372 ? 44.303 -0.699 -82.158 1.00 91.94 372 GLU A C 1
ATOM 2915 O O . GLU A 1 372 ? 45.188 -1.137 -82.895 1.00 91.94 372 GLU A O 1
ATOM 2920 N N . MET A 1 373 ? 43.156 -1.361 -81.980 1.00 90.12 373 MET A N 1
ATOM 2921 C CA . MET A 1 373 ? 42.856 -2.644 -82.620 1.00 90.12 373 MET A CA 1
ATOM 2922 C C . MET A 1 373 ? 42.742 -2.524 -84.150 1.00 90.12 373 MET A C 1
ATOM 2924 O O . MET A 1 373 ? 43.257 -3.386 -84.862 1.00 90.12 373 MET A O 1
ATOM 2928 N N . ILE A 1 374 ? 42.132 -1.450 -84.669 1.00 90.88 374 ILE A N 1
ATOM 2929 C CA . ILE A 1 374 ? 42.062 -1.166 -86.115 1.00 90.88 374 ILE A CA 1
ATOM 2930 C C . ILE A 1 374 ? 43.460 -0.908 -86.689 1.00 90.88 374 ILE A C 1
ATOM 2932 O O . ILE A 1 374 ? 43.778 -1.417 -87.767 1.00 90.88 374 ILE A O 1
ATOM 2936 N N . ILE A 1 375 ? 44.306 -0.156 -85.976 1.00 92.12 375 ILE A N 1
ATOM 2937 C CA . ILE A 1 375 ? 45.688 0.116 -86.395 1.00 92.12 375 ILE A CA 1
ATOM 2938 C C . ILE A 1 375 ? 46.489 -1.188 -86.450 1.00 92.12 375 ILE A C 1
ATOM 2940 O O . ILE A 1 375 ? 47.074 -1.486 -87.489 1.00 92.12 375 ILE A O 1
ATOM 2944 N N . LYS A 1 376 ? 46.452 -2.009 -85.390 1.00 89.56 376 LYS A N 1
ATOM 2945 C CA . LYS A 1 376 ? 47.133 -3.318 -85.357 1.00 89.56 376 LYS A CA 1
ATOM 2946 C C . LYS A 1 376 ? 46.629 -4.266 -86.446 1.00 89.56 376 LYS A C 1
ATOM 2948 O O . LYS A 1 376 ? 47.428 -4.951 -87.078 1.00 89.56 376 LYS A O 1
ATOM 2953 N N . GLY A 1 377 ? 45.318 -4.300 -86.690 1.00 88.44 377 GLY A N 1
ATOM 2954 C CA . GLY A 1 377 ? 44.730 -5.098 -87.768 1.00 88.44 377 GLY A CA 1
ATOM 2955 C C . GLY A 1 377 ? 45.195 -4.635 -89.150 1.00 88.44 377 GLY A C 1
ATOM 2956 O O . GLY A 1 377 ? 45.577 -5.458 -89.976 1.00 88.44 377 GLY A O 1
ATOM 2957 N N . SER A 1 378 ? 45.236 -3.319 -89.380 1.00 87.06 378 SER A N 1
ATOM 2958 C CA . SER A 1 378 ? 45.738 -2.738 -90.632 1.00 87.06 378 SER A CA 1
ATOM 2959 C C . SER A 1 378 ? 47.229 -3.011 -90.827 1.00 87.06 378 SER A C 1
ATOM 2961 O O . SER A 1 378 ? 47.639 -3.354 -91.930 1.00 87.06 378 SER A O 1
ATOM 2963 N N . GLU A 1 379 ? 48.031 -2.921 -89.761 1.00 85.81 379 GLU A N 1
ATOM 2964 C CA . GLU A 1 379 ? 49.455 -3.274 -89.771 1.00 85.81 379 GLU A CA 1
ATOM 2965 C C . GLU A 1 379 ? 49.666 -4.755 -90.113 1.00 85.81 379 GLU A C 1
ATOM 2967 O O . GLU A 1 379 ? 50.532 -5.079 -90.920 1.00 85.81 379 GLU A O 1
ATOM 2972 N N . MET A 1 380 ? 48.854 -5.653 -89.545 1.00 85.06 380 MET A N 1
ATOM 2973 C CA . MET A 1 380 ? 48.910 -7.088 -89.834 1.00 85.06 380 MET A CA 1
ATOM 2974 C C . MET A 1 380 ? 48.543 -7.395 -91.291 1.00 85.06 380 MET A C 1
ATOM 2976 O O . MET A 1 380 ? 49.227 -8.190 -91.927 1.00 85.06 380 MET A O 1
ATOM 2980 N N . ILE A 1 381 ? 47.508 -6.745 -91.837 1.00 85.94 381 ILE A N 1
ATOM 2981 C CA . ILE A 1 381 ? 47.117 -6.896 -93.248 1.00 85.94 381 ILE A CA 1
ATOM 2982 C C . ILE A 1 381 ? 48.207 -6.344 -94.174 1.00 85.94 381 ILE A C 1
ATOM 2984 O O . ILE A 1 381 ? 48.571 -7.008 -95.138 1.00 85.94 381 ILE A O 1
ATOM 2988 N N . LEU A 1 382 ? 48.765 -5.166 -93.872 1.00 82.06 382 LEU A N 1
ATOM 2989 C CA . LEU A 1 382 ? 49.872 -4.578 -94.634 1.00 82.06 382 LEU A CA 1
ATOM 2990 C C . LEU A 1 382 ? 51.111 -5.475 -94.619 1.00 82.06 382 LEU A C 1
ATOM 2992 O O . LEU A 1 382 ? 51.718 -5.678 -95.665 1.00 82.06 382 LEU A O 1
ATOM 2996 N N . LYS A 1 383 ? 51.471 -6.034 -93.457 1.00 81.44 383 LYS A N 1
ATOM 2997 C CA . LYS A 1 383 ? 52.570 -7.000 -93.337 1.00 81.44 383 LYS A CA 1
ATOM 2998 C C . LYS A 1 383 ? 52.298 -8.265 -94.146 1.00 81.44 383 LYS A C 1
ATOM 3000 O O . LYS A 1 383 ? 53.178 -8.688 -94.882 1.00 81.44 383 LYS A O 1
ATOM 3005 N N . ALA A 1 384 ? 51.085 -8.813 -94.076 1.00 79.00 384 ALA A N 1
ATOM 3006 C CA . ALA A 1 384 ? 50.705 -9.983 -94.862 1.00 79.00 384 ALA A CA 1
ATOM 3007 C C . ALA A 1 384 ? 50.754 -9.714 -96.379 1.00 79.00 384 ALA A C 1
ATOM 3009 O O . ALA A 1 384 ? 51.218 -10.567 -97.127 1.00 79.00 384 ALA A O 1
ATOM 3010 N N . GLU A 1 385 ? 50.323 -8.535 -96.844 1.00 75.38 385 GLU A N 1
ATOM 3011 C CA . GLU A 1 385 ? 50.382 -8.156 -98.265 1.00 75.38 385 GLU A CA 1
ATOM 3012 C C . GLU A 1 385 ? 51.827 -7.921 -98.738 1.00 75.38 385 GLU A C 1
ATOM 3014 O O . GLU A 1 385 ? 52.192 -8.338 -99.837 1.00 75.38 385 GLU A O 1
ATOM 3019 N N . LEU A 1 386 ? 52.670 -7.303 -97.901 1.00 74.25 386 LEU A N 1
ATOM 3020 C CA . LEU A 1 386 ? 54.098 -7.124 -98.182 1.00 74.25 386 LEU A CA 1
ATOM 3021 C C . LEU A 1 386 ? 54.833 -8.469 -98.250 1.00 74.25 386 LEU A C 1
ATOM 3023 O O . LEU A 1 386 ? 55.556 -8.702 -99.212 1.00 74.25 386 LEU A O 1
ATOM 3027 N N . GLU A 1 387 ? 54.583 -9.389 -97.313 1.00 75.19 387 GLU A N 1
ATOM 3028 C CA . GLU A 1 387 ? 55.147 -10.748 -97.348 1.00 75.19 387 GLU A CA 1
ATOM 3029 C C . GLU A 1 387 ? 54.710 -11.522 -98.607 1.00 75.19 387 GLU A C 1
ATOM 3031 O O . GLU A 1 387 ? 55.505 -12.242 -99.215 1.00 75.19 387 GLU A O 1
ATOM 3036 N N . LEU A 1 388 ? 53.460 -11.344 -99.052 1.00 65.44 388 LEU A N 1
ATOM 3037 C CA . LEU A 1 388 ? 52.943 -11.965 -100.275 1.00 65.44 388 LEU A CA 1
ATOM 3038 C C . LEU A 1 388 ? 53.531 -11.335 -101.554 1.00 65.44 388 LEU A C 1
ATOM 3040 O O . LEU A 1 388 ? 53.655 -12.014 -102.578 1.00 65.44 388 LEU A O 1
ATOM 3044 N N . SER A 1 389 ? 53.889 -10.048 -101.505 1.00 65.81 389 SER A N 1
ATOM 3045 C CA . SER A 1 389 ? 54.556 -9.320 -102.589 1.00 65.81 389 SER A CA 1
ATOM 3046 C C . SER A 1 389 ? 56.036 -9.696 -102.707 1.00 65.81 389 SER A C 1
ATOM 3048 O O . SER A 1 389 ? 56.483 -9.991 -103.817 1.00 65.81 389 SER A O 1
ATOM 3050 N N . ASP A 1 390 ? 56.766 -9.768 -101.590 1.00 64.81 390 ASP A N 1
ATOM 3051 C CA . ASP A 1 390 ? 58.170 -10.203 -101.551 1.00 64.81 390 ASP A CA 1
ATOM 3052 C C . ASP A 1 390 ? 58.290 -11.665 -102.008 1.00 64.81 390 ASP A C 1
ATOM 3054 O O . ASP A 1 390 ? 59.097 -11.983 -102.877 1.00 64.81 390 ASP A O 1
ATOM 3058 N N . SER A 1 391 ? 57.381 -12.543 -101.561 1.00 62.16 391 SER A N 1
ATOM 3059 C CA . SER A 1 391 ? 57.273 -13.924 -102.056 1.00 62.16 391 SER A CA 1
ATOM 3060 C C . SER A 1 391 ? 57.054 -14.016 -103.572 1.00 62.16 391 SER A C 1
ATOM 3062 O O . SER A 1 391 ? 57.572 -14.936 -104.209 1.00 62.16 391 SER A O 1
ATOM 3064 N N . LYS A 1 392 ? 56.248 -13.122 -104.160 1.00 61.31 392 LYS A N 1
ATOM 3065 C CA . LYS A 1 392 ? 55.999 -13.104 -105.610 1.00 61.31 392 LYS A CA 1
ATOM 3066 C C . LYS A 1 392 ? 57.189 -12.539 -106.375 1.00 61.31 392 LYS A C 1
ATOM 3068 O O . LYS A 1 392 ? 57.464 -13.014 -107.475 1.00 61.31 392 LYS A O 1
ATOM 3073 N N . GLN A 1 393 ? 57.881 -11.543 -105.823 1.00 59.19 393 GLN A N 1
ATOM 3074 C CA . GLN A 1 393 ? 59.116 -11.021 -106.402 1.00 59.19 393 GLN A CA 1
ATOM 3075 C C . GLN A 1 393 ? 60.232 -12.063 -106.364 1.00 59.19 393 GLN A C 1
ATOM 3077 O O . GLN A 1 393 ? 60.896 -12.226 -107.383 1.00 59.19 393 GLN A O 1
ATOM 3082 N N . ASP A 1 394 ? 60.364 -12.827 -105.281 1.00 62.19 394 ASP A N 1
ATOM 3083 C CA . ASP A 1 394 ? 61.341 -13.912 -105.159 1.00 62.19 394 ASP A CA 1
ATOM 3084 C C . ASP A 1 394 ? 61.012 -15.114 -106.060 1.00 62.19 394 ASP A C 1
ATOM 3086 O O . ASP A 1 394 ? 61.919 -15.683 -106.668 1.00 62.19 394 ASP A O 1
ATOM 3090 N N . ASP A 1 395 ? 59.736 -15.489 -106.235 1.00 64.25 395 ASP A N 1
ATOM 3091 C CA . ASP A 1 395 ? 59.347 -16.526 -107.213 1.00 64.25 395 ASP A CA 1
ATOM 3092 C C . ASP A 1 395 ? 59.607 -16.065 -108.659 1.00 64.25 395 ASP A C 1
ATOM 3094 O O . ASP A 1 395 ? 60.097 -16.835 -109.487 1.00 64.25 395 ASP A O 1
ATOM 3098 N N . LEU A 1 396 ? 59.353 -14.788 -108.972 1.00 59.62 396 LEU A N 1
ATOM 3099 C CA . LEU A 1 396 ? 59.667 -14.211 -110.283 1.00 59.62 396 LEU A CA 1
ATOM 3100 C C . LEU A 1 396 ? 61.181 -14.097 -110.520 1.00 59.62 396 LEU A C 1
ATOM 3102 O O . LEU A 1 396 ? 61.637 -14.419 -111.617 1.00 59.62 396 LEU A O 1
ATOM 3106 N N . LEU A 1 397 ? 61.965 -13.702 -109.513 1.00 59.22 397 LEU A N 1
ATOM 3107 C CA . LEU A 1 397 ? 63.431 -13.656 -109.570 1.00 59.22 397 LEU A CA 1
ATOM 3108 C C . LEU A 1 397 ? 64.031 -15.053 -109.736 1.00 59.22 397 LEU A C 1
ATOM 3110 O O . LEU A 1 397 ? 64.882 -15.243 -110.602 1.00 59.22 397 LEU A O 1
ATOM 3114 N N . ASN A 1 398 ? 63.548 -16.052 -108.997 1.00 63.50 398 ASN A N 1
ATOM 3115 C CA . ASN A 1 398 ? 64.006 -17.437 -109.130 1.00 63.50 398 ASN A CA 1
ATOM 3116 C C . ASN A 1 398 ? 63.605 -18.056 -110.479 1.00 63.50 398 ASN A C 1
ATOM 3118 O O . ASN A 1 398 ? 64.397 -18.773 -111.090 1.00 63.50 398 ASN A O 1
ATOM 3122 N N . ARG A 1 399 ? 62.419 -17.733 -111.013 1.00 64.00 399 ARG A N 1
ATOM 3123 C CA . ARG A 1 399 ? 62.024 -18.132 -112.376 1.00 64.00 399 ARG A CA 1
ATOM 3124 C C . ARG A 1 399 ? 62.883 -17.478 -113.458 1.00 64.00 399 ARG A C 1
ATOM 3126 O O . ARG A 1 399 ? 63.126 -18.118 -114.478 1.00 64.00 399 ARG A O 1
ATOM 3133 N N . LEU A 1 400 ? 63.345 -16.245 -113.250 1.00 58.91 400 LEU A N 1
ATOM 3134 C CA . LEU A 1 400 ? 64.260 -15.558 -114.166 1.00 58.91 400 LEU A CA 1
ATOM 3135 C C . LEU A 1 400 ? 65.696 -16.096 -114.064 1.00 58.91 400 LEU A C 1
ATOM 3137 O O . LEU A 1 400 ? 66.329 -16.291 -115.094 1.00 58.91 400 LEU A O 1
ATOM 3141 N N . LEU A 1 401 ? 66.177 -16.409 -112.857 1.00 60.09 401 LEU A N 1
ATOM 3142 C CA . LEU A 1 401 ? 67.514 -16.969 -112.613 1.00 60.09 401 LEU A CA 1
ATOM 3143 C C . LEU A 1 401 ? 67.639 -18.457 -112.980 1.00 60.09 401 LEU A C 1
ATOM 3145 O O . LEU A 1 401 ? 68.736 -18.920 -113.247 1.00 60.09 401 LEU A O 1
ATOM 3149 N N . SER A 1 402 ? 66.536 -19.212 -113.035 1.00 59.97 402 SER A N 1
ATOM 3150 C CA . SER A 1 402 ? 66.529 -20.623 -113.476 1.00 59.97 402 SER A CA 1
ATOM 3151 C C . SER A 1 402 ? 66.551 -20.820 -115.003 1.00 59.97 402 SER A C 1
ATOM 3153 O O . SER A 1 402 ? 66.393 -21.946 -115.479 1.00 59.97 402 SER A O 1
ATOM 3155 N N . LYS A 1 403 ? 66.675 -19.732 -115.779 1.00 57.94 403 LYS A N 1
ATOM 3156 C CA . LYS A 1 403 ? 66.527 -19.729 -117.244 1.00 57.94 403 LYS A CA 1
ATOM 3157 C C . LYS A 1 403 ? 67.807 -19.400 -118.028 1.00 57.94 403 LYS A C 1
ATOM 3159 O O . LYS A 1 403 ? 67.731 -19.273 -119.249 1.00 57.94 403 LYS A O 1
ATOM 3164 N N . GLU A 1 404 ? 68.947 -19.334 -117.353 1.00 44.34 404 GLU A N 1
ATOM 3165 C CA . GLU A 1 404 ? 70.311 -19.342 -117.910 1.00 44.34 404 GLU A CA 1
ATOM 3166 C C . GLU A 1 404 ? 71.140 -20.397 -117.171 1.00 44.34 404 GLU A C 1
ATOM 3168 O O . GLU A 1 404 ? 72.069 -20.950 -117.803 1.00 44.34 404 GLU A O 1
#

Sequence (404 aa):
MDVLHHVVDSRVFDLPIIGAIPLPHIELLGYDISPTKHVIIMWVAMLLLIAMGFYVKKKSKNASMTAPKGLLNFIEVLVDFVRTNIAKDYIGAKSEKYLPYLLTVFFFILLCNFLGLVPGIPTATGNIAVTMTLAAITFFITHYSAIKVHGIKGWLTHFTGGTPIGLWPIMIPVEIIGIFVKPFALMVRLFANMTAGHIAIGTLIGLIFIFKNWGAIPVSVALTLAIYALEIFVSLVQAYVFTLLSALFIGLAIEEHHEEEGHHEKGHKTAWSPIIKGLTDRENKIQKAITDANEAAKQALLSKEKSESIIKEAHAEAIKIVKEATERAERQRVSLEEKTKKEISQMLENAKKEIEMSKEKAMSELRENVTEMIIKGSEMILKAELELSDSKQDDLLNRLLSKE

Radius of gyration: 47.17 Å; chains: 1; bounding box: 106×68×167 Å

Organism: NCBI:txid2493646

InterPro domains:
  IPR000568 ATP synthase, F0 complex, subunit A [MF_01393] (26-257)
  IPR000568 ATP synthase, F0 complex, subunit A [PF00119] (40-250)
  IPR000568 ATP synthase, F0 complex, subunit A [PR00123] (101-117)
  IPR000568 ATP synthase, F0 complex, subunit A [PR00123] (162-177)
  IPR000568 ATP synthase, F0 complex, subunit A [PR00123] (182-204)
  IPR000568 ATP synthase, F0 complex, subunit A [PR00123] (237-252)
  IPR000568 ATP synthase, F0 complex, subunit A [TIGR01131] (39-250)
  IPR002146 ATP synthase, F0 complex, subunit b/b', bacterial/chloroplast [MF_01398] (226-384)
  IPR002146 ATP synthase, F0 complex, subunit b/b', bacterial/chloroplast [PF00430] (269-382)
  IPR005864 ATP synthase, F0 complex, subunit b, bacterial [TIGR01144] (269-402)
  IPR028987 F-type ATP synthase subunit B-like, membrane domain superfamily [SSF81573] (309-367)
  IPR035908 ATP synthase, F0 complex, subunit A superfamily [G3DSA:1.20.120.220] (92-257)
  IPR035908 ATP synthase, F0 complex, subunit A superfamily [SSF81336] (94-250)
  IPR045083 ATP synthase, F0 complex, subunit A, bacterial/mitochondria [PTHR11410] (22-256)

pLDDT: mean 70.29, std 16.85, range [27.23, 94.12]

Foldseek 3Di:
DDPVVVVPDPQWDDDPPPGTDHADFDDDPPDGPRQDPLNVVVVVLVVVLVVVVVVLVVVVVVPPDDDDDDPNNVLVVVLCCLQPVAQCVQQNPCSVVCSVVLSSLLVSLLSVLVVLLPPPDPPCLLPLVSLVVVLVVVLVVVVVVVCVVCPPVLVVCVLVVVDPPVCSVVSNVVVVVVSVVLSVVLSCLSSCLSNVLVVLLVVLVVVCVVVVDPVSVVVSVVVNVVSSVVSNVSSNVSSVVSSRVVSNVNNVSVVSVPPPDDDDDDDDPPPCPVVVVVVVVVVVVVVVVVVVVVVVVVVVVVVVVVVVVVVVVVVVVVVVVVVVVVVVVVVVVVVVVVVVVVVVVVVVVVVVVVVVVVVVVVVVVVVVVVVVVVVVVVVVVVVVVVVVVVVVVVVVVVVVVVPD

Secondary structure (DSSP, 8-state):
--THHHHS---SB--TTT--BPPPP--BTTB-----HHHHHHHHHHHHHHHHHHHHHHHHHH-SSSPPPTHHHHHHHHHHHHIIIIIIHHHGGGHHHHHHHHHHHHHHHHHHHHHHH-TTS--GGGSHHHHHHHHHHHHHHHHHHHHHHHHHHHHHHHTTTT--TTTHHHHHHHHHHHHHHHHHHHHHHHHHHHHHHHHHHHHHHHHHHHH--TTHHHHHHHHHHHHHHHHHHHHHHHHHHHHHHHHHHHHHHHHTTSTT--------TTSHHHHHHHHHHHHHHHHHHHHHHHHHHHHHHHHHHHHHHHHHHHHHHHHHHHHHHHHHHHHHHHHHHHHHHHHHHHHHHHHHHHHHHHHHHHHHHHHHHHHHHHHHHHHHHHHHHHHHHHHHHHHHHHHHHTT-